Protein 1NNW (pdb70)

Radius of gyration: 24.13 Å; Cα contacts (8 Å, |Δi|>4): 1123; chains: 2; bounding box: 47×64×70 Å

InterPro domains:
  IPR011152 Phosphoesterase MJ0912 [PIRSF000883] (4-244)
  IPR029052 Metallo-dependent phosphatase-like [G3DSA:3.60.21.10] (1-252)
  IPR029052 Metallo-dependent phosphatase-like [SSF56300] (1-250)

CATH classification: 3.60.21.10

Secondary structure (P-SEA, 3-state):
cbbbbbccccccaaaaaaaaaaaaaaaaacccccbbbbbcccccccccaaaaaaaaaaaaacccccccccaaaaaaaacccccccccccccccccaaaaaaaaaaaaaacaaaaaaaaacccccccccccbbbbbbcccccccccbbbbccccaaaaaaaaccccccccccccccccbbbbbcccbbbbbcccccccccccccbbbbbbcccccbbbbbbbbbbaaaaaaaaaaacccaaaaaaacccccc/cbbbbbccccccaaaaaaaaaaaaaaaaacccccbbbbbcccccccccaaaaaaaaaaaaaaccccccccaaaaaaaacccccccccccccccccaaaaaaaaaaaaaacaaaaaaaaacccbbbbbcccbbbbbbcccccccccbbbbccccaaaaaaaaccccccccccccccccbbbbbcccbbbbbcccccccccccccbbbbbbcccccbbbbbbbbbbaaaaaaaaaaacccaaaaaaacccccc

Organism: Pyrococcus furiosus (strain ATCC 43587 / DSM 3638 / JCM 8422 / Vc1) (NCBI:txid186497)

Foldseek 3Di:
DWEWEAEEQQQVVQLVVQVVVVVVVVVVVPDDHQEYEYEDPQHFQFQRNQVSVVVVVVCVVVHHYAYAHEQLLVLLLVDDLPDDFLPVLVPDDDDPLRSQRSRSSSVVCPSVNSVVSNPHHQWDWDAQQNFIEIEAAAAPVDRHPHADAPPDDLVSVQVRLVVVLVGQEYEYARNQQFDWHQDPSHTYTYQHHRHFFAFAPAFGKIWIQDSVPRDTDIDGGHGDCVVRVVVCVVVPRDCVSVVCSGGNDHD/DWEWEAEAQAQVPQLVVQVVVVVVVVVVVVDDHQEYEYEDPQHFQFQRLQVSVVVVVVCVVVHPYAYAHEQLLCLLLVDDLPDPFLPVLVPDDDDPLRSQSSRSNSVVCPSVNSVVSNPGHQWDWDAQQNFIEIEAAAAPVDRHPHADAAPDDLVSVQVRLVVVLVGQEYEYARNQQFDWHQHPSHTYTYQHHRHFFAAAPAFRWGWIADSVPRGTDIDTGDGDVPVRQVVCVVSPGDPVSVCCSGGHDGD

Sequence (502 aa):
VYVAVLANIAGNLPALTAALSRIEEMREEGYEIEKYYILGNIVGLFPYPKEVIEVIKDLTKKENVKIIRGKYDQIIAMSDPHATDPGYIDKLELPGHVKKALKFTWEKLGHEGREYLRDLPIYLVDKIGGNEVFGVYGSPINPFDGEVLAEQPTSYYEAIMRPVKDYEMLIVASPMYPVDAMTRYGRVVCPGSVGFPPGKEHKATFALVDVDTLKPKFIEVEYDKKIIEERIRAEGLPEEIIKILYHGGRPVYVAVLANIAGNLPALTAALSRIEEMREEGYEIEKYYILGNIVGLFPYPKEVIEVIKDLTKKENVKIIRGKYDQIIAMSDPHATDPGYIDKLELPGHVKKALKFTWEKLGHEGREYLRDLPIYLVDKIGGNEVFGVYGSPINPFDGEVLAEQPTSYYEAIMRPVKDYEMLIVASPMYPVDAMTRYGRVVCPGSVGFPPGKEHKATFALVDVDTLKPKFIEVEYDKKIIEERIRAEGLPEEIIKILYHGGRP

Structure (mmCIF, N/CA/C/O backbone):
data_1NNW
#
_entry.id   1NNW
#
_cell.length_a   50.140
_cell.length_b   50.842
_cell.length_c   64.403
_cell.angle_alpha   83.70
_cell.angle_beta   81.64
_cell.angle_gamma   81.77
#
_symmetry.space_group_name_H-M   'P 1'
#
loop_
_entity.id
_entity.type
_entity.pdbx_description
1 polymer 'hypothetical protein'
2 non-polymer 'PLATINUM (II) ION'
3 non-polymer 'SODIUM ION'
4 water water
#
loop_
_atom_site.group_PDB
_atom_site.id
_atom_site.type_symbol
_atom_site.label_atom_id
_atom_site.label_alt_id
_atom_site.label_comp_id
_atom_site.label_asym_id
_atom_site.label_entity_id
_atom_site.label_seq_id
_atom_site.pdbx_PDB_ins_code
_atom_site.Cartn_x
_atom_site.Cartn_y
_atom_site.Cartn_z
_atom_site.occupancy
_atom_site.B_iso_or_equiv
_atom_site.auth_seq_id
_atom_site.auth_comp_id
_atom_site.auth_asym_id
_atom_site.auth_atom_id
_atom_site.pdbx_PDB_model_num
ATOM 1 N N . VAL A 1 2 ? 33.291 21.775 15.669 1.00 42.51 2 VAL A N 1
ATOM 2 C CA . VAL A 1 2 ? 32.179 21.932 14.684 1.00 42.41 2 VAL A CA 1
ATOM 3 C C . VAL A 1 2 ? 32.106 23.371 14.164 1.00 42.16 2 VAL A C 1
ATOM 4 O O . VAL A 1 2 ? 32.703 24.280 14.738 1.00 42.26 2 VAL A O 1
ATOM 6 N N . TYR A 1 3 ? 31.357 23.567 13.080 1.00 41.87 3 TYR A N 1
ATOM 7 C CA . TYR A 1 3 ? 31.299 24.857 12.395 1.00 41.39 3 TYR A CA 1
ATOM 8 C C . TYR A 1 3 ? 29.883 25.224 11.990 1.00 40.48 3 TYR A C 1
ATOM 9 O O . TYR A 1 3 ? 29.020 24.369 11.865 1.00 41.09 3 TYR A O 1
ATOM 18 N N . VAL A 1 4 ? 29.661 26.517 11.789 1.00 39.31 4 VAL A N 1
ATOM 19 C CA . VAL A 1 4 ? 28.455 27.023 11.151 1.00 38.30 4 VAL A CA 1
ATOM 20 C C . VAL A 1 4 ? 28.891 27.669 9.838 1.00 37.03 4 VAL A C 1
ATOM 21 O O . VAL A 1 4 ? 29.797 28.484 9.819 1.00 36.84 4 VAL A O 1
ATOM 25 N N . ALA A 1 5 ? 28.258 27.289 8.741 1.00 35.90 5 ALA A N 1
ATOM 26 C CA . ALA A 1 5 ? 28.544 27.914 7.453 1.00 34.97 5 ALA A CA 1
ATOM 27 C C . ALA A 1 5 ? 27.755 29.225 7.339 1.00 34.02 5 ALA A C 1
ATOM 28 O O . ALA A 1 5 ? 26.532 29.227 7.440 1.00 33.51 5 ALA A O 1
ATOM 30 N N . VAL A 1 6 ? 28.471 30.327 7.138 1.00 32.86 6 VAL A N 1
ATOM 31 C CA . VAL A 1 6 ? 27.877 31.658 7.044 1.00 32.22 6 VAL A CA 1
ATOM 32 C C . VAL A 1 6 ? 28.123 32.208 5.632 1.00 31.72 6 VAL A C 1
ATOM 33 O O . VAL A 1 6 ? 29.260 32.303 5.199 1.00 31.63 6 VAL A O 1
ATOM 37 N N . LEU A 1 7 ? 27.042 32.551 4.932 1.00 31.28 7 LEU A N 1
ATOM 38 C CA . LEU A 1 7 ? 27.076 33.030 3.553 1.00 31.27 7 LEU A CA 1
ATOM 39 C C . LEU A 1 7 ? 26.287 34.336 3.442 1.00 31.00 7 LEU A C 1
ATOM 40 O O . LEU A 1 7 ? 25.331 34.544 4.188 1.00 31.07 7 LEU A O 1
ATOM 45 N N . ALA A 1 8 ? 26.667 35.192 2.495 1.00 29.93 8 ALA A N 1
ATOM 46 C CA . ALA A 1 8 ? 26.044 36.505 2.328 1.00 29.60 8 ALA A CA 1
ATOM 47 C C . ALA A 1 8 ? 26.127 36.991 0.897 1.00 29.26 8 ALA A C 1
ATOM 48 O O . ALA A 1 8 ? 27.047 36.641 0.171 1.00 28.93 8 ALA A O 1
ATOM 50 N N . ASN A 1 9 ? 25.160 37.807 0.498 1.00 29.14 9 ASN A N 1
ATOM 51 C CA . ASN A 1 9 ? 25.210 38.512 -0.778 1.00 29.15 9 ASN A CA 1
ATOM 52 C C . ASN A 1 9 ? 25.287 37.596 -2.006 1.00 29.32 9 ASN A C 1
ATOM 53 O O . ASN A 1 9 ? 26.135 37.762 -2.873 1.00 28.89 9 ASN A O 1
ATOM 58 N N . ILE A 1 10 ? 24.371 36.640 -2.072 1.00 29.76 10 ILE A N 1
ATOM 59 C CA . ILE A 1 10 ? 24.203 35.814 -3.256 1.00 30.29 10 ILE A CA 1
ATOM 60 C C . ILE A 1 10 ? 23.794 36.693 -4.448 1.00 30.56 10 ILE A C 1
ATOM 61 O O . ILE A 1 10 ? 24.257 36.478 -5.566 1.00 30.99 10 ILE A O 1
ATOM 66 N N . ALA A 1 11 ? 22.912 37.655 -4.197 1.00 30.82 11 ALA A N 1
ATOM 67 C CA . ALA A 1 11 ? 22.510 38.682 -5.164 1.00 31.45 11 ALA A CA 1
ATOM 68 C C . ALA A 1 11 ? 22.081 38.112 -6.524 1.00 31.83 11 ALA A C 1
ATOM 69 O O . ALA A 1 11 ? 22.354 38.708 -7.566 1.00 32.09 11 ALA A O 1
ATOM 71 N N . GLY A 1 12 ? 21.422 36.955 -6.492 1.00 32.44 12 GLY A N 1
ATOM 72 C CA . GLY A 1 12 ? 20.882 36.309 -7.680 1.00 33.06 12 GLY A CA 1
ATOM 73 C C . GLY A 1 12 ? 21.911 35.547 -8.506 1.00 33.55 12 GLY A C 1
ATOM 74 O O . GLY A 1 12 ? 21.624 35.147 -9.638 1.00 34.10 12 GLY A O 1
ATOM 75 N N . ASN A 1 13 ? 23.105 35.353 -7.950 1.00 33.63 13 ASN A N 1
ATOM 76 C CA . ASN A 1 13 ? 24.201 34.695 -8.652 1.00 33.83 13 ASN A CA 1
ATOM 77 C C . ASN A 1 13 ? 24.195 33.192 -8.383 1.00 34.40 13 ASN A C 1
ATOM 78 O O . ASN A 1 13 ? 24.828 32.726 -7.446 1.00 34.88 13 ASN A O 1
ATOM 83 N N . LEU A 1 14 ? 23.488 32.440 -9.225 1.00 35.53 14 LEU A N 1
ATOM 84 C CA . LEU A 1 14 ? 23.343 30.990 -9.040 1.00 36.06 14 LEU A CA 1
ATOM 85 C C . LEU A 1 14 ? 24.658 30.179 -9.117 1.00 36.28 14 LEU A C 1
ATOM 86 O O . LEU A 1 14 ? 24.908 29.366 -8.230 1.00 36.21 14 LEU A O 1
ATOM 91 N N . PRO A 1 15 ? 25.492 30.361 -10.146 1.00 36.37 15 PRO A N 1
ATOM 92 C CA . PRO A 1 15 ? 26.747 29.591 -10.231 1.00 35.99 15 PRO A CA 1
ATOM 93 C C . PRO A 1 15 ? 27.681 29.793 -9.038 1.00 35.93 15 PRO A C 1
ATOM 94 O O . PRO A 1 15 ? 28.375 28.861 -8.643 1.00 35.45 15 PRO A O 1
ATOM 98 N N . ALA A 1 16 ? 27.691 30.990 -8.460 1.00 35.84 16 ALA A N 1
ATOM 99 C CA . ALA A 1 16 ? 28.517 31.253 -7.285 1.00 35.33 16 ALA A CA 1
ATOM 100 C C . ALA A 1 16 ? 27.933 30.554 -6.058 1.00 35.23 16 ALA A C 1
ATOM 101 O O . ALA A 1 16 ? 28.665 29.998 -5.261 1.00 34.33 16 ALA A O 1
ATOM 103 N N . LEU A 1 17 ? 26.613 30.593 -5.908 1.00 35.69 17 LEU A N 1
ATOM 104 C CA . LEU A 1 17 ? 25.953 29.899 -4.803 1.00 36.15 17 LEU A CA 1
ATOM 105 C C . LEU A 1 17 ? 26.152 28.391 -4.923 1.00 36.90 17 LEU A C 1
ATOM 106 O O . LEU A 1 17 ? 26.457 27.725 -3.937 1.00 36.57 17 LEU A O 1
ATOM 111 N N . THR A 1 18 ? 25.981 27.869 -6.136 1.00 38.03 18 THR A N 1
ATOM 112 C CA . THR A 1 18 ? 26.157 26.441 -6.406 1.00 39.10 18 THR A CA 1
ATOM 113 C C . THR A 1 18 ? 27.574 25.990 -6.030 1.00 39.24 18 THR A C 1
ATOM 114 O O . THR A 1 18 ? 27.741 24.968 -5.368 1.00 40.07 18 THR A O 1
ATOM 118 N N . ALA A 1 19 ? 28.582 26.769 -6.414 1.00 39.63 19 ALA A N 1
ATOM 119 C CA . ALA A 1 19 ? 29.981 26.423 -6.134 1.00 39.93 19 ALA A CA 1
ATOM 120 C C . ALA A 1 19 ? 30.334 26.472 -4.648 1.00 40.16 19 ALA A C 1
ATOM 121 O O . ALA A 1 19 ? 31.147 25.674 -4.180 1.00 40.55 19 ALA A O 1
ATOM 123 N N . ALA A 1 20 ? 29.729 27.396 -3.903 1.00 40.23 20 ALA A N 1
ATOM 124 C CA . ALA A 1 20 ? 30.006 27.514 -2.468 1.00 40.29 20 ALA A CA 1
ATOM 125 C C . ALA A 1 20 ? 29.411 26.336 -1.704 1.00 40.50 20 ALA A C 1
ATOM 126 O O . ALA A 1 20 ? 30.062 25.762 -0.838 1.00 40.56 20 ALA A O 1
ATOM 128 N N . LEU A 1 21 ? 28.175 25.981 -2.031 1.00 40.82 21 LEU A N 1
ATOM 129 C CA . LEU A 1 21 ? 27.500 24.869 -1.376 1.00 41.40 21 LEU A CA 1
ATOM 130 C C . LEU A 1 21 ? 28.163 23.546 -1.737 1.00 42.04 21 LEU A C 1
ATOM 131 O O . LEU A 1 21 ? 28.256 22.659 -0.901 1.00 41.86 21 LEU A O 1
ATOM 136 N N . SER A 1 22 ? 28.646 23.435 -2.970 1.00 42.95 22 SER A N 1
ATOM 137 C CA . SER A 1 22 ? 29.348 22.231 -3.410 1.00 43.88 22 SER A CA 1
ATOM 138 C C . SER A 1 22 ? 30.668 22.060 -2.662 1.00 44.61 22 SER A C 1
ATOM 139 O O . SER A 1 22 ? 31.065 20.934 -2.373 1.00 44.82 22 SER A O 1
ATOM 142 N N . ARG A 1 23 ? 31.331 23.171 -2.340 1.00 45.32 23 ARG A N 1
ATOM 143 C CA . ARG A 1 23 ? 32.569 23.135 -1.565 1.00 45.89 23 ARG A CA 1
ATOM 144 C C . ARG A 1 23 ? 32.303 22.745 -0.116 1.00 46.30 23 ARG A C 1
ATOM 145 O O . ARG A 1 23 ? 33.130 22.073 0.508 1.00 46.19 23 ARG A O 1
ATOM 153 N N . ILE A 1 24 ? 31.164 23.181 0.419 1.00 46.70 24 ILE A N 1
ATOM 154 C CA . ILE A 1 24 ? 30.771 22.822 1.778 1.00 47.12 24 ILE A CA 1
ATOM 155 C C . ILE A 1 24 ? 30.558 21.310 1.861 1.00 47.56 24 ILE A C 1
ATOM 156 O O . ILE A 1 24 ? 31.069 20.671 2.778 1.00 47.76 24 ILE A O 1
ATOM 161 N N . GLU A 1 25 ? 29.816 20.755 0.902 1.00 48.27 25 GLU A N 1
ATOM 162 C CA . GLU A 1 25 ? 29.609 19.302 0.800 1.00 48.94 25 GLU A CA 1
ATOM 163 C C . GLU A 1 25 ? 30.938 18.546 0.717 1.00 49.70 25 GLU A C 1
ATOM 164 O O . GLU A 1 25 ? 31.085 17.476 1.314 1.00 49.68 25 GLU A O 1
ATOM 167 N N . GLU A 1 26 ? 31.898 19.120 -0.013 1.00 50.57 26 GLU A N 1
ATOM 168 C CA . GLU A 1 26 ? 33.218 18.518 -0.197 1.00 51.24 26 GLU A CA 1
ATOM 169 C C . GLU A 1 26 ? 34.041 18.559 1.090 1.00 51.84 26 GLU A C 1
ATOM 170 O O . GLU A 1 26 ? 34.786 17.623 1.379 1.00 51.85 26 GLU A O 1
ATOM 173 N N . MET A 1 27 ? 33.905 19.639 1.860 1.00 52.47 27 MET A N 1
ATOM 174 C CA . MET A 1 27 ? 34.631 19.773 3.121 1.00 52.97 27 MET A CA 1
ATOM 175 C C . MET A 1 27 ? 34.067 18.821 4.173 1.00 53.61 27 MET A C 1
ATOM 176 O O . MET A 1 27 ? 34.796 18.384 5.055 1.00 53.53 27 MET A O 1
ATOM 181 N N . ARG A 1 28 ? 32.781 18.484 4.062 1.00 54.33 28 ARG A N 1
ATOM 182 C CA . ARG A 1 28 ? 32.158 17.485 4.934 1.00 55.07 28 ARG A CA 1
ATOM 183 C C . ARG A 1 28 ? 32.664 16.077 4.616 1.00 55.52 28 ARG A C 1
ATOM 184 O O . ARG A 1 28 ? 32.739 15.231 5.505 1.00 55.79 28 ARG A O 1
ATOM 192 N N . GLU A 1 29 ? 32.987 15.832 3.344 1.00 56.04 29 GLU A N 1
ATOM 193 C CA . GLU A 1 29 ? 33.615 14.581 2.917 1.00 56.45 29 GLU A CA 1
ATOM 194 C C . GLU A 1 29 ? 35.041 14.448 3.464 1.00 56.92 29 GLU A C 1
ATOM 195 O O . GLU A 1 29 ? 35.525 13.333 3.677 1.00 56.92 29 GLU A O 1
ATOM 196 N N . GLU A 1 30 ? 35.695 15.591 3.690 1.00 57.27 30 GLU A N 1
ATOM 197 C CA . GLU A 1 30 ? 37.055 15.650 4.246 1.00 57.61 30 GLU A CA 1
ATOM 198 C C . GLU A 1 30 ? 37.083 15.621 5.781 1.00 57.61 30 GLU A C 1
ATOM 199 O O . GLU A 1 30 ? 38.159 15.636 6.383 1.00 57.69 30 GLU A O 1
ATOM 205 N N . GLY A 1 31 ? 35.906 15.597 6.408 1.00 57.55 31 GLY A N 1
ATOM 206 C CA . GLY A 1 31 ? 35.791 15.482 7.853 1.00 57.30 31 GLY A CA 1
ATOM 207 C C . GLY A 1 31 ? 35.603 16.804 8.574 1.00 57.06 31 GLY A C 1
ATOM 208 O O . GLY A 1 31 ? 36.189 17.022 9.636 1.00 57.34 31 GLY A O 1
ATOM 209 N N . TYR A 1 32 ? 34.786 17.686 8.002 1.00 56.61 32 TYR A N 1
ATOM 210 C CA . TYR A 1 32 ? 34.403 18.933 8.665 1.00 56.10 32 TYR A CA 1
ATOM 211 C C . TYR A 1 32 ? 32.972 18.755 9.159 1.00 55.52 32 TYR A C 1
ATOM 212 O O . TYR A 1 32 ? 32.094 18.353 8.399 1.00 55.54 32 TYR A O 1
ATOM 221 N N . GLU A 1 33 ? 32.743 19.036 10.437 1.00 54.82 33 GLU A N 1
ATOM 222 C CA . GLU A 1 33 ? 31.402 18.978 11.006 1.00 54.28 33 GLU A CA 1
ATOM 223 C C . GLU A 1 33 ? 30.703 20.319 10.744 1.00 53.14 33 GLU A C 1
ATOM 224 O O . GLU A 1 33 ? 31.013 21.307 11.399 1.00 53.01 33 GLU A O 1
ATOM 230 N N . ILE A 1 34 ? 29.797 20.347 9.765 1.00 51.96 34 ILE A N 1
ATOM 231 C CA . ILE A 1 34 ? 28.961 21.520 9.481 1.00 51.17 34 ILE A CA 1
ATOM 232 C C . ILE A 1 34 ? 27.531 21.255 9.969 1.00 50.10 34 ILE A C 1
ATOM 233 O O . ILE A 1 34 ? 26.786 20.507 9.343 1.00 50.03 34 ILE A O 1
ATOM 238 N N . GLU A 1 35 ? 27.142 21.887 11.072 1.00 48.93 35 GLU A N 1
ATOM 239 C CA . GLU A 1 35 ? 25.854 21.594 11.714 1.00 47.84 35 GLU A CA 1
ATOM 240 C C . GLU A 1 35 ? 24.682 22.476 11.270 1.00 46.23 35 GLU A C 1
ATOM 241 O O . GLU A 1 35 ? 23.534 22.029 11.307 1.00 45.91 35 GLU A O 1
ATOM 247 N N . LYS A 1 36 ? 24.962 23.714 10.861 1.00 44.13 36 LYS A N 1
ATOM 248 C CA . LYS A 1 36 ? 23.913 24.613 10.368 1.00 42.79 36 LYS A CA 1
ATOM 249 C C . LYS A 1 36 ? 24.441 25.707 9.430 1.00 40.89 36 LYS A C 1
ATOM 250 O O . LYS A 1 36 ? 25.648 25.862 9.258 1.00 40.55 36 LYS A O 1
ATOM 256 N N . TYR A 1 37 ? 23.513 26.448 8.824 1.00 38.92 37 TYR A N 1
ATOM 257 C CA . TYR A 1 37 ? 23.821 27.501 7.858 1.00 37.64 37 TYR A CA 1
ATOM 258 C C . TYR A 1 37 ? 23.146 28.828 8.242 1.00 36.22 37 TYR A C 1
ATOM 259 O O . TYR A 1 37 ? 21.979 28.844 8.609 1.00 35.83 37 TYR A O 1
ATOM 268 N N . TYR A 1 38 ? 23.888 29.926 8.153 1.00 34.53 38 TYR A N 1
ATOM 269 C CA . TYR A 1 38 ? 23.317 31.268 8.168 1.00 33.53 38 TYR A CA 1
ATOM 270 C C . TYR A 1 38 ? 23.447 31.834 6.751 1.00 32.81 38 TYR A C 1
ATOM 271 O O . TYR A 1 38 ? 24.530 31.788 6.174 1.00 32.32 38 TYR A O 1
ATOM 280 N N . ILE A 1 39 ? 22.354 32.342 6.186 1.00 32.05 39 ILE A N 1
ATOM 281 C CA . ILE A 1 39 ? 22.374 32.951 4.853 1.00 31.79 39 ILE A CA 1
ATOM 282 C C . ILE A 1 39 ? 21.847 34.383 4.933 1.00 31.09 39 ILE A C 1
ATOM 283 O O . ILE A 1 39 ? 20.684 34.609 5.249 1.00 30.54 39 ILE A O 1
ATOM 288 N N . LEU A 1 40 ? 22.708 35.344 4.625 1.00 30.50 40 LEU A N 1
ATOM 289 C CA . LEU A 1 40 ? 22.379 36.759 4.722 1.00 29.97 40 LEU A CA 1
ATOM 290 C C . LEU A 1 40 ? 22.135 37.304 3.324 1.00 29.73 40 LEU A C 1
ATOM 291 O O . LEU A 1 40 ? 22.772 36.872 2.355 1.00 29.78 40 LEU A O 1
ATOM 296 N N . GLY A 1 41 ? 21.233 38.275 3.221 1.00 29.17 41 GLY A N 1
ATOM 297 C CA . GLY A 1 41 ? 21.003 38.956 1.965 1.00 28.69 41 GLY A CA 1
ATOM 298 C C . GLY A 1 41 ? 22.248 39.713 1.508 1.00 28.30 41 GLY A C 1
ATOM 299 O O . GLY A 1 41 ? 23.253 39.777 2.232 1.00 27.54 41 GLY A O 1
ATOM 300 N N . ASN A 1 42 ? 22.212 40.273 0.303 1.00 28.09 42 ASN A N 1
ATOM 301 C CA . ASN A 1 42 ? 21.083 40.157 -0.614 1.00 28.14 42 ASN A CA 1
ATOM 302 C C . ASN A 1 42 ? 20.955 38.753 -1.197 1.00 28.62 42 ASN A C 1
ATOM 303 O O . ASN A 1 42 ? 21.941 38.180 -1.640 1.00 27.80 42 ASN A O 1
ATOM 308 N N . ILE A 1 43 ? 19.734 38.221 -1.193 1.00 29.39 43 ILE A N 1
ATOM 309 C CA . ILE A 1 43 ? 19.418 36.916 -1.780 1.00 30.37 43 ILE A CA 1
ATOM 310 C C . ILE A 1 43 ? 19.260 37.059 -3.302 1.00 31.05 43 ILE A C 1
ATOM 311 O O . ILE A 1 43 ? 19.859 36.308 -4.071 1.00 31.22 43 ILE A O 1
ATOM 316 N N . VAL A 1 44 ? 18.451 38.026 -3.719 1.00 31.94 44 VAL A N 1
ATOM 317 C CA . VAL A 1 44 ? 18.311 38.395 -5.132 1.00 32.74 44 VAL A CA 1
ATOM 318 C C . VAL A 1 44 ? 18.885 39.794 -5.370 1.00 33.55 44 VAL A C 1
ATOM 319 O O . VAL A 1 44 ? 19.271 40.475 -4.424 1.00 33.38 44 VAL A O 1
ATOM 323 N N . GLY A 1 45 ? 18.949 40.214 -6.631 1.00 34.60 45 GLY A N 1
ATOM 324 C CA . GLY A 1 45 ? 19.370 41.569 -6.945 1.00 35.76 45 GLY A CA 1
ATOM 325 C C . GLY A 1 45 ? 19.831 41.844 -8.361 1.00 36.30 45 GLY A C 1
ATOM 326 O O . GLY A 1 45 ? 19.015 42.117 -9.236 1.00 36.85 45 GLY A O 1
ATOM 327 N N . LEU A 1 46 ? 21.144 41.807 -8.576 1.00 36.95 46 LEU A N 1
ATOM 328 C CA . LEU A 1 46 ? 21.719 42.247 -9.844 1.00 37.64 46 LEU A CA 1
ATOM 329 C C . LEU A 1 46 ? 21.736 41.163 -10.904 1.00 37.21 46 LEU A C 1
ATOM 330 O O . LEU A 1 46 ? 21.565 41.459 -12.080 1.00 37.06 46 LEU A O 1
ATOM 335 N N . PHE A 1 47 ? 21.943 39.919 -10.491 1.00 37.27 47 PHE A N 1
ATOM 336 C CA . PHE A 1 47 ? 22.198 38.832 -11.435 1.00 37.34 47 PHE A CA 1
ATOM 337 C C . PHE A 1 47 ? 20.926 38.047 -11.716 1.00 37.45 47 PHE A C 1
ATOM 338 O O . PHE A 1 47 ? 20.042 37.961 -10.855 1.00 37.23 47 PHE A O 1
ATOM 346 N N . PRO A 1 48 ? 20.822 37.512 -12.934 1.00 37.52 48 PRO A N 1
ATOM 347 C CA . PRO A 1 48 ? 19.533 37.087 -13.498 1.00 37.54 48 PRO A CA 1
ATOM 348 C C . PRO A 1 48 ? 19.046 35.678 -13.145 1.00 37.75 48 PRO A C 1
ATOM 349 O O . PRO A 1 48 ? 18.320 35.101 -13.955 1.00 37.82 48 PRO A O 1
ATOM 353 N N . TYR A 1 49 ? 19.388 35.154 -11.964 1.00 37.41 49 TYR A N 1
ATOM 354 C CA . TYR A 1 49 ? 18.899 33.846 -11.525 1.00 37.31 49 TYR A CA 1
ATOM 355 C C . TYR A 1 49 ? 18.065 33.890 -10.229 1.00 37.01 49 TYR A C 1
ATOM 356 O O . TYR A 1 49 ? 18.235 33.026 -9.369 1.00 36.38 49 TYR A O 1
ATOM 365 N N . PRO A 1 50 ? 17.162 34.858 -10.075 1.00 36.84 50 PRO A N 1
ATOM 366 C CA . PRO A 1 50 ? 16.426 35.005 -8.809 1.00 36.95 50 PRO A CA 1
ATOM 367 C C . PRO A 1 50 ? 15.575 33.796 -8.406 1.00 37.12 50 PRO A C 1
ATOM 368 O O . PRO A 1 50 ? 15.646 33.394 -7.248 1.00 36.92 50 PRO A O 1
ATOM 372 N N . LYS A 1 51 ? 14.782 33.244 -9.329 1.00 37.79 51 LYS A N 1
ATOM 373 C CA . LYS A 1 51 ? 13.929 32.084 -9.031 1.00 38.05 51 LYS A CA 1
ATOM 374 C C . LYS A 1 51 ? 14.725 30.835 -8.662 1.00 38.10 51 LYS A C 1
ATOM 375 O O . LYS A 1 51 ? 14.347 30.108 -7.747 1.00 38.06 51 LYS A O 1
ATOM 378 N N . GLU A 1 52 ? 15.821 30.592 -9.378 1.00 38.09 52 GLU A N 1
ATOM 379 C CA . GLU A 1 52 ? 16.631 29.392 -9.181 1.00 38.01 52 GLU A CA 1
ATOM 380 C C . GLU A 1 52 ? 17.398 29.433 -7.858 1.00 37.62 52 GLU A C 1
ATOM 381 O O . GLU A 1 52 ? 17.555 28.411 -7.197 1.00 37.18 52 GLU A O 1
ATOM 387 N N . VAL A 1 53 ? 17.886 30.613 -7.485 1.00 37.08 53 VAL A N 1
ATOM 388 C CA . VAL A 1 53 ? 18.561 30.796 -6.202 1.00 37.10 53 VAL A CA 1
ATOM 389 C C . VAL A 1 53 ? 17.602 30.436 -5.064 1.00 36.83 53 VAL A C 1
ATOM 390 O O . VAL A 1 53 ? 17.975 29.747 -4.122 1.00 35.92 53 VAL A O 1
ATOM 394 N N . ILE A 1 54 ? 16.359 30.890 -5.173 1.00 37.00 54 ILE A N 1
ATOM 395 C CA . ILE A 1 54 ? 15.368 30.613 -4.141 1.00 37.21 54 ILE A CA 1
ATOM 396 C C . ILE A 1 54 ? 15.043 29.110 -4.070 1.00 37.73 54 ILE A C 1
ATOM 397 O O . ILE A 1 54 ? 14.810 28.589 -2.987 1.00 37.24 54 ILE A O 1
ATOM 402 N N . GLU A 1 55 ? 15.074 28.409 -5.204 1.00 38.56 55 GLU A N 1
ATOM 403 C CA . GLU A 1 55 ? 14.799 26.967 -5.223 1.00 39.28 55 GLU A CA 1
ATOM 404 C C . GLU A 1 55 ? 15.894 26.157 -4.537 1.00 39.25 55 GLU A C 1
ATOM 405 O O . GLU A 1 55 ? 15.615 25.149 -3.894 1.00 39.21 55 GLU A O 1
ATOM 411 N N . VAL A 1 56 ? 17.136 26.614 -4.666 1.00 39.45 56 VAL A N 1
ATOM 412 C CA . VAL A 1 56 ? 18.285 25.969 -4.033 1.00 39.57 56 VAL A CA 1
ATOM 413 C C . VAL A 1 56 ? 18.253 26.200 -2.520 1.00 39.65 56 VAL A C 1
ATOM 414 O O . VAL A 1 56 ? 18.605 25.315 -1.741 1.00 39.43 56 VAL A O 1
ATOM 418 N N . ILE A 1 57 ? 17.838 27.396 -2.108 1.00 39.81 57 ILE A N 1
ATOM 419 C CA . ILE A 1 57 ? 17.732 27.719 -0.690 1.00 39.77 57 ILE A CA 1
ATOM 420 C C . ILE A 1 57 ? 16.577 26.933 -0.069 1.00 39.98 57 ILE A C 1
ATOM 421 O O . ILE A 1 57 ? 16.722 26.392 1.024 1.00 39.53 57 ILE A O 1
ATOM 426 N N . LYS A 1 58 ? 15.450 26.867 -0.777 1.00 40.33 58 LYS A N 1
ATOM 427 C CA . LYS A 1 58 ? 14.264 26.148 -0.303 1.00 41.20 58 LYS A CA 1
ATOM 428 C C . LYS A 1 58 ? 14.566 24.673 -0.063 1.00 41.49 58 LYS A C 1
ATOM 429 O O . LYS A 1 58 ? 14.183 24.114 0.964 1.00 41.70 58 LYS A O 1
ATOM 435 N N . ASP A 1 59 ? 15.274 24.055 -1.004 1.00 41.99 59 ASP A N 1
ATOM 436 C CA . ASP A 1 59 ? 15.648 22.645 -0.890 1.00 42.34 59 ASP A CA 1
ATOM 437 C C . ASP A 1 59 ? 16.622 22.437 0.258 1.00 42.37 59 ASP A C 1
ATOM 438 O O . ASP A 1 59 ? 16.539 21.440 0.967 1.00 42.72 59 ASP A O 1
ATOM 440 N N . LEU A 1 60 ? 17.536 23.388 0.443 1.00 42.58 60 LEU A N 1
ATOM 441 C CA . LEU A 1 60 ? 18.516 23.331 1.523 1.00 42.38 60 LEU A CA 1
ATOM 442 C C . LEU A 1 60 ? 17.861 23.520 2.895 1.00 42.74 60 LEU A C 1
ATOM 443 O O . LEU A 1 60 ? 18.349 22.998 3.890 1.00 42.23 60 LEU A O 1
ATOM 448 N N . THR A 1 61 ? 16.764 24.275 2.942 1.00 43.14 61 THR A N 1
ATOM 449 C CA . THR A 1 61 ? 16.036 24.533 4.192 1.00 43.49 61 THR A CA 1
ATOM 450 C C . THR A 1 61 ? 15.241 23.288 4.629 1.00 43.64 61 THR A C 1
ATOM 451 O O . THR A 1 61 ? 15.006 23.080 5.817 1.00 43.39 61 THR A O 1
ATOM 455 N N . LYS A 1 62 ? 14.853 22.457 3.666 1.00 44.01 62 LYS A N 1
ATOM 456 C CA . LYS A 1 62 ? 14.187 21.183 3.961 1.00 44.28 62 LYS A CA 1
ATOM 457 C C . LYS A 1 62 ? 15.133 20.154 4.587 1.00 43.98 62 LYS A C 1
ATOM 458 O O . LYS A 1 62 ? 14.722 19.397 5.457 1.00 43.88 62 LYS A O 1
ATOM 462 N N . LYS A 1 63 ? 16.390 20.149 4.141 1.00 43.96 63 LYS A N 1
ATOM 463 C CA . LYS A 1 63 ? 17.362 19.105 4.476 1.00 43.77 63 LYS A CA 1
ATOM 464 C C . LYS A 1 63 ? 18.300 19.473 5.621 1.00 43.47 63 LYS A C 1
ATOM 465 O O . LYS A 1 63 ? 18.801 18.589 6.315 1.00 43.82 63 LYS A O 1
ATOM 467 N N . GLU A 1 64 ? 18.539 20.771 5.806 1.00 42.80 64 GLU A N 1
ATOM 468 C CA . GLU A 1 64 ? 19.490 21.281 6.792 1.00 42.17 64 GLU A CA 1
ATOM 469 C C . GLU A 1 64 ? 18.845 22.299 7.730 1.00 41.29 64 GLU A C 1
ATOM 470 O O . GLU A 1 64 ? 17.752 22.805 7.465 1.00 41.28 64 GLU A O 1
ATOM 476 N N . ASN A 1 65 ? 19.554 22.598 8.816 1.00 40.46 65 ASN A N 1
ATOM 477 C CA . ASN A 1 65 ? 19.189 23.672 9.733 1.00 39.88 65 ASN A CA 1
ATOM 478 C C . ASN A 1 65 ? 19.723 25.007 9.184 1.00 38.97 65 ASN A C 1
ATOM 479 O O . ASN A 1 65 ? 20.924 25.264 9.231 1.00 38.74 65 ASN A O 1
ATOM 484 N N . VAL A 1 66 ? 18.815 25.826 8.652 1.00 37.85 66 VAL A N 1
ATOM 485 C CA . VAL A 1 66 ? 19.151 27.074 7.962 1.00 37.09 66 VAL A CA 1
ATOM 486 C C . VAL A 1 66 ? 18.363 28.248 8.546 1.00 36.11 66 VAL A C 1
ATOM 487 O O . VAL A 1 66 ? 17.159 28.134 8.767 1.00 35.69 66 VAL A O 1
ATOM 491 N N . LYS A 1 67 ? 19.055 29.362 8.790 1.00 35.08 67 LYS A N 1
ATOM 492 C CA . LYS A 1 67 ? 18.429 30.642 9.133 1.00 34.36 67 LYS A CA 1
ATOM 493 C C . LYS A 1 67 ? 18.818 31.686 8.078 1.00 33.75 67 LYS A C 1
ATOM 494 O O . LYS A 1 67 ? 19.991 31.818 7.746 1.00 33.24 67 LYS A O 1
ATOM 498 N N . ILE A 1 68 ? 17.826 32.414 7.560 1.00 32.95 68 ILE A N 1
ATOM 499 C CA . ILE A 1 68 ? 17.999 33.372 6.452 1.00 32.52 68 ILE A CA 1
ATOM 500 C C . ILE A 1 68 ? 17.506 34.775 6.875 1.00 31.39 68 ILE A C 1
ATOM 501 O O . ILE A 1 68 ? 16.557 34.897 7.660 1.00 30.57 68 ILE A O 1
ATOM 506 N N . ILE A 1 69 ? 18.187 35.824 6.411 1.00 30.28 69 ILE A N 1
ATOM 507 C CA . ILE A 1 69 ? 17.660 37.184 6.523 1.00 29.45 69 ILE A CA 1
ATOM 508 C C . ILE A 1 69 ? 17.753 37.896 5.184 1.00 29.06 69 ILE A C 1
ATOM 509 O O . ILE A 1 69 ? 18.635 37.617 4.373 1.00 29.15 69 ILE A O 1
ATOM 514 N N . ARG A 1 70 ? 16.840 38.826 4.961 1.00 28.69 70 ARG A N 1
ATOM 515 C CA . ARG A 1 70 ? 16.805 39.565 3.717 1.00 28.91 70 ARG A CA 1
ATOM 516 C C . ARG A 1 70 ? 17.710 40.788 3.781 1.00 28.42 70 ARG A C 1
ATOM 517 O O . ARG A 1 70 ? 18.014 41.292 4.864 1.00 27.80 70 ARG A O 1
ATOM 525 N N . GLY A 1 71 ? 18.127 41.245 2.601 1.00 27.85 71 GLY A N 1
ATOM 526 C CA . GLY A 1 71 ? 18.979 42.411 2.430 1.00 27.62 71 GLY A CA 1
ATOM 527 C C . GLY A 1 71 ? 18.232 43.540 1.746 1.00 27.70 71 GLY A C 1
ATOM 528 O O . GLY A 1 71 ? 17.025 43.450 1.524 1.00 26.58 71 GLY A O 1
ATOM 529 N N . LYS A 1 72 ? 18.971 44.603 1.428 1.00 27.79 72 LYS A N 1
ATOM 530 C CA . LYS A 1 72 ? 18.445 45.824 0.818 1.00 28.56 72 LYS A CA 1
ATOM 531 C C . LYS A 1 72 ? 17.613 45.591 -0.445 1.00 28.33 72 LYS A C 1
ATOM 532 O O . LYS A 1 72 ? 16.514 46.133 -0.600 1.00 27.74 72 LYS A O 1
ATOM 538 N N . TYR A 1 73 ? 18.159 44.815 -1.369 1.00 28.48 73 TYR A N 1
ATOM 539 C CA . TYR A 1 73 ? 17.483 44.565 -2.641 1.00 28.42 73 TYR A CA 1
ATOM 540 C C . TYR A 1 73 ? 16.217 43.752 -2.433 1.00 28.47 73 TYR A C 1
ATOM 541 O O . TYR A 1 73 ? 15.186 44.045 -3.021 1.00 28.02 73 TYR A O 1
ATOM 550 N N . ASP A 1 74 ? 16.305 42.736 -1.584 1.00 28.61 74 ASP A N 1
ATOM 551 C CA . ASP A 1 74 ? 15.138 41.947 -1.217 1.00 29.06 74 ASP A CA 1
ATOM 552 C C . ASP A 1 74 ? 14.038 42.815 -0.624 1.00 28.96 74 ASP A C 1
ATOM 553 O O . ASP A 1 74 ? 12.861 42.595 -0.906 1.00 29.70 74 ASP A O 1
ATOM 558 N N . GLN A 1 75 ? 14.416 43.787 0.200 1.00 28.65 75 GLN A N 1
ATOM 559 C CA . GLN A 1 75 ? 13.443 44.643 0.875 1.00 29.11 75 GLN A CA 1
ATOM 560 C C . GLN A 1 75 ? 12.735 45.565 -0.120 1.00 29.88 75 GLN A C 1
ATOM 561 O O . GLN A 1 75 ? 11.546 45.813 0.012 1.00 29.54 75 GLN A O 1
ATOM 567 N N . ILE A 1 76 ? 13.467 46.064 -1.107 1.00 30.84 76 ILE A N 1
ATOM 568 C CA . ILE A 1 76 ? 12.886 46.910 -2.147 1.00 32.18 76 ILE A CA 1
ATOM 569 C C . ILE A 1 76 ? 11.756 46.183 -2.900 1.00 32.55 76 ILE A C 1
ATOM 570 O O . ILE A 1 76 ? 10.739 46.783 -3.210 1.00 32.58 76 ILE A O 1
ATOM 575 N N . ILE A 1 77 ? 11.933 44.892 -3.153 1.00 33.62 77 ILE A N 1
ATOM 576 C CA . ILE A 1 77 ? 10.896 44.081 -3.782 1.00 34.54 77 ILE A CA 1
ATOM 577 C C . ILE A 1 77 ? 9.746 43.808 -2.811 1.00 34.98 77 ILE A C 1
ATOM 578 O O . ILE A 1 77 ? 8.581 43.956 -3.168 1.00 34.95 77 ILE A O 1
ATOM 583 N N . ALA A 1 78 ? 10.081 43.423 -1.584 1.00 35.61 78 ALA A N 1
ATOM 584 C CA . ALA A 1 78 ? 9.079 43.073 -0.578 1.00 35.99 78 ALA A CA 1
ATOM 585 C C . ALA A 1 78 ? 8.201 44.268 -0.191 1.00 36.48 78 ALA A C 1
ATOM 586 O O . ALA A 1 78 ? 7.004 44.096 0.051 1.00 36.46 78 ALA A O 1
ATOM 588 N N . MET A 1 79 ? 8.794 45.466 -0.166 1.00 37.13 79 MET A N 1
ATOM 589 C CA . MET A 1 79 ? 8.099 46.716 0.203 1.00 38.03 79 MET A CA 1
ATOM 590 C C . MET A 1 79 ? 6.851 46.964 -0.673 1.00 38.28 79 MET A C 1
ATOM 591 O O . MET A 1 79 ? 5.872 47.548 -0.208 1.00 37.95 79 MET A O 1
ATOM 596 N N . SER A 1 80 ? 6.895 46.529 -1.933 1.00 38.84 80 SER A N 1
ATOM 597 C CA . SER A 1 80 ? 5.873 46.906 -2.925 1.00 39.32 80 SER A CA 1
ATOM 598 C C . SER A 1 80 ? 4.477 46.351 -2.633 1.00 40.05 80 SER A C 1
ATOM 599 O O . SER A 1 80 ? 4.325 45.263 -2.071 1.00 39.69 80 SER A O 1
ATOM 602 N N . ASP A 1 81 ? 3.464 47.130 -3.013 1.00 41.23 81 ASP A N 1
ATOM 603 C CA . ASP A 1 81 ? 2.063 46.719 -2.922 1.00 42.13 81 ASP A CA 1
ATOM 604 C C . ASP A 1 81 ? 1.897 45.314 -3.525 1.00 42.50 81 ASP A C 1
ATOM 605 O O . ASP A 1 81 ? 2.253 45.108 -4.681 1.00 42.23 81 ASP A O 1
ATOM 610 N N . PRO A 1 82 ? 1.364 44.360 -2.758 1.00 43.23 82 PRO A N 1
ATOM 611 C CA . PRO A 1 82 ? 1.315 42.952 -3.184 1.00 43.98 82 PRO A CA 1
ATOM 612 C C . PRO A 1 82 ? 0.476 42.604 -4.431 1.00 45.00 82 PRO A C 1
ATOM 613 O O . PRO A 1 82 ? 0.602 41.478 -4.921 1.00 44.98 82 PRO A O 1
ATOM 617 N N . HIS A 1 83 ? -0.370 43.501 -4.925 1.00 46.33 83 HIS A N 1
ATOM 618 C CA . HIS A 1 83 ? -0.979 43.273 -6.243 1.00 47.32 83 HIS A CA 1
ATOM 619 C C . HIS A 1 83 ? -0.863 44.504 -7.154 1.00 47.34 83 HIS A C 1
ATOM 620 O O . HIS A 1 83 ? -1.835 44.974 -7.759 1.00 47.77 83 HIS A O 1
ATOM 627 N N . ALA A 1 84 ? 0.366 45.007 -7.241 1.00 46.98 84 ALA A N 1
ATOM 628 C CA . ALA A 1 84 ? 0.742 45.975 -8.257 1.00 46.80 84 ALA A CA 1
ATOM 629 C C . ALA A 1 84 ? 0.951 45.181 -9.546 1.00 46.65 84 ALA A C 1
ATOM 630 O O . ALA A 1 84 ? 1.280 43.991 -9.492 1.00 45.76 84 ALA A O 1
ATOM 632 N N . THR A 1 85 ? 0.763 45.843 -10.689 1.00 46.56 85 THR A N 1
ATOM 633 C CA . THR A 1 85 ? 0.778 45.174 -11.999 1.00 46.74 85 THR A CA 1
ATOM 634 C C . THR A 1 85 ? 2.135 45.246 -12.695 1.00 46.60 85 THR A C 1
ATOM 635 O O . THR A 1 85 ? 2.410 44.459 -13.596 1.00 46.81 85 THR A O 1
ATOM 639 N N . ASP A 1 86 ? 2.961 46.207 -12.292 1.00 46.50 86 ASP A N 1
ATOM 640 C CA . ASP A 1 86 ? 4.296 46.385 -12.856 1.00 46.28 86 ASP A CA 1
ATOM 641 C C . ASP A 1 86 ? 5.278 46.908 -11.780 1.00 45.90 86 ASP A C 1
ATOM 642 O O . ASP A 1 86 ? 4.842 47.375 -10.726 1.00 45.73 86 ASP A O 1
ATOM 647 N N . PRO A 1 87 ? 6.587 46.820 -12.032 1.00 45.51 87 PRO A N 1
ATOM 648 C CA . PRO A 1 87 ? 7.594 47.335 -11.093 1.00 45.35 87 PRO A CA 1
ATOM 649 C C . PRO A 1 87 ? 7.933 48.819 -11.303 1.00 45.32 87 PRO A C 1
ATOM 650 O O . PRO A 1 87 ? 9.081 49.226 -11.112 1.00 45.09 87 PRO A O 1
ATOM 654 N N . GLY A 1 88 ? 6.939 49.623 -11.672 1.00 45.29 88 GLY A N 1
ATOM 655 C CA . GLY A 1 88 ? 7.150 51.024 -11.986 1.00 45.22 88 GLY A CA 1
ATOM 656 C C . GLY A 1 88 ? 7.548 51.889 -10.801 1.00 45.01 88 GLY A C 1
ATOM 657 O O . GLY A 1 88 ? 8.192 52.917 -10.982 1.00 44.91 88 GLY A O 1
ATOM 658 N N . TYR A 1 89 ? 7.166 51.469 -9.598 1.00 45.23 89 TYR A N 1
ATOM 659 C CA . TYR A 1 89 ? 7.531 52.160 -8.352 1.00 45.21 89 TYR A CA 1
ATOM 660 C C . TYR A 1 89 ? 9.052 52.324 -8.167 1.00 45.56 89 TYR A C 1
ATOM 661 O O . TYR A 1 89 ? 9.499 53.312 -7.579 1.00 45.60 89 TYR A O 1
ATOM 670 N N . ILE A 1 90 ? 9.825 51.350 -8.655 1.00 45.90 90 ILE A N 1
ATOM 671 C CA . ILE A 1 90 ? 11.297 51.358 -8.565 1.00 46.27 90 ILE A CA 1
ATOM 672 C C . ILE A 1 90 ? 11.945 52.571 -9.252 1.00 46.85 90 ILE A C 1
ATOM 673 O O . ILE A 1 90 ? 13.004 53.039 -8.821 1.00 46.44 90 ILE A O 1
ATOM 678 N N . ASP A 1 91 ? 11.316 53.075 -10.313 1.00 47.66 91 ASP A N 1
ATOM 679 C CA . ASP A 1 91 ? 11.860 54.219 -11.054 1.00 48.29 91 ASP A CA 1
ATOM 680 C C . ASP A 1 91 ? 11.908 55.518 -10.224 1.00 48.47 91 ASP A C 1
ATOM 681 O O . ASP A 1 91 ? 12.693 56.412 -10.530 1.00 48.68 91 ASP A O 1
ATOM 686 N N . LYS A 1 92 ? 11.086 55.612 -9.180 1.00 48.61 92 LYS A N 1
ATOM 687 C CA . LYS A 1 92 ? 11.098 56.764 -8.275 1.00 48.71 92 LYS A CA 1
ATOM 688 C C . LYS A 1 92 ? 12.133 56.706 -7.139 1.00 48.90 92 LYS A C 1
ATOM 689 O O . LYS A 1 92 ? 12.307 57.686 -6.415 1.00 49.10 92 LYS A O 1
ATOM 690 N N . LEU A 1 93 ? 12.807 55.567 -6.980 1.00 48.84 93 LEU A N 1
ATOM 691 C CA . LEU A 1 93 ? 13.775 55.378 -5.898 1.00 48.85 93 LEU A CA 1
ATOM 692 C C . LEU A 1 93 ? 15.153 55.957 -6.227 1.00 48.93 93 LEU A C 1
ATOM 693 O O . LEU A 1 93 ? 15.483 56.182 -7.391 1.00 48.74 93 LEU A O 1
ATOM 698 N N . GLU A 1 94 ? 15.946 56.193 -5.181 1.00 48.93 94 GLU A N 1
ATOM 699 C CA . GLU A 1 94 ? 17.296 56.740 -5.319 1.00 48.92 94 GLU A CA 1
ATOM 700 C C . GLU A 1 94 ? 18.311 55.630 -5.585 1.00 48.06 94 GLU A C 1
ATOM 701 O O . GLU A 1 94 ? 19.060 55.218 -4.696 1.00 48.05 94 GLU A O 1
ATOM 707 N N . LEU A 1 95 ? 18.328 55.157 -6.829 1.00 47.10 95 LEU A N 1
ATOM 708 C CA . LEU A 1 95 ? 19.181 54.045 -7.251 1.00 46.29 95 LEU A CA 1
ATOM 709 C C . LEU A 1 95 ? 19.765 54.337 -8.633 1.00 45.64 95 LEU A C 1
ATOM 710 O O . LEU A 1 95 ? 19.089 54.948 -9.463 1.00 45.54 95 LEU A O 1
ATOM 715 N N . PRO A 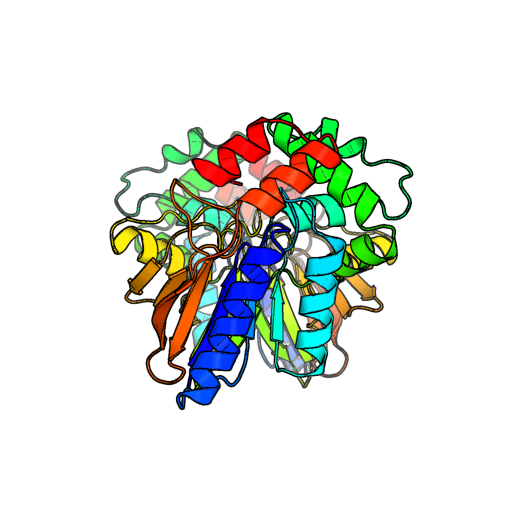1 96 ? 20.997 53.904 -8.906 1.00 44.85 96 PRO A N 1
ATOM 716 C CA . PRO A 1 96 ? 21.562 54.066 -10.254 1.00 44.40 96 PRO A CA 1
ATOM 717 C C . PRO A 1 96 ? 20.678 53.403 -11.311 1.00 43.66 96 PRO A C 1
ATOM 718 O O . PRO A 1 96 ? 19.963 52.454 -10.986 1.00 43.12 96 PRO A O 1
ATOM 722 N N . GLY A 1 97 ? 20.726 53.901 -12.545 1.00 42.88 97 GLY A N 1
ATOM 723 C CA . GLY A 1 97 ? 19.888 53.397 -13.626 1.00 42.11 97 GLY A CA 1
ATOM 724 C C . GLY A 1 97 ? 19.953 51.893 -13.846 1.00 41.53 97 GLY A C 1
ATOM 725 O O . GLY A 1 97 ? 18.919 51.236 -13.976 1.00 41.00 97 GLY A O 1
ATOM 726 N N . HIS A 1 98 ? 21.167 51.350 -13.905 1.00 40.99 98 HIS A N 1
ATOM 727 C CA . HIS A 1 98 ? 21.368 49.906 -14.096 1.00 40.84 98 HIS A CA 1
ATOM 728 C C . HIS A 1 98 ? 20.812 49.048 -12.951 1.00 40.25 98 HIS A C 1
ATOM 729 O O . HIS A 1 98 ? 20.423 47.899 -13.165 1.00 39.97 98 HIS A O 1
ATOM 736 N N . VAL A 1 99 ? 20.779 49.604 -11.743 1.00 39.77 99 VAL A N 1
ATOM 737 C CA . VAL A 1 99 ? 20.230 48.905 -10.583 1.00 39.15 99 VAL A CA 1
ATOM 738 C C . VAL A 1 99 ? 18.701 48.855 -10.684 1.00 38.84 99 VAL A C 1
ATOM 739 O O . VAL A 1 99 ? 18.099 47.811 -10.457 1.00 37.90 99 VAL A O 1
ATOM 743 N N . LYS A 1 100 ? 18.087 49.983 -11.034 1.00 38.57 100 LYS A N 1
ATOM 744 C CA . LYS A 1 100 ? 16.651 50.034 -11.294 1.00 38.85 100 LYS A CA 1
ATOM 745 C C . LYS A 1 100 ? 16.234 48.931 -12.272 1.00 38.65 100 LYS A C 1
ATOM 746 O O . LYS A 1 100 ? 15.272 48.214 -12.027 1.00 38.39 100 LYS A O 1
ATOM 752 N N . LYS A 1 101 ? 16.975 48.793 -13.366 1.00 38.45 101 LYS A N 1
ATOM 753 C CA . LYS A 1 101 ? 16.628 47.822 -14.402 1.00 38.71 101 LYS A CA 1
ATOM 754 C C . LYS A 1 101 ? 16.793 46.374 -13.935 1.00 37.70 101 LYS A C 1
ATOM 755 O O . LYS A 1 101 ? 15.959 45.539 -14.242 1.00 37.10 101 LYS A O 1
ATOM 761 N N . ALA A 1 102 ? 17.847 46.083 -13.176 1.00 37.29 102 ALA A N 1
ATOM 762 C CA . ALA A 1 102 ? 18.023 44.743 -12.601 1.00 37.02 102 ALA A CA 1
ATOM 763 C C . ALA A 1 102 ? 16.885 44.361 -11.644 1.00 36.78 102 ALA A C 1
ATOM 764 O O . ALA A 1 102 ? 16.409 43.225 -11.655 1.00 36.60 102 ALA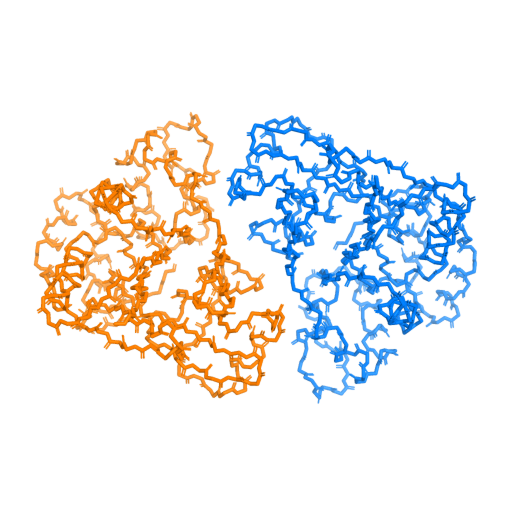 A O 1
ATOM 766 N N . LEU A 1 103 ? 16.441 45.313 -10.829 1.00 36.63 103 LEU A N 1
ATOM 767 C CA . LEU A 1 103 ? 15.424 45.032 -9.820 1.00 36.47 103 LEU A CA 1
ATOM 768 C C . LEU A 1 103 ? 14.018 44.911 -10.430 1.00 36.42 103 LEU A C 1
ATOM 769 O O . LEU A 1 103 ? 13.222 44.098 -9.978 1.00 35.81 103 LEU A O 1
ATOM 774 N N . LYS A 1 104 ? 13.725 45.703 -11.458 1.00 36.52 104 LYS A N 1
ATOM 775 C CA . LYS A 1 104 ? 12.462 45.568 -12.199 1.00 36.84 104 LYS A CA 1
ATOM 776 C C . LYS A 1 104 ? 12.355 44.182 -12.837 1.00 36.90 104 LYS A C 1
ATOM 777 O O . LYS A 1 104 ? 11.306 43.554 -12.776 1.00 37.23 104 LYS A O 1
ATOM 782 N N . PHE A 1 105 ? 13.457 43.713 -13.423 1.00 36.94 105 PHE A N 1
ATOM 783 C CA . PHE A 1 105 ? 13.549 42.382 -14.030 1.00 36.81 105 PHE A CA 1
ATOM 784 C C . PHE A 1 105 ? 13.360 41.276 -12.987 1.00 36.38 105 PHE A C 1
ATOM 785 O O . PHE A 1 105 ? 12.704 40.272 -13.244 1.00 35.72 105 PHE A O 1
ATOM 793 N N . THR A 1 106 ? 13.944 41.474 -11.807 1.00 35.98 106 THR A N 1
ATOM 794 C CA . THR A 1 106 ? 13.813 40.535 -10.699 1.00 35.56 106 THR A CA 1
ATOM 795 C C . THR A 1 106 ? 12.381 40.484 -10.171 1.00 35.84 106 THR A C 1
ATOM 796 O O . THR A 1 106 ? 11.861 39.412 -9.869 1.00 34.98 106 THR A O 1
ATOM 800 N N . TRP A 1 107 ? 11.750 41.649 -10.074 1.00 36.52 107 TRP A N 1
ATOM 801 C CA . TRP A 1 107 ? 10.364 41.754 -9.623 1.00 37.61 107 TRP A CA 1
ATOM 802 C C . TRP A 1 107 ? 9.434 40.929 -10.539 1.00 37.84 107 TRP A C 1
ATOM 803 O O . TRP A 1 107 ? 8.595 40.170 -10.048 1.00 37.38 107 TRP A O 1
ATOM 814 N N . GLU A 1 108 ? 9.613 41.072 -11.856 1.00 38.71 108 GLU A N 1
ATOM 815 C CA . GLU A 1 108 ? 8.802 40.352 -12.859 1.00 39.16 108 GLU A CA 1
ATOM 816 C C . GLU A 1 108 ? 9.083 38.854 -12.876 1.00 39.30 108 GLU A C 1
ATOM 817 O O . GLU A 1 108 ? 8.155 38.042 -12.903 1.00 39.57 108 GLU A O 1
ATOM 823 N N . LYS A 1 109 ? 10.364 38.492 -12.856 1.00 39.48 109 LYS A N 1
ATOM 824 C CA . LYS A 1 109 ? 10.782 37.090 -12.940 1.00 39.57 109 LYS A CA 1
ATOM 825 C C . LYS A 1 109 ? 10.370 36.268 -11.718 1.00 39.19 109 LYS A C 1
ATOM 826 O O . LYS A 1 109 ? 10.185 35.053 -11.810 1.00 38.91 109 LYS A O 1
ATOM 832 N N . LEU A 1 110 ? 10.231 36.925 -10.570 1.00 38.76 110 LEU A N 1
ATOM 833 C CA . LEU A 1 110 ? 9.877 36.230 -9.336 1.00 38.35 110 LEU A CA 1
ATOM 834 C C . LEU A 1 110 ? 8.436 35.731 -9.361 1.00 38.68 110 LEU A C 1
ATOM 835 O O . LEU A 1 110 ? 8.145 34.643 -8.868 1.00 38.60 110 LEU A O 1
ATOM 840 N N . GLY A 1 111 ? 7.544 36.531 -9.938 1.00 39.40 111 GLY A N 1
ATOM 841 C CA . GLY A 1 111 ? 6.118 36.250 -9.910 1.00 39.85 111 GLY A CA 1
ATOM 842 C C . GLY A 1 111 ? 5.559 36.647 -8.556 1.00 40.35 111 GLY A C 1
ATOM 843 O O . GLY A 1 111 ? 6.288 37.193 -7.731 1.00 40.44 111 GLY A O 1
ATOM 844 N N . HIS A 1 112 ? 4.279 36.377 -8.314 1.00 40.48 112 HIS A N 1
ATOM 845 C CA . HIS A 1 112 ? 3.693 36.633 -7.001 1.00 40.60 112 HIS A CA 1
ATOM 846 C C . HIS A 1 112 ? 4.279 35.714 -5.929 1.00 40.20 112 HIS A C 1
ATOM 847 O O . HIS A 1 112 ? 4.533 36.153 -4.803 1.00 40.32 112 HIS A O 1
ATOM 854 N N . GLU A 1 113 ? 4.500 34.450 -6.279 1.00 39.54 113 GLU A N 1
ATOM 855 C CA . GLU A 1 113 ? 4.998 33.465 -5.324 1.00 39.13 113 GLU A CA 1
ATOM 856 C C . GLU A 1 113 ? 6.425 33.773 -4.847 1.00 38.70 113 GLU A C 1
ATOM 857 O O . GLU A 1 113 ? 6.750 33.551 -3.682 1.00 39.14 113 GLU A O 1
ATOM 859 N N . GLY A 1 114 ? 7.264 34.278 -5.746 1.00 37.81 114 GLY A N 1
ATOM 860 C CA . GLY A 1 114 ? 8.629 34.656 -5.401 1.00 37.09 114 GLY A CA 1
ATOM 861 C C . GLY A 1 114 ? 8.671 35.931 -4.570 1.00 36.35 114 GLY A C 1
ATOM 862 O O . GLY A 1 114 ? 9.469 36.062 -3.640 1.00 36.31 114 GLY A O 1
ATOM 863 N N . ARG A 1 115 ? 7.810 36.880 -4.914 1.00 35.64 115 ARG A N 1
ATOM 864 C CA . ARG A 1 115 ? 7.728 38.132 -4.180 1.00 35.14 115 ARG A CA 1
ATOM 865 C C . ARG A 1 115 ? 7.247 37.866 -2.758 1.00 34.91 115 ARG A C 1
ATOM 866 O O . ARG A 1 115 ? 7.767 38.461 -1.804 1.00 34.75 115 ARG A O 1
ATOM 870 N N . GLU A 1 116 ? 6.315 36.923 -2.612 1.00 34.18 116 GLU A N 1
ATOM 871 C CA . GLU A 1 116 ? 5.788 36.550 -1.303 1.00 34.11 116 GLU A CA 1
ATOM 872 C C . GLU A 1 116 ? 6.835 35.810 -0.475 1.00 33.58 116 GLU A C 1
ATOM 873 O O . GLU A 1 116 ? 6.866 35.955 0.748 1.00 34.03 116 GLU A O 1
ATOM 879 N N . TYR A 1 117 ? 7.698 35.039 -1.129 1.00 33.07 117 TYR A N 1
ATOM 880 C CA . TYR A 1 117 ? 8.780 34.334 -0.427 1.00 32.62 117 TYR A CA 1
ATOM 881 C C . TYR A 1 117 ? 9.705 35.340 0.289 1.00 32.30 117 TYR A C 1
ATOM 882 O O . TYR A 1 117 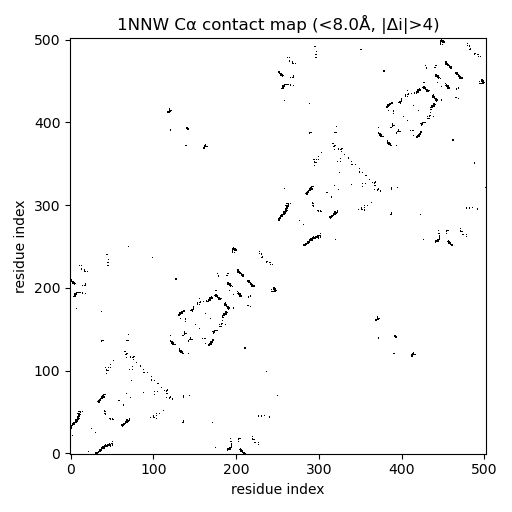? 10.087 35.136 1.447 1.00 32.78 117 TYR A O 1
ATOM 891 N N . LEU A 1 118 ? 10.073 36.406 -0.416 1.00 31.69 118 LEU A N 1
ATOM 892 C CA . LEU A 1 118 ? 10.896 37.472 0.148 1.00 31.61 118 LEU A CA 1
ATOM 893 C C . LEU A 1 118 ? 10.184 38.227 1.286 1.00 31.48 118 LEU A C 1
ATOM 894 O O . LEU A 1 118 ? 10.823 38.646 2.258 1.00 31.06 118 LEU A O 1
ATOM 899 N N . ARG A 1 119 ? 8.864 38.378 1.181 1.00 31.31 119 ARG A N 1
ATOM 900 C CA . ARG A 1 119 ? 8.074 39.016 2.243 1.00 31.15 119 ARG A CA 1
ATOM 901 C C . ARG A 1 119 ? 8.049 38.208 3.547 1.00 30.93 119 ARG A C 1
ATOM 902 O O . ARG A 1 119 ? 7.853 38.774 4.628 1.00 30.83 119 ARG A O 1
ATOM 910 N N . ASP A 1 120 ? 8.284 36.898 3.445 1.00 30.86 120 ASP A N 1
ATOM 911 C CA . ASP A 1 120 ? 8.355 36.001 4.602 1.00 30.75 120 ASP A CA 1
ATOM 912 C C . ASP A 1 120 ? 9.733 35.931 5.267 1.00 30.30 120 ASP A C 1
ATOM 913 O O . ASP A 1 120 ? 9.856 35.368 6.353 1.00 30.55 120 ASP A O 1
ATOM 918 N N . LEU A 1 121 ? 10.763 36.475 4.627 1.00 29.68 121 LEU A N 1
ATOM 919 C CA . LEU A 1 121 ? 12.118 36.413 5.176 1.00 29.13 121 LEU A CA 1
ATOM 920 C C . LEU A 1 121 ? 12.271 37.358 6.378 1.00 28.33 121 LEU A C 1
ATOM 921 O O . LEU A 1 121 ? 11.841 38.508 6.313 1.00 27.93 121 LEU A O 1
ATOM 926 N N . PRO A 1 122 ? 12.873 36.879 7.466 1.00 27.85 122 PRO A N 1
ATOM 927 C CA . PRO A 1 122 ? 13.216 37.749 8.606 1.00 27.68 122 PRO A CA 1
ATOM 928 C C . PRO A 1 122 ? 14.186 38.888 8.281 1.00 26.80 122 PRO A C 1
ATOM 929 O O . PRO A 1 122 ? 14.989 38.774 7.341 1.00 26.49 122 PRO A O 1
ATOM 933 N N . ILE A 1 123 ? 14.123 39.953 9.074 1.00 25.72 123 ILE A N 1
ATOM 934 C CA . ILE A 1 123 ? 15.130 41.017 9.046 1.00 25.35 123 ILE A CA 1
ATOM 935 C C . ILE A 1 123 ? 16.330 40.658 9.922 1.00 24.78 123 ILE A C 1
ATOM 936 O O . ILE A 1 123 ? 17.466 40.924 9.540 1.00 23.62 123 ILE A O 1
ATOM 941 N N . TYR A 1 124 ? 16.063 40.065 11.087 1.00 24.65 124 TYR A N 1
ATOM 942 C CA . TYR A 1 124 ? 17.080 39.809 12.111 1.00 25.44 124 TYR A CA 1
ATOM 943 C C . TYR A 1 124 ? 17.395 38.320 12.295 1.00 26.53 124 TYR A C 1
ATOM 944 O O . TYR A 1 124 ? 16.513 37.469 12.172 1.00 26.07 124 TYR A O 1
ATOM 953 N N . LEU A 1 125 ? 18.666 38.032 12.586 1.00 27.65 125 LEU A N 1
ATOM 954 C CA . LEU A 1 125 ? 19.125 36.698 12.958 1.00 28.89 125 LEU A CA 1
ATOM 955 C C . LEU A 1 125 ? 19.490 36.757 14.433 1.00 29.04 125 LEU A C 1
ATOM 956 O O . LEU A 1 125 ? 20.353 37.535 14.828 1.00 28.39 125 LEU A O 1
ATOM 961 N N . VAL A 1 126 ? 18.799 35.974 15.253 1.00 29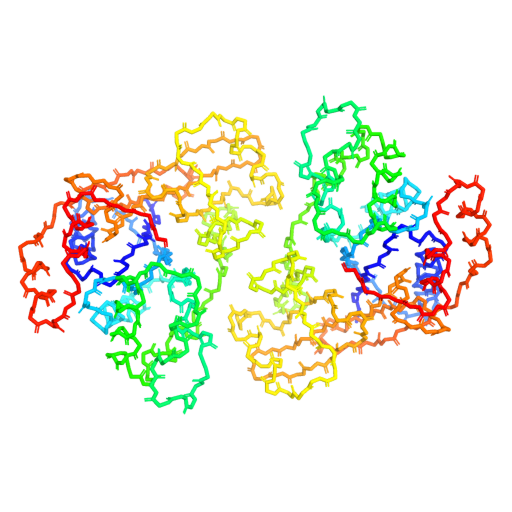.88 126 VAL A N 1
ATOM 962 C CA . VAL A 1 126 ? 19.142 35.840 16.663 1.00 31.04 126 VAL A CA 1
ATOM 963 C C . VAL A 1 126 ? 19.247 34.342 16.968 1.00 32.64 126 VAL A C 1
ATOM 964 O O . VAL A 1 126 ? 18.290 33.596 16.775 1.00 32.07 126 VAL A O 1
ATOM 968 N N . ASP A 1 127 ? 20.415 33.910 17.430 1.00 34.34 127 ASP A N 1
ATOM 969 C CA . ASP A 1 127 ? 20.692 32.485 17.581 1.00 36.23 127 ASP A CA 1
ATOM 970 C C . ASP A 1 127 ? 21.721 32.214 18.682 1.00 37.58 127 ASP A C 1
ATOM 971 O O . ASP A 1 127 ? 22.358 33.129 19.169 1.00 37.68 127 ASP A O 1
ATOM 976 N N . LYS A 1 128 ? 21.834 30.952 19.094 1.00 39.71 128 LYS A N 1
ATOM 977 C CA . LYS A 1 128 ? 22.916 30.491 19.964 1.00 41.09 128 LYS A CA 1
ATOM 978 C C . LYS A 1 128 ? 23.737 29.443 19.220 1.00 42.20 128 LYS A C 1
ATOM 979 O O . LYS A 1 128 ? 23.171 28.576 18.550 1.00 42.61 128 LYS A O 1
ATOM 982 N N . ILE A 1 129 ? 25.065 29.545 19.308 1.00 43.61 129 ILE A N 1
ATOM 983 C CA . ILE A 1 129 ? 25.987 28.498 18.833 1.00 44.46 129 ILE A CA 1
ATOM 984 C C . ILE A 1 129 ? 27.093 28.294 19.864 1.00 44.69 129 ILE A C 1
ATOM 985 O O . ILE A 1 129 ? 27.834 29.224 20.186 1.00 44.74 129 ILE A O 1
ATOM 990 N N . GLY A 1 130 ? 27.208 27.065 20.368 1.00 44.74 130 GLY A N 1
ATOM 991 C CA . GLY A 1 130 ? 27.854 26.841 21.647 1.00 44.63 130 GLY A CA 1
ATOM 992 C C . GLY A 1 130 ? 26.913 27.456 22.664 1.00 44.46 130 GLY A C 1
ATOM 993 O O . GLY A 1 130 ? 25.691 27.469 22.460 1.00 44.91 130 GLY A O 1
ATOM 994 N N . GLY A 1 131 ? 27.467 27.984 23.748 1.00 43.99 131 GLY A N 1
ATOM 995 C CA . GLY A 1 131 ? 26.693 28.792 24.679 1.00 43.50 131 GLY A CA 1
ATOM 996 C C . GLY A 1 131 ? 26.857 30.271 24.366 1.00 42.79 131 GLY A C 1
ATOM 997 O O . GLY A 1 131 ? 26.886 31.101 25.272 1.00 43.41 131 GLY A O 1
ATOM 998 N N . ASN A 1 132 ? 26.969 30.598 23.078 1.00 41.77 132 ASN A N 1
ATOM 999 C CA . ASN A 1 132 ? 27.275 31.954 22.631 1.00 40.59 132 ASN A CA 1
ATOM 1000 C C . ASN A 1 132 ? 26.098 32.531 21.852 1.00 39.40 132 ASN A C 1
ATOM 1001 O O . ASN A 1 132 ? 25.655 31.937 20.878 1.00 39.80 132 ASN A O 1
ATOM 1006 N N . GLU A 1 133 ? 25.606 33.688 22.278 1.00 37.66 133 GLU A N 1
ATOM 1007 C CA . GLU A 1 133 ? 24.535 34.377 21.564 1.00 36.44 133 GLU A CA 1
ATOM 1008 C C . GLU A 1 133 ? 25.101 35.167 20.381 1.00 34.41 133 GLU A C 1
ATOM 1009 O O . GLU A 1 133 ? 26.170 35.759 20.486 1.00 33.74 133 GLU A O 1
ATOM 1015 N N . VAL A 1 134 ? 24.372 35.161 19.265 1.00 32.38 134 VAL A N 1
ATOM 1016 C CA . VAL A 1 134 ? 24.811 35.781 18.011 1.00 31.14 134 VAL A CA 1
ATOM 1017 C C . VAL A 1 134 ? 23.672 36.654 17.472 1.00 29.78 134 VAL A C 1
ATOM 1018 O O . VAL A 1 134 ? 22.511 36.273 17.551 1.00 29.31 134 VAL A O 1
ATOM 1022 N N . PHE A 1 135 ? 24.015 37.829 16.948 1.00 28.31 135 PHE A N 1
ATOM 1023 C CA . PHE A 1 135 ? 23.055 38.735 16.314 1.00 27.26 135 PHE A CA 1
ATOM 1024 C C . PHE A 1 135 ? 23.530 39.031 14.891 1.00 26.60 135 PHE A C 1
ATOM 1025 O O . PHE A 1 135 ? 24.693 39.370 14.707 1.00 26.53 135 PHE A O 1
ATOM 1033 N N . GLY A 1 136 ? 22.637 38.918 13.904 1.00 25.33 136 GLY A N 1
ATOM 1034 C CA . GLY A 1 136 ? 22.965 39.189 12.507 1.00 25.08 136 GLY A CA 1
ATOM 1035 C C . GLY A 1 136 ? 21.963 40.131 11.842 1.00 24.75 136 GLY A C 1
ATOM 1036 O O . GLY A 1 136 ? 20.763 40.046 12.074 1.00 24.35 136 GLY A O 1
ATOM 1037 N N . VAL A 1 137 ? 22.476 41.054 11.037 1.00 24.59 137 VAL A N 1
ATOM 1038 C CA . VAL A 1 137 ? 21.657 41.959 10.239 1.00 24.65 137 VAL A CA 1
ATOM 1039 C C . VAL A 1 137 ? 22.397 42.285 8.926 1.00 24.43 137 VAL A C 1
ATOM 1040 O O . VAL A 1 137 ? 23.630 42.192 8.860 1.00 24.77 137 VAL A O 1
ATOM 1044 N N . TYR A 1 138 ? 21.659 42.660 7.887 1.00 23.86 138 TYR A N 1
ATOM 1045 C CA . TYR A 1 138 ? 22.275 42.897 6.585 1.00 23.02 138 TYR A CA 1
ATOM 1046 C C . TYR A 1 138 ? 23.261 44.068 6.587 1.00 23.25 138 TYR A C 1
ATOM 1047 O O . TYR A 1 138 ? 24.417 43.928 6.148 1.00 23.54 138 TYR A O 1
ATOM 1056 N N . GLY A 1 139 ? 22.807 45.211 7.082 1.00 22.94 139 GLY A N 1
ATOM 1057 C CA . GLY A 1 139 ? 23.490 46.479 6.865 1.00 23.31 139 GLY A CA 1
ATOM 1058 C C . GLY A 1 139 ? 24.316 46.854 8.079 1.00 23.38 139 GLY A C 1
ATOM 1059 O O . GLY A 1 139 ? 25.534 46.635 8.106 1.00 23.05 139 GLY A O 1
ATOM 1060 N N . SER A 1 140 ? 23.630 47.394 9.083 1.00 23.59 140 SER A N 1
ATOM 1061 C CA . SER A 1 140 ? 24.222 47.679 10.392 1.00 23.17 140 SER A CA 1
ATOM 1062 C C . SER A 1 140 ? 23.143 47.596 11.481 1.00 23.37 140 SER A C 1
ATOM 1063 O O . SER A 1 140 ? 21.954 47.682 11.169 1.00 23.40 140 SER A O 1
ATOM 1066 N N . PRO A 1 141 ? 23.539 47.420 12.743 1.00 23.07 141 PRO A N 1
ATOM 1067 C CA . PRO A 1 141 ? 22.604 47.520 13.880 1.00 22.72 141 PRO A CA 1
ATOM 1068 C C . PRO A 1 141 ? 21.772 48.804 13.943 1.00 22.53 141 PRO A C 1
ATOM 1069 O O . PRO A 1 141 ? 20.586 48.736 14.296 1.00 22.60 141 PRO A O 1
ATOM 1073 N N . ILE A 1 142 ? 22.361 49.948 13.602 1.00 22.80 142 ILE A N 1
ATOM 1074 C CA . ILE A 1 142 ? 21.621 51.210 13.581 1.00 23.11 142 ILE A CA 1
ATOM 1075 C C . ILE A 1 142 ? 20.580 51.247 12.456 1.00 23.31 142 ILE A C 1
ATOM 1076 O O . ILE A 1 142 ? 19.453 51.728 12.667 1.00 24.20 142 ILE A O 1
ATOM 1081 N N . ASN A 1 143 ? 20.952 50.743 11.280 1.00 23.41 143 ASN A N 1
ATOM 1082 C CA . ASN A 1 143 ? 20.104 50.795 10.087 1.00 22.91 143 ASN A CA 1
ATOM 1083 C C . ASN A 1 143 ? 20.178 49.501 9.294 1.00 22.61 143 ASN A C 1
ATOM 1084 O O . ASN A 1 143 ? 21.089 49.330 8.471 1.00 22.37 143 ASN A O 1
ATOM 1089 N N . PRO A 1 144 ? 19.243 48.578 9.537 1.00 23.11 144 PRO A N 1
ATOM 1090 C CA . PRO A 1 144 ? 19.295 47.249 8.909 1.00 23.10 144 PRO A CA 1
ATOM 1091 C C . PRO A 1 144 ? 19.471 47.186 7.373 1.00 23.74 144 PRO A C 1
ATOM 1092 O O . PRO A 1 144 ? 20.162 46.283 6.907 1.00 23.40 144 PRO A O 1
ATOM 1096 N N . PHE A 1 145 ? 18.887 48.101 6.599 1.00 24.20 145 PHE A N 1
ATOM 1097 C CA . PHE A 1 145 ? 19.006 48.008 5.130 1.00 24.82 145 PHE A CA 1
ATOM 1098 C C . PHE A 1 145 ? 19.931 49.018 4.472 1.00 25.20 145 PHE A C 1
ATOM 1099 O O . PHE A 1 145 ? 20.590 48.701 3.479 1.00 25.51 145 PHE A O 1
ATOM 1107 N N . ASP A 1 146 ? 20.007 50.217 5.031 1.00 25.66 146 ASP A N 1
ATOM 1108 C CA . ASP A 1 146 ? 20.816 51.274 4.450 1.00 26.31 146 ASP A CA 1
ATOM 1109 C C . ASP A 1 146 ? 22.121 51.527 5.192 1.00 26.42 146 ASP A C 1
ATOM 1110 O O . ASP A 1 146 ? 22.981 52.247 4.695 1.00 26.69 146 ASP A O 1
ATOM 1115 N N . GLY A 1 147 ? 22.280 50.899 6.348 1.00 26.65 147 GLY A N 1
ATOM 1116 C CA . GLY A 1 147 ? 23.524 50.977 7.101 1.00 26.76 147 GLY A CA 1
ATOM 1117 C C . GLY A 1 147 ? 24.661 50.243 6.411 1.00 26.81 147 GLY A C 1
ATOM 1118 O O . GLY A 1 147 ? 24.440 49.228 5.752 1.00 26.67 147 GLY A O 1
ATOM 1119 N N . GLU A 1 148 ? 25.879 50.769 6.558 1.00 27.17 148 GLU A N 1
ATOM 1120 C CA . GLU A 1 148 ? 27.065 50.179 5.955 1.00 27.68 148 GLU A CA 1
ATOM 1121 C C . GLU A 1 148 ? 28.168 50.066 6.991 1.00 27.66 148 GLU A C 1
ATOM 1122 O O . GLU A 1 148 ? 28.614 51.070 7.551 1.00 27.67 148 GLU A O 1
ATOM 1125 N N . VAL A 1 149 ? 28.613 48.843 7.244 1.00 27.51 149 VAL A N 1
ATOM 1126 C CA . VAL A 1 149 ? 29.815 48.628 8.043 1.00 27.61 149 VAL A CA 1
ATOM 1127 C C . VAL A 1 149 ? 30.979 48.484 7.052 1.00 27.60 149 VAL A C 1
ATOM 1128 O O . VAL A 1 149 ? 30.905 47.696 6.123 1.00 26.68 149 VAL A O 1
ATOM 1132 N N . LEU A 1 150 ? 32.047 49.252 7.265 1.00 28.37 150 LEU A N 1
ATOM 1133 C CA . LEU A 1 150 ? 33.210 49.254 6.378 1.00 28.77 150 LEU A CA 1
ATOM 1134 C C . LEU A 1 150 ? 34.239 48.189 6.786 1.00 28.56 150 LEU A C 1
ATOM 1135 O O . LEU A 1 150 ? 34.415 47.901 7.980 1.00 28.14 150 LEU A O 1
ATOM 1140 N N . ALA A 1 151 ? 34.906 47.628 5.781 1.00 27.68 151 ALA A N 1
ATOM 1141 C CA . ALA A 1 151 ? 36.064 46.753 5.979 1.00 27.85 151 ALA A CA 1
ATOM 1142 C C . ALA A 1 151 ? 37.315 47.604 6.208 1.00 27.34 151 ALA A C 1
ATOM 1143 O O . ALA A 1 151 ? 37.301 48.791 5.935 1.00 26.48 151 ALA A O 1
ATOM 1145 N N . GLU A 1 152 ? 38.382 46.999 6.734 1.00 28.22 152 GLU A N 1
ATOM 1146 C CA . GLU A 1 152 ? 39.710 47.649 6.840 1.00 28.40 152 GLU A CA 1
ATOM 1147 C C . GLU A 1 152 ? 39.725 48.939 7.669 1.00 28.87 152 GLU A C 1
ATOM 1148 O O . GLU A 1 152 ? 40.424 49.900 7.341 1.00 28.97 152 GLU A O 1
ATOM 1152 N N . GLN A 1 153 ? 38.965 48.942 8.760 1.00 28.58 153 GLN A N 1
ATOM 1153 C CA . GLN A 1 153 ? 38.994 50.023 9.736 1.00 28.89 153 GLN A CA 1
ATOM 1154 C C . GLN A 1 153 ? 39.755 49.560 10.994 1.00 29.12 153 GLN A C 1
ATOM 1155 O O . GLN A 1 153 ? 39.966 48.363 11.191 1.00 28.95 153 GLN A O 1
ATOM 1161 N N . PRO A 1 154 ? 40.172 50.495 11.843 1.00 30.09 154 PRO A N 1
ATOM 1162 C CA . PRO A 1 154 ? 40.801 50.122 13.122 1.00 30.44 154 PRO A CA 1
ATOM 1163 C C . PRO A 1 154 ? 39.823 49.470 14.096 1.00 31.02 154 PRO A C 1
ATOM 1164 O O . PRO A 1 154 ? 38.601 49.564 13.922 1.00 30.66 154 PRO A O 1
ATOM 1168 N N . THR A 1 155 ? 40.372 48.815 15.115 1.00 31.00 155 THR A N 1
ATOM 1169 C CA . THR A 1 155 ? 39.589 48.109 16.120 1.00 31.28 155 THR A CA 1
ATOM 1170 C C . THR A 1 155 ? 38.560 49.025 16.800 1.00 30.83 155 THR A C 1
ATOM 1171 O O . THR A 1 155 ? 37.429 48.608 17.054 1.00 30.68 155 THR A O 1
ATOM 1175 N N . SER A 1 156 ? 38.932 50.272 17.057 1.00 30.46 156 SER A N 1
ATOM 1176 C CA . SER A 1 156 ? 38.019 51.226 17.695 1.00 30.57 156 SER A CA 1
ATOM 1177 C C . SER A 1 156 ? 36.705 51.469 16.901 1.00 29.55 156 SER A C 1
ATOM 1178 O O . SER A 1 156 ? 35.649 51.702 17.484 1.00 28.47 156 SER A O 1
ATOM 1181 N N . TYR A 1 157 ? 36.791 51.429 15.578 1.00 28.93 157 TYR A N 1
ATOM 1182 C CA . TYR A 1 157 ? 35.612 51.557 14.724 1.00 28.81 157 TYR A CA 1
ATOM 1183 C C . TYR A 1 157 ? 34.621 50.415 15.000 1.00 28.11 157 TYR A C 1
ATOM 1184 O O . TYR A 1 157 ? 33.430 50.657 15.220 1.00 27.90 157 TYR A O 1
ATOM 1193 N N . TYR A 1 158 ? 35.118 49.179 15.026 1.00 27.47 158 TYR A N 1
ATOM 1194 C CA . TYR A 1 158 ? 34.245 48.016 15.251 1.00 27.19 158 TYR A CA 1
ATOM 1195 C C . TYR A 1 158 ? 33.713 47.954 16.684 1.00 27.06 158 TYR A C 1
ATOM 1196 O O . TYR A 1 158 ? 32.591 47.504 16.904 1.00 25.57 158 TYR A O 1
ATOM 1205 N N . GLU A 1 159 ? 34.508 48.446 17.639 1.00 27.34 159 GLU A N 1
ATOM 1206 C CA . GLU A 1 159 ? 34.110 48.483 19.048 1.00 27.98 159 GLU A CA 1
ATOM 1207 C C . GLU A 1 159 ? 32.882 49.374 19.237 1.00 27.33 159 GLU A C 1
ATOM 1208 O O . GLU A 1 159 ? 31.947 49.001 19.941 1.00 26.80 159 GLU A O 1
ATOM 1214 N N . ALA A 1 160 ? 32.893 50.550 18.621 1.00 27.25 160 ALA A N 1
ATOM 1215 C CA . ALA A 1 160 ? 31.753 51.463 18.711 1.00 27.18 160 ALA A CA 1
ATOM 1216 C C . ALA A 1 160 ? 30.504 50.889 18.023 1.00 27.12 160 ALA A C 1
ATOM 1217 O O . ALA A 1 160 ? 29.381 51.197 18.425 1.00 27.53 160 ALA A O 1
ATOM 1219 N N . ILE A 1 161 ? 30.696 50.071 16.994 1.00 27.08 161 ILE A N 1
ATOM 1220 C CA . ILE A 1 161 ? 29.572 49.407 16.333 1.00 27.36 161 ILE A CA 1
ATOM 1221 C C . ILE A 1 161 ? 29.019 48.255 17.190 1.00 27.03 161 ILE A C 1
ATOM 1222 O O . ILE A 1 161 ? 27.807 48.030 17.223 1.00 26.41 161 ILE A O 1
ATOM 1227 N N . MET A 1 162 ? 29.896 47.552 17.901 1.00 26.45 162 MET A N 1
ATOM 1228 C CA . MET A 1 162 ? 29.479 46.419 18.730 1.00 26.50 162 MET A CA 1
ATOM 1229 C C . MET A 1 162 ? 28.788 46.858 20.019 1.00 25.90 162 MET A C 1
ATOM 1230 O O . MET A 1 162 ? 27.978 46.112 20.584 1.00 26.22 162 MET A O 1
ATOM 1235 N N . ARG A 1 163 ? 29.100 48.058 20.484 1.00 25.58 163 ARG A N 1
ATOM 1236 C CA . ARG A 1 163 ? 28.664 48.493 21.808 1.00 26.11 163 ARG A CA 1
ATOM 1237 C C . ARG A 1 163 ? 27.140 48.439 22.048 1.00 26.26 163 ARG A C 1
ATOM 1238 O O . ARG A 1 163 ? 26.720 47.956 23.087 1.00 26.37 163 ARG A O 1
ATOM 1246 N N . PRO A 1 164 ? 26.313 48.898 21.100 1.00 26.47 164 PRO A N 1
ATOM 1247 C CA . PRO A 1 164 ? 24.845 48.824 21.274 1.00 26.64 164 PRO A CA 1
ATOM 1248 C C . PRO A 1 164 ? 24.247 47.422 21.122 1.00 25.98 164 PRO A C 1
ATOM 1249 O O . PRO A 1 164 ? 23.045 47.254 21.371 1.00 25.95 164 PRO A O 1
ATOM 1253 N N . VAL A 1 165 ? 25.056 46.455 20.694 1.00 25.78 165 VAL A N 1
ATOM 1254 C CA . VAL A 1 165 ? 24.700 45.036 20.704 1.00 26.33 165 VAL A CA 1
ATOM 1255 C C . VAL A 1 165 ? 25.673 44.189 21.559 1.00 27.35 165 VAL A C 1
ATOM 1256 O O . VAL A 1 165 ? 25.897 43.017 21.278 1.00 28.13 165 VAL A O 1
ATOM 1260 N N . LYS A 1 166 ? 26.198 44.767 22.632 1.00 28.92 166 LYS A N 1
ATOM 1261 C CA . LYS A 1 166 ? 27.194 44.085 23.471 1.00 30.31 166 LYS A CA 1
ATOM 1262 C C . LYS A 1 166 ? 26.628 42.890 24.273 1.00 31.45 166 LYS A C 1
ATOM 1263 O O . LYS A 1 166 ? 27.387 42.077 24.789 1.00 31.68 166 LYS A O 1
ATOM 1269 N N . ASP A 1 167 ? 25.305 42.764 24.346 1.00 32.70 167 ASP A N 1
ATOM 1270 C CA . ASP A 1 167 ? 24.682 41.601 24.966 1.00 33.63 167 ASP A CA 1
ATOM 1271 C C . ASP A 1 167 ? 24.969 40.311 24.193 1.00 33.32 167 ASP A C 1
ATOM 1272 O O . ASP A 1 167 ? 24.732 39.222 24.710 1.00 33.49 167 ASP A O 1
ATOM 1277 N N . TYR A 1 168 ? 25.494 40.438 22.970 1.00 33.04 168 TYR A N 1
ATOM 1278 C CA . TYR A 1 168 ? 25.812 39.307 22.104 1.00 32.50 168 TYR A CA 1
ATOM 1279 C C . TYR A 1 168 ? 27.324 39.089 22.044 1.00 32.62 168 TYR A C 1
ATOM 1280 O O . TYR A 1 168 ? 28.095 40.031 22.268 1.00 32.82 168 TYR A O 1
ATOM 1289 N N . GLU A 1 169 ? 27.732 37.843 21.800 1.00 32.38 169 GLU A N 1
ATOM 1290 C CA . GLU A 1 169 ? 29.142 37.464 21.638 1.00 32.63 169 GLU A CA 1
ATOM 1291 C C . GLU A 1 169 ? 29.678 37.748 20.241 1.00 31.79 169 GLU A C 1
ATOM 1292 O O . GLU A 1 169 ? 30.881 37.925 20.073 1.00 31.17 169 GLU A O 1
ATOM 1298 N N . MET A 1 170 ? 28.789 37.744 19.245 1.00 30.49 170 MET A N 1
ATOM 1299 C CA . MET A 1 170 ? 29.159 38.026 17.862 1.00 29.62 170 MET A CA 1
ATOM 1300 C C . MET A 1 170 ? 28.066 38.832 17.126 1.00 28.53 170 MET A C 1
ATOM 1301 O O . MET A 1 170 ? 26.880 38.616 17.338 1.00 27.25 170 MET A O 1
ATOM 1306 N N . LEU A 1 171 ? 28.497 39.758 16.274 1.00 27.32 171 LEU A N 1
ATOM 1307 C CA . LEU A 1 171 ? 27.628 40.433 15.306 1.00 26.73 171 LEU A CA 1
ATOM 1308 C C . LEU A 1 171 ? 28.064 39.987 13.919 1.00 26.28 171 LEU A C 1
ATOM 1309 O O . LEU A 1 171 ? 29.254 40.054 13.603 1.00 26.44 171 LEU A O 1
ATOM 1314 N N . ILE A 1 172 ? 27.122 39.518 13.107 1.00 25.79 172 ILE A N 1
ATOM 1315 C CA . ILE A 1 172 ? 27.376 39.200 11.706 1.00 25.42 172 ILE A CA 1
ATOM 1316 C C . ILE A 1 172 ? 26.660 40.221 10.815 1.00 24.88 172 ILE A C 1
ATOM 1317 O O . ILE A 1 172 ? 25.461 40.430 10.951 1.00 24.18 172 ILE A O 1
ATOM 1322 N N . VAL A 1 173 ? 27.411 40.852 9.912 1.00 24.59 173 VAL A N 1
ATOM 1323 C CA . VAL A 1 173 ? 26.856 41.791 8.937 1.00 24.75 173 VAL A CA 1
ATOM 1324 C C . VAL A 1 173 ? 27.290 41.402 7.520 1.00 24.71 173 VAL A C 1
ATOM 1325 O O . VAL A 1 173 ? 28.336 40.790 7.342 1.00 24.50 173 VAL A O 1
ATOM 1329 N N . ALA A 1 174 ? 26.476 41.753 6.526 1.00 24.75 174 ALA A N 1
ATOM 1330 C CA . ALA A 1 174 ? 26.814 41.536 5.113 1.00 24.92 174 ALA A CA 1
ATOM 1331 C C . ALA A 1 174 ? 27.500 42.726 4.427 1.00 25.72 174 ALA A C 1
ATOM 1332 O O . ALA A 1 174 ? 28.264 42.546 3.467 1.00 25.36 174 ALA A O 1
ATOM 1334 N N . SER A 1 175 ? 27.238 43.936 4.908 1.00 26.15 175 SER A N 1
ATOM 1335 C CA . SER A 1 175 ? 27.581 45.142 4.156 1.00 26.91 175 SER A CA 1
ATOM 1336 C C . SER A 1 175 ? 29.072 45.411 3.874 1.00 27.40 175 SER A C 1
ATOM 1337 O O . SER A 1 175 ? 29.369 46.074 2.898 1.00 26.52 175 SER A O 1
ATOM 1340 N N . PRO A 1 176 ? 30.010 44.966 4.708 1.00 28.15 176 PRO A N 1
ATOM 1341 C CA . PRO A 1 176 ? 31.427 45.139 4.343 1.00 29.02 176 PRO A CA 1
ATOM 1342 C C . PRO A 1 176 ? 31.834 44.566 2.967 1.00 29.90 176 PRO A C 1
ATOM 1343 O O . PRO A 1 176 ? 32.732 45.135 2.332 1.00 30.28 176 PRO A O 1
ATOM 1347 N N . MET A 1 177 ? 31.201 43.471 2.546 1.00 31.06 177 MET A N 1
ATOM 1348 C CA . MET A 1 177 ? 31.470 42.769 1.278 1.00 32.56 177 MET A CA 1
ATOM 1349 C C . MET A 1 177 ? 32.806 42.010 1.230 1.00 32.95 177 MET A C 1
ATOM 1350 O O . MET A 1 177 ? 33.058 41.280 0.285 1.00 33.94 177 MET A O 1
ATOM 1355 N N . TYR A 1 178 ? 33.653 42.199 2.236 1.00 33.49 178 TYR A N 1
ATOM 1356 C CA . TYR A 1 178 ? 34.915 41.481 2.361 1.00 33.64 178 TYR A CA 1
ATOM 1357 C C . TYR A 1 178 ? 34.923 40.777 3.714 1.00 33.39 178 TYR A C 1
ATOM 1358 O O . TYR A 1 178 ? 34.207 41.180 4.624 1.00 33.11 178 TYR A O 1
ATOM 1367 N N . PRO A 1 179 ? 35.726 39.729 3.855 1.00 33.60 179 PRO A N 1
ATOM 1368 C CA . PRO A 1 179 ? 35.978 39.142 5.173 1.00 33.57 179 PRO A CA 1
ATOM 1369 C C . PRO A 1 179 ? 36.356 40.195 6.212 1.00 33.49 179 PRO A C 1
ATOM 1370 O O . PRO A 1 179 ? 37.222 41.042 5.949 1.00 33.08 179 PRO A O 1
ATOM 1374 N N . VAL A 1 180 ? 35.641 40.185 7.342 1.00 33.38 180 VAL A N 1
ATOM 1375 C CA . VAL A 1 180 ? 35.993 40.957 8.532 1.00 33.47 180 VAL A CA 1
ATOM 1376 C C . VAL A 1 180 ? 35.990 39.991 9.729 1.00 34.05 180 VAL A C 1
ATOM 1377 O O . VAL A 1 180 ? 35.111 39.148 9.857 1.00 33.03 180 VAL A O 1
ATOM 1381 N N . ASP A 1 181 ? 36.991 40.123 10.595 1.00 34.97 181 ASP A N 1
ATOM 1382 C CA . ASP A 1 181 ? 37.083 39.351 11.825 1.00 35.89 181 ASP A CA 1
ATOM 1383 C C . ASP A 1 181 ? 37.776 40.228 12.854 1.00 36.02 181 ASP A C 1
ATOM 1384 O O . ASP A 1 181 ? 39.003 40.171 13.002 1.00 36.33 181 ASP A O 1
ATOM 1389 N N . ALA A 1 182 ? 36.981 41.029 13.557 1.00 35.80 182 ALA A N 1
ATOM 1390 C CA . ALA A 1 182 ? 37.481 42.025 14.488 1.00 36.02 182 ALA A CA 1
ATOM 1391 C C . ALA A 1 182 ? 37.011 41.698 15.894 1.00 36.56 182 ALA A C 1
ATOM 1392 O O . ALA A 1 182 ? 35.844 41.902 16.225 1.00 36.09 182 ALA A O 1
ATOM 1394 N N . MET A 1 183 ? 37.920 41.188 16.720 1.00 36.93 183 MET A N 1
ATOM 1395 C CA . MET A 1 183 ? 37.657 41.069 18.156 1.00 37.77 183 MET A CA 1
ATOM 1396 C C . MET A 1 183 ? 37.615 42.465 18.785 1.00 36.82 183 MET A C 1
ATOM 1397 O O . MET A 1 183 ? 38.454 43.317 18.491 1.00 37.28 183 MET A O 1
ATOM 1402 N N . THR A 1 184 ? 36.612 42.700 19.626 1.00 35.77 184 THR A N 1
ATOM 1403 C CA . THR A 1 184 ? 36.516 43.921 20.425 1.00 34.91 184 THR A CA 1
ATOM 1404 C C . THR A 1 184 ? 36.185 43.526 21.853 1.00 34.66 184 THR A C 1
ATOM 1405 O O . THR A 1 184 ? 35.830 42.381 22.125 1.00 34.84 184 THR A O 1
ATOM 1409 N N . ARG A 1 185 ? 36.279 44.482 22.762 1.00 34.54 185 ARG A N 1
ATOM 1410 C CA . ARG A 1 185 ? 35.915 44.232 24.159 1.00 34.85 185 ARG A CA 1
ATOM 1411 C C . ARG A 1 185 ? 34.421 43.915 24.377 1.00 34.46 185 ARG A C 1
ATOM 1412 O O . ARG A 1 185 ? 34.031 43.467 25.459 1.00 34.48 185 ARG A O 1
ATOM 1420 N N . TYR A 1 186 ? 33.584 44.171 23.367 1.00 33.62 186 TYR A N 1
ATOM 1421 C CA . TYR A 1 186 ? 32.140 43.942 23.466 1.00 32.72 186 TYR A CA 1
ATOM 1422 C C . TYR A 1 186 ? 31.681 42.703 22.678 1.00 32.59 186 TYR A C 1
ATOM 1423 O O . TYR A 1 186 ? 30.493 42.349 22.701 1.00 31.70 186 TYR A O 1
ATOM 1432 N N . GLY A 1 187 ? 32.617 42.045 21.997 1.00 32.15 187 GLY A N 1
ATOM 1433 C CA . GLY A 1 187 ? 32.323 40.900 21.153 1.00 31.80 187 GLY A CA 1
ATOM 1434 C C . GLY A 1 187 ? 33.013 40.997 19.805 1.00 31.79 187 GLY A C 1
ATOM 1435 O O . GLY A 1 187 ? 33.726 41.961 19.527 1.00 32.55 187 GLY A O 1
ATOM 1436 N N . ARG A 1 188 ? 32.775 40.004 18.959 1.00 31.24 188 ARG A N 1
ATOM 1437 C CA . ARG A 1 188 ? 33.459 39.869 17.679 1.00 31.09 188 ARG A CA 1
ATOM 1438 C C . ARG A 1 188 ? 32.542 40.288 16.532 1.00 30.58 188 ARG A C 1
ATOM 1439 O O . ARG A 1 188 ? 31.417 39.806 16.439 1.00 30.69 188 ARG A O 1
ATOM 1443 N N . VAL A 1 189 ? 33.027 41.177 15.664 1.00 29.60 189 VAL A N 1
ATOM 1444 C CA . VAL A 1 189 ? 32.295 41.591 14.456 1.00 29.20 189 VAL A CA 1
ATOM 1445 C C . VAL A 1 189 ? 32.823 40.831 13.236 1.00 28.61 189 VAL A C 1
ATOM 1446 O O . VAL A 1 189 ? 34.012 40.894 12.928 1.00 29.08 189 VAL A O 1
ATOM 1450 N N . VAL A 1 190 ? 31.934 40.126 12.541 1.00 28.04 190 VAL A N 1
ATOM 1451 C CA . VAL A 1 190 ? 32.299 39.250 11.444 1.00 28.02 190 VAL A CA 1
ATOM 1452 C C . VAL A 1 190 ? 31.478 39.555 10.191 1.00 28.03 190 VAL A C 1
ATOM 1453 O O . VAL A 1 190 ? 30.259 39.704 10.258 1.00 27.63 190 VAL A O 1
ATOM 1457 N N . CYS A 1 191 ? 32.167 39.660 9.059 1.00 27.56 191 CYS A N 1
ATOM 1458 C CA . CYS A 1 191 ? 31.536 39.579 7.747 1.00 27.63 191 CYS A CA 1
ATOM 1459 C C . CYS A 1 191 ? 32.139 38.382 7.024 1.00 27.76 191 CYS A C 1
ATOM 1460 O O . CYS A 1 191 ? 33.354 38.250 6.959 1.00 27.98 191 CYS A O 1
ATOM 1463 N N . PRO A 1 192 ? 31.302 37.500 6.492 1.00 28.13 192 PRO A N 1
ATOM 1464 C CA . PRO A 1 192 ? 31.791 36.282 5.834 1.00 28.38 192 PRO A CA 1
ATOM 1465 C C . PRO A 1 192 ? 32.376 36.511 4.445 1.00 28.73 192 PRO A C 1
ATOM 1466 O O . PRO A 1 192 ? 32.900 35.560 3.866 1.00 29.04 192 PRO A O 1
ATOM 1470 N N . GLY A 1 193 ? 32.298 37.735 3.933 1.00 28.83 193 GLY A N 1
ATOM 1471 C CA . GLY A 1 193 ? 32.581 38.009 2.540 1.00 29.12 193 GLY A CA 1
ATOM 1472 C C . GLY A 1 193 ? 31.318 37.978 1.691 1.00 29.23 193 GLY A C 1
ATOM 1473 O O . GLY A 1 193 ? 30.200 37.951 2.211 1.00 28.59 193 GLY A O 1
ATOM 1474 N N . SER A 1 194 ? 31.511 37.955 0.373 1.00 29.34 194 SER A N 1
ATOM 1475 C CA . SER A 1 194 ? 30.426 38.014 -0.594 1.00 29.49 194 SER A CA 1
ATOM 1476 C C . SER A 1 194 ? 30.464 36.780 -1.475 1.00 30.07 194 SER A C 1
ATOM 1477 O O . SER A 1 194 ? 31.496 36.493 -2.086 1.00 30.58 194 SER A O 1
ATOM 1480 N N . VAL A 1 195 ? 29.341 36.066 -1.546 1.00 30.44 195 VAL A N 1
ATOM 1481 C CA . VAL A 1 195 ? 29.204 34.869 -2.375 1.00 30.79 195 VAL A CA 1
ATOM 1482 C C . VAL A 1 195 ? 29.058 35.234 -3.854 1.00 31.21 195 VAL A C 1
ATOM 1483 O O . VAL A 1 195 ? 29.792 34.709 -4.695 1.00 31.74 195 VAL A O 1
ATOM 1487 N N . GLY A 1 196 ? 28.131 36.134 -4.168 1.00 30.86 196 GLY A N 1
ATOM 1488 C CA . GLY A 1 196 ? 27.751 36.402 -5.555 1.00 31.06 196 GLY A CA 1
ATOM 1489 C C . GLY A 1 196 ? 27.855 37.833 -6.062 1.00 30.95 196 GLY A C 1
ATOM 1490 O O . GLY A 1 196 ? 27.634 38.084 -7.255 1.00 31.16 196 GLY A O 1
ATOM 1491 N N . PHE A 1 197 ? 28.151 38.778 -5.175 1.00 30.58 197 PHE A N 1
ATOM 1492 C CA . PHE A 1 197 ? 28.289 40.182 -5.557 1.00 30.67 197 PHE A CA 1
ATOM 1493 C C . PHE A 1 197 ? 29.765 40.561 -5.516 1.00 30.79 197 PHE A C 1
ATOM 1494 O O . PHE A 1 197 ? 30.309 40.826 -4.440 1.00 30.11 197 PHE A O 1
ATOM 1502 N N . PRO A 1 198 ? 30.422 40.584 -6.678 1.00 30.86 198 PRO A N 1
ATOM 1503 C CA . PRO A 1 198 ? 31.843 40.937 -6.724 1.00 31.03 198 PRO A CA 1
ATOM 1504 C C . PRO A 1 198 ? 32.100 42.356 -6.195 1.00 31.22 198 PRO A C 1
ATOM 1505 O O . PRO A 1 198 ? 31.508 43.314 -6.701 1.00 30.71 198 PRO A O 1
ATOM 1509 N N . PRO A 1 199 ? 32.958 42.485 -5.182 1.00 31.31 199 PRO A N 1
ATOM 1510 C CA . PRO A 1 199 ? 33.352 43.800 -4.676 1.00 31.87 199 PRO A CA 1
ATOM 1511 C C . PRO A 1 199 ? 34.448 44.435 -5.547 1.00 32.55 199 PRO A C 1
ATOM 1512 O O . PRO A 1 199 ? 34.599 45.658 -5.562 1.00 32.41 199 PRO A O 1
ATOM 1516 N N . GLY A 1 200 ? 35.204 43.594 -6.246 1.00 33.27 200 GLY A N 1
ATOM 1517 C CA . GLY A 1 200 ? 36.261 44.039 -7.135 1.00 34.15 200 GLY A CA 1
ATOM 1518 C C . GLY A 1 200 ? 36.553 43.003 -8.207 1.00 34.65 200 GLY A C 1
ATOM 1519 O O . GLY A 1 200 ? 35.712 42.158 -8.516 1.00 34.63 200 GLY A O 1
ATOM 1520 N N . LYS A 1 201 ? 37.757 43.062 -8.768 1.00 35.34 201 LYS A N 1
ATOM 1521 C CA . LYS A 1 201 ? 38.156 42.140 -9.834 1.00 35.84 201 LYS A CA 1
ATOM 1522 C C . LYS A 1 201 ? 38.433 40.704 -9.355 1.00 35.99 201 LYS A C 1
ATOM 1523 O O . LYS A 1 201 ? 38.617 40.449 -8.158 1.00 35.88 201 LYS A O 1
ATOM 1526 N N . GLU A 1 202 ? 38.443 39.780 -10.318 1.00 36.10 202 GLU A N 1
ATOM 1527 C CA . GLU A 1 202 ? 38.795 38.366 -10.107 1.00 36.05 202 GLU A CA 1
ATOM 1528 C C . GLU A 1 202 ? 38.080 37.741 -8.900 1.00 36.04 202 GLU A C 1
ATOM 1529 O O . GLU A 1 202 ? 38.684 36.985 -8.123 1.00 35.95 202 GLU A O 1
ATOM 1532 N N . HIS A 1 203 ? 36.791 38.042 -8.759 1.00 35.74 203 HIS A N 1
ATOM 1533 C CA . HIS A 1 203 ? 36.029 37.627 -7.578 1.00 35.50 203 HIS A CA 1
ATOM 1534 C C . HIS A 1 203 ? 35.799 36.113 -7.521 1.00 35.15 203 HIS A C 1
ATOM 1535 O O . HIS A 1 203 ? 35.419 35.493 -8.508 1.00 35.18 203 HIS A O 1
ATOM 1542 N N . LYS A 1 204 ? 36.043 35.532 -6.352 1.00 34.99 204 LYS A N 1
ATOM 1543 C CA . LYS A 1 204 ? 35.637 34.167 -6.059 1.00 35.08 204 LYS A CA 1
ATOM 1544 C C . LYS A 1 204 ? 34.520 34.203 -5.011 1.00 34.88 204 LYS A C 1
ATOM 1545 O O . LYS A 1 204 ? 34.437 35.149 -4.213 1.00 35.03 204 LYS A O 1
ATOM 1549 N N . ALA A 1 205 ? 33.639 33.205 -5.051 1.00 34.68 205 ALA A N 1
ATOM 1550 C CA . ALA A 1 205 ? 32.605 33.054 -4.027 1.00 34.35 205 ALA A CA 1
ATOM 1551 C C . ALA A 1 205 ? 33.255 32.863 -2.659 1.00 34.20 205 ALA A C 1
ATOM 1552 O O . ALA A 1 205 ? 33.996 31.908 -2.429 1.00 34.44 205 ALA A O 1
ATOM 1554 N N . THR A 1 206 ? 32.974 33.800 -1.762 1.00 34.04 206 THR A N 1
ATOM 1555 C CA . THR A 1 206 ? 33.597 33.861 -0.454 1.00 33.58 206 THR A CA 1
ATOM 1556 C C . THR A 1 206 ? 32.537 33.681 0.641 1.00 33.67 206 THR A C 1
ATOM 1557 O O . THR A 1 206 ? 31.457 34.293 0.593 1.00 32.55 206 THR A O 1
ATOM 1561 N N . PHE A 1 207 ? 32.856 32.827 1.608 1.00 33.37 207 PHE A N 1
ATOM 1562 C CA . PHE A 1 207 ? 31.995 32.583 2.767 1.00 33.68 207 PHE A CA 1
ATOM 1563 C C . PHE A 1 207 ? 32.857 32.144 3.939 1.00 33.97 207 PHE A C 1
ATOM 1564 O O . PHE A 1 207 ? 34.061 32.001 3.782 1.00 34.03 207 PHE A O 1
ATOM 1572 N N . ALA A 1 208 ? 32.253 31.940 5.110 1.00 34.34 208 ALA A N 1
ATOM 1573 C CA . ALA A 1 208 ? 33.010 31.581 6.311 1.00 34.83 208 ALA A CA 1
ATOM 1574 C C . ALA A 1 208 ? 32.474 30.333 7.006 1.00 35.70 208 ALA A C 1
ATOM 1575 O O . ALA A 1 208 ? 31.290 30.007 6.907 1.00 35.33 208 ALA A O 1
ATOM 1577 N N . LEU A 1 209 ? 33.366 29.632 7.699 1.00 36.63 209 LEU A N 1
ATOM 1578 C CA . LEU A 1 209 ? 32.978 28.608 8.659 1.00 37.70 209 LEU A CA 1
ATOM 1579 C C . LEU A 1 209 ? 33.343 29.148 10.031 1.00 38.68 209 LEU A C 1
ATOM 1580 O O . LEU A 1 209 ? 34.507 29.424 10.304 1.00 39.02 209 LEU A O 1
ATOM 1585 N N . VAL A 1 210 ? 32.346 29.322 10.887 1.00 39.76 210 VAL A N 1
ATOM 1586 C CA . VAL A 1 210 ? 32.570 29.870 12.213 1.00 40.82 210 VAL A CA 1
ATOM 1587 C C . VAL A 1 210 ? 32.611 28.721 13.216 1.00 41.71 210 VAL A C 1
ATOM 1588 O O . VAL A 1 210 ? 31.626 28.008 13.412 1.00 41.50 210 VAL A O 1
ATOM 1592 N N . ASP A 1 211 ? 33.782 28.549 13.818 1.00 43.05 211 ASP A N 1
ATOM 1593 C CA . ASP A 1 211 ? 34.007 27.588 14.886 1.00 44.14 211 ASP A CA 1
ATOM 1594 C C . ASP A 1 211 ? 33.006 27.865 16.004 1.00 44.85 211 ASP A C 1
ATOM 1595 O O . ASP A 1 211 ? 32.954 28.971 16.526 1.00 45.13 211 ASP A O 1
ATOM 1600 N N . VAL A 1 212 ? 32.202 26.867 16.351 1.00 45.91 212 VAL A N 1
ATOM 1601 C CA . VAL A 1 212 ? 31.158 27.028 17.374 1.00 46.73 212 VAL A CA 1
ATOM 1602 C C . VAL A 1 212 ? 31.736 27.323 18.779 1.00 47.33 212 VAL A C 1
ATOM 1603 O O . VAL A 1 212 ? 31.128 28.060 19.561 1.00 47.62 212 VAL A O 1
ATOM 1607 N N . ASP A 1 213 ? 32.912 26.769 19.080 1.00 47.85 213 ASP A N 1
ATOM 1608 C CA . ASP A 1 213 ? 33.555 26.962 20.383 1.00 48.06 213 ASP A CA 1
ATOM 1609 C C . ASP A 1 213 ? 34.237 28.331 20.520 1.00 48.28 213 ASP A C 1
ATOM 1610 O O . ASP A 1 213 ? 33.948 29.074 21.459 1.00 48.48 213 ASP A O 1
ATOM 1612 N N . THR A 1 214 ? 35.123 28.669 19.580 1.00 48.37 214 THR A N 1
ATOM 1613 C CA . THR A 1 214 ? 35.941 29.892 19.668 1.00 48.29 214 THR A CA 1
ATOM 1614 C C . THR A 1 214 ? 35.321 31.107 18.974 1.00 47.92 214 THR A C 1
ATOM 1615 O O . THR A 1 214 ? 35.706 32.246 19.258 1.00 48.08 214 THR A O 1
ATOM 1619 N N . LEU A 1 215 ? 34.369 30.859 18.074 1.00 47.35 215 LEU A N 1
ATOM 1620 C CA . LEU A 1 215 ? 33.814 31.881 17.178 1.00 47.15 215 LEU A CA 1
ATOM 1621 C C . LEU A 1 215 ? 34.854 32.490 16.224 1.00 46.74 215 LEU A C 1
ATOM 1622 O O . LEU A 1 215 ? 34.699 33.626 15.781 1.00 47.03 215 LEU A O 1
ATOM 1627 N N . LYS A 1 216 ? 35.898 31.730 15.900 1.00 45.97 216 LYS A N 1
ATOM 1628 C CA . LYS A 1 216 ? 36.911 32.175 14.946 1.00 45.62 216 LYS A CA 1
ATOM 1629 C C . LYS A 1 216 ? 36.447 31.784 13.544 1.00 44.68 216 LYS A C 1
ATOM 1630 O O . LYS A 1 216 ? 36.133 30.618 13.299 1.00 44.19 216 LYS A O 1
ATOM 1636 N N . PRO A 1 217 ? 36.352 32.754 12.638 1.00 43.68 217 PRO A N 1
ATOM 1637 C CA . PRO A 1 217 ? 35.962 32.466 11.256 1.00 43.36 217 PRO A CA 1
ATOM 1638 C C . PRO A 1 217 ? 37.121 31.960 10.387 1.00 42.99 217 PRO A C 1
ATOM 1639 O O . PRO A 1 217 ? 38.228 32.483 10.451 1.00 43.12 217 PRO A O 1
ATOM 1643 N N . LYS A 1 218 ? 36.832 30.955 9.572 1.00 42.50 218 LYS A N 1
ATOM 1644 C CA . LYS A 1 218 ? 37.741 30.440 8.564 1.00 42.25 218 LYS A CA 1
ATOM 1645 C C . LYS A 1 218 ? 37.171 30.844 7.202 1.00 41.76 218 LYS A C 1
ATOM 1646 O O . LYS A 1 218 ? 36.083 30.411 6.833 1.00 41.32 218 LYS A O 1
ATOM 1650 N N . PHE A 1 219 ? 37.884 31.682 6.456 1.00 41.13 219 PHE A N 1
ATOM 1651 C CA . PHE A 1 219 ? 37.352 32.175 5.190 1.00 40.74 219 PHE A CA 1
ATOM 1652 C C . PHE A 1 219 ? 37.749 31.275 4.033 1.00 41.07 219 PHE A C 1
ATOM 1653 O O . PHE A 1 219 ? 38.906 30.876 3.904 1.00 41.05 219 PHE A O 1
ATOM 1661 N N . ILE A 1 220 ? 36.761 30.959 3.204 1.00 41.31 220 ILE A N 1
ATOM 1662 C CA . ILE A 1 220 ? 36.908 30.029 2.103 1.00 41.64 220 ILE A CA 1
ATOM 1663 C C . ILE A 1 220 ? 36.545 30.734 0.799 1.00 41.73 220 ILE A C 1
ATOM 1664 O O . ILE A 1 220 ? 35.543 31.451 0.737 1.00 40.95 220 ILE A O 1
ATOM 1669 N N . GLU A 1 221 ? 37.374 30.537 -0.227 1.00 41.54 221 GLU A N 1
ATOM 1670 C CA . GLU A 1 221 ? 37.168 31.141 -1.541 1.00 41.80 221 GLU A CA 1
ATOM 1671 C C . GLU A 1 221 ? 37.058 30.059 -2.619 1.00 41.98 221 GLU A C 1
ATOM 1672 O O . GLU A 1 221 ? 37.912 29.185 -2.714 1.00 41.87 221 GLU A O 1
ATOM 1678 N N . VAL A 1 222 ? 36.008 30.131 -3.431 1.00 42.15 222 VAL A N 1
ATOM 1679 C CA . VAL A 1 222 ? 35.704 29.103 -4.425 1.00 42.47 222 VAL A CA 1
ATOM 1680 C C . VAL A 1 222 ? 35.513 29.751 -5.787 1.00 42.52 222 VAL A C 1
ATOM 1681 O O . VAL A 1 222 ? 34.862 30.782 -5.907 1.00 42.30 222 VAL A O 1
ATOM 1685 N N . GLU A 1 223 ? 36.050 29.106 -6.816 1.00 42.92 223 GLU A N 1
ATOM 1686 C CA . GLU A 1 223 ? 35.992 29.617 -8.175 1.00 43.16 223 GLU A CA 1
ATOM 1687 C C . GLU A 1 223 ? 34.640 29.252 -8.795 1.00 42.73 223 GLU A C 1
ATOM 1688 O O . GLU A 1 223 ? 34.061 28.211 -8.471 1.00 42.62 223 GLU A O 1
ATOM 1694 N N . TYR A 1 224 ? 34.135 30.125 -9.665 1.00 42.28 224 TYR A N 1
ATOM 1695 C CA . TYR A 1 224 ? 32.943 29.845 -10.463 1.00 42.15 224 TYR A CA 1
ATOM 1696 C C . TYR A 1 224 ? 33.030 30.479 -11.853 1.00 42.50 224 TYR A C 1
ATOM 1697 O O . TYR A 1 224 ? 33.891 31.316 -12.110 1.00 42.29 224 TYR A O 1
ATOM 1706 N N . ASP A 1 225 ? 32.115 30.092 -12.737 1.00 43.12 225 ASP A N 1
ATOM 1707 C CA . ASP A 1 225 ? 32.140 30.543 -14.128 1.00 43.67 225 ASP A CA 1
ATOM 1708 C C . ASP A 1 225 ? 31.336 31.825 -14.348 1.00 43.52 225 ASP A C 1
ATOM 1709 O O . ASP A 1 225 ? 30.103 31.849 -14.212 1.00 43.24 225 ASP A O 1
ATOM 1714 N N . LYS A 1 226 ? 32.044 32.883 -14.724 1.00 43.23 226 LYS A N 1
ATOM 1715 C CA . LYS A 1 226 ? 31.415 34.163 -15.003 1.00 43.29 226 LYS A CA 1
ATOM 1716 C C . LYS A 1 226 ? 30.873 34.259 -16.421 1.00 43.52 226 LYS A C 1
ATOM 1717 O O . LYS A 1 226 ? 29.970 35.046 -16.670 1.00 43.66 226 LYS A O 1
ATOM 1723 N N . LYS A 1 227 ? 31.410 33.473 -17.353 1.00 43.79 227 LYS A N 1
ATOM 1724 C CA . LYS A 1 227 ? 30.983 33.587 -18.751 1.00 43.86 227 LYS A CA 1
ATOM 1725 C C . LYS A 1 227 ? 29.521 33.192 -18.962 1.00 43.45 227 LYS A C 1
ATOM 1726 O O . LYS A 1 227 ? 28.812 33.863 -19.704 1.00 42.80 227 LYS A O 1
ATOM 1732 N N . ILE A 1 228 ? 29.072 32.118 -18.310 1.00 43.48 228 ILE A N 1
ATOM 1733 C CA . ILE A 1 228 ? 27.660 31.712 -18.389 1.00 43.57 228 ILE A CA 1
ATOM 1734 C C . ILE A 1 228 ? 26.742 32.789 -17.831 1.00 43.09 228 ILE A C 1
ATOM 1735 O O . ILE A 1 228 ? 25.614 32.937 -18.302 1.00 43.05 228 ILE A O 1
ATOM 1740 N N . ILE A 1 229 ? 27.226 33.534 -16.836 1.00 42.55 229 ILE A N 1
ATOM 1741 C CA . ILE A 1 229 ? 26.456 34.633 -16.253 1.00 42.10 229 ILE A CA 1
ATOM 1742 C C . ILE A 1 229 ? 26.419 35.783 -17.246 1.00 41.97 229 ILE A C 1
ATOM 1743 O O . ILE A 1 229 ? 25.370 36.364 -17.480 1.00 41.47 229 ILE A O 1
ATOM 1748 N N . GLU A 1 230 ? 27.575 36.102 -17.825 1.00 42.22 230 GLU A N 1
ATOM 1749 C CA . GLU A 1 230 ? 27.668 37.126 -18.865 1.00 42.46 230 GLU A CA 1
ATOM 1750 C C . GLU A 1 230 ? 26.700 36.836 -20.009 1.00 42.61 230 GLU A C 1
ATOM 1751 O O . GLU A 1 230 ? 26.060 37.748 -20.501 1.00 42.46 230 GLU A O 1
ATOM 1757 N N . GLU A 1 231 ? 26.596 35.567 -20.408 1.00 43.20 231 GLU A N 1
ATOM 1758 C CA . GLU A 1 231 ? 25.719 35.149 -21.510 1.00 43.78 231 GLU A CA 1
ATOM 1759 C C . GLU A 1 231 ? 24.246 35.338 -21.158 1.00 44.26 231 GLU A C 1
ATOM 1760 O O . GLU A 1 231 ? 23.464 35.783 -21.989 1.00 44.10 231 GLU A O 1
ATOM 1762 N N . ARG A 1 232 ? 23.879 35.011 -19.920 1.00 44.84 232 ARG A N 1
ATOM 1763 C CA . ARG A 1 232 ? 22.502 35.182 -19.446 1.00 45.24 232 ARG A CA 1
ATOM 1764 C C . ARG A 1 232 ? 22.117 36.662 -19.345 1.00 45.04 232 ARG A C 1
ATOM 1765 O O . ARG A 1 232 ? 20.987 37.020 -19.658 1.00 44.90 232 ARG A O 1
ATOM 1773 N N . ILE A 1 233 ? 23.052 37.518 -18.926 1.00 44.82 233 ILE A N 1
ATOM 1774 C CA . ILE A 1 233 ? 22.798 38.963 -18.855 1.00 44.59 233 ILE A CA 1
ATOM 1775 C C . ILE A 1 233 ? 22.463 39.512 -20.253 1.00 44.73 233 ILE A C 1
ATOM 1776 O O . ILE A 1 233 ? 21.455 40.199 -20.433 1.00 44.57 233 ILE A O 1
ATOM 1781 N N . ARG A 1 234 ? 23.304 39.197 -21.234 1.00 45.08 234 ARG A N 1
ATOM 1782 C CA . ARG A 1 234 ? 23.084 39.639 -22.620 1.00 45.46 234 ARG A CA 1
ATOM 1783 C C . ARG A 1 234 ? 21.798 39.063 -23.224 1.00 45.55 234 ARG A C 1
ATOM 1784 O O . ARG A 1 234 ? 21.039 39.781 -23.861 1.00 45.38 234 ARG A O 1
ATOM 1790 N N . ALA A 1 235 ? 21.556 37.775 -23.003 1.00 46.11 235 ALA A N 1
ATOM 1791 C CA . ALA A 1 235 ? 20.370 37.098 -23.543 1.00 46.44 235 ALA A CA 1
ATOM 1792 C C . ALA A 1 235 ? 19.059 37.665 -22.983 1.00 46.69 235 ALA A C 1
ATOM 1793 O O . ALA A 1 235 ? 18.035 37.652 -23.667 1.00 46.61 235 ALA A O 1
ATOM 1795 N N . GLU A 1 236 ? 19.105 38.174 -21.749 1.00 46.84 236 GLU A N 1
ATOM 1796 C CA . GLU A 1 236 ? 17.923 38.698 -21.057 1.00 46.96 236 GLU A CA 1
ATOM 1797 C C . GLU A 1 236 ? 17.711 40.205 -21.274 1.00 46.76 236 GLU A C 1
ATOM 1798 O O . GLU A 1 236 ? 16.697 40.749 -20.847 1.00 46.93 236 GLU A O 1
ATOM 1804 N N . GLY A 1 237 ? 18.669 40.874 -21.913 1.00 46.62 237 GLY A N 1
ATOM 1805 C CA . GLY A 1 237 ? 18.555 42.289 -22.237 1.00 46.57 237 GLY A CA 1
ATOM 1806 C C . GLY A 1 237 ? 18.973 43.287 -21.158 1.00 46.47 237 GLY A C 1
ATOM 1807 O O . GLY A 1 237 ? 18.735 44.485 -21.306 1.00 46.38 237 GLY A O 1
ATOM 1808 N N . LEU A 1 238 ? 19.602 42.816 -20.083 1.00 46.54 238 LEU A N 1
ATOM 1809 C CA . LEU A 1 238 ? 20.005 43.690 -18.973 1.00 46.34 238 LEU A CA 1
ATOM 1810 C C . LEU A 1 238 ? 21.234 44.540 -19.330 1.00 46.28 238 LEU A C 1
ATOM 1811 O O . LEU A 1 238 ? 22.013 44.148 -20.194 1.00 46.04 238 LEU A O 1
ATOM 1816 N N . PRO A 1 239 ? 21.426 45.681 -18.657 1.00 46.17 239 PRO A N 1
ATOM 1817 C CA . PRO A 1 239 ? 22.470 46.646 -19.046 1.00 46.07 239 PRO A CA 1
ATOM 1818 C C . PRO A 1 239 ? 23.898 46.101 -19.021 1.00 45.94 239 PRO A C 1
ATOM 1819 O O . PRO A 1 239 ? 24.201 45.170 -18.264 1.00 45.58 239 PRO A O 1
ATOM 1823 N N . GLU A 1 240 ? 24.767 46.703 -19.833 1.00 45.69 240 GLU A N 1
ATOM 1824 C CA . GLU A 1 240 ? 26.177 46.315 -19.881 1.00 45.79 240 GLU A CA 1
ATOM 1825 C C . GLU A 1 240 ? 26.908 46.597 -18.556 1.00 44.76 240 GLU A C 1
ATOM 1826 O O . GLU A 1 240 ? 27.938 45.986 -18.290 1.00 44.59 240 GLU A O 1
ATOM 1832 N N . GLU A 1 241 ? 26.392 47.520 -17.743 1.00 43.80 241 GLU A N 1
ATOM 1833 C CA . GLU A 1 241 ? 27.019 47.840 -16.456 1.00 43.12 241 GLU A CA 1
ATOM 1834 C C . GLU A 1 241 ? 26.989 46.671 -15.458 1.00 42.32 241 GLU A C 1
ATOM 1835 O O . GLU A 1 241 ? 27.826 46.610 -14.565 1.00 42.36 241 GLU A O 1
ATOM 1837 N N . ILE A 1 242 ? 26.040 45.750 -15.607 1.00 41.29 242 ILE A N 1
ATOM 1838 C CA . ILE A 1 242 ? 25.977 44.570 -14.735 1.00 40.72 242 ILE A CA 1
ATOM 1839 C C . ILE A 1 242 ? 27.128 43.624 -15.087 1.00 39.73 242 ILE A C 1
ATOM 1840 O O . ILE A 1 242 ? 27.693 42.971 -14.219 1.00 39.56 242 ILE A O 1
ATOM 1845 N N . ILE A 1 243 ? 27.477 43.575 -16.368 1.00 39.01 243 ILE A N 1
ATOM 1846 C CA . ILE A 1 243 ? 28.644 42.829 -16.820 1.00 38.20 243 ILE A CA 1
ATOM 1847 C C . ILE A 1 243 ? 29.927 43.462 -16.272 1.00 37.47 243 ILE A C 1
ATOM 1848 O O . ILE A 1 243 ? 30.847 42.750 -15.878 1.00 36.64 243 ILE A O 1
ATOM 1853 N N . LYS A 1 244 ? 29.988 44.792 -16.245 1.00 37.01 244 LYS A N 1
ATOM 1854 C CA . LYS A 1 244 ? 31.155 45.490 -15.692 1.00 37.04 244 LYS A CA 1
ATOM 1855 C C . LYS A 1 244 ? 31.334 45.206 -14.197 1.00 36.68 244 LYS A C 1
ATOM 1856 O O . LYS A 1 244 ? 32.455 45.151 -13.703 1.00 36.69 244 LYS A O 1
ATOM 1860 N N . ILE A 1 245 ? 30.229 45.028 -13.483 1.00 36.16 245 ILE A N 1
ATOM 1861 C CA . ILE A 1 245 ? 30.274 44.699 -12.055 1.00 35.83 245 ILE A CA 1
ATOM 1862 C C . ILE A 1 245 ? 30.739 43.250 -11.859 1.00 35.43 245 ILE A C 1
ATOM 1863 O O . ILE A 1 245 ? 31.526 42.957 -10.958 1.00 34.67 245 ILE A O 1
ATOM 1868 N N . LEU A 1 246 ? 30.276 42.361 -12.733 1.00 35.23 246 LEU A N 1
ATOM 1869 C CA . LEU A 1 246 ? 30.663 40.957 -12.706 1.00 35.35 246 LEU A CA 1
ATOM 1870 C C . LEU A 1 246 ? 32.185 40.808 -12.727 1.00 35.45 246 LEU A C 1
ATOM 1871 O O . LEU A 1 246 ? 32.729 39.985 -11.996 1.00 35.14 246 LEU A O 1
ATOM 1876 N N . TYR A 1 247 ? 32.858 41.635 -13.537 1.00 35.92 247 TYR A N 1
ATOM 1877 C CA . TYR A 1 247 ? 34.307 41.526 -13.754 1.00 35.84 247 TYR A CA 1
ATOM 1878 C C . TYR A 1 247 ? 35.181 42.541 -13.008 1.00 35.94 247 TYR A C 1
ATOM 1879 O O . TYR A 1 247 ? 36.361 42.277 -12.821 1.00 35.92 247 TYR A O 1
ATOM 1888 N N . HIS A 1 248 ? 34.626 43.680 -12.591 1.00 36.12 248 HIS A N 1
ATOM 1889 C CA . HIS A 1 248 ? 35.423 44.747 -11.953 1.00 36.58 248 HIS A CA 1
ATOM 1890 C C . HIS A 1 248 ? 34.913 45.235 -10.596 1.00 36.87 248 HIS A C 1
ATOM 1891 O O . HIS A 1 248 ? 35.596 46.007 -9.918 1.00 36.63 248 HIS A O 1
ATOM 1898 N N . GLY A 1 249 ? 33.703 44.829 -10.234 1.00 37.12 249 GLY A N 1
ATOM 1899 C CA . GLY A 1 249 ? 33.197 45.032 -8.896 1.00 37.27 249 GLY A CA 1
ATOM 1900 C C . GLY A 1 249 ? 32.231 46.181 -8.802 1.00 37.41 249 GLY A C 1
ATOM 1901 O O . GLY A 1 249 ? 32.107 46.996 -9.714 1.00 37.37 249 GLY A O 1
ATOM 1902 N N . GLY A 1 250 ? 31.539 46.232 -7.671 1.00 37.45 250 GLY A N 1
ATOM 1903 C CA . GLY A 1 250 ? 30.609 47.304 -7.369 1.00 37.44 250 GLY A CA 1
ATOM 1904 C C . GLY A 1 250 ? 30.144 47.213 -5.926 1.00 37.81 250 GLY A C 1
ATOM 1905 O O . GLY A 1 250 ? 30.619 46.361 -5.171 1.00 37.08 250 GLY A O 1
ATOM 1906 N N . ARG A 1 251 ? 29.220 48.094 -5.553 1.00 38.41 251 ARG A N 1
ATOM 1907 C CA . ARG A 1 251 ? 28.632 48.114 -4.214 1.00 39.35 251 ARG A CA 1
ATOM 1908 C C . ARG A 1 251 ? 27.100 48.207 -4.325 1.00 39.87 251 ARG A C 1
ATOM 1909 O O . ARG A 1 251 ? 26.591 48.982 -5.134 1.00 40.21 251 ARG A O 1
ATOM 1912 N N . PRO A 1 252 ? 26.361 47.417 -3.546 1.00 40.58 252 PRO A N 1
ATOM 1913 C CA . PRO A 1 252 ? 24.904 47.589 -3.478 1.00 41.13 252 PRO A CA 1
ATOM 1914 C C . PRO A 1 252 ? 24.508 48.916 -2.831 1.00 41.46 252 PRO A C 1
ATOM 1915 O O . PRO A 1 252 ? 23.366 49.332 -2.983 1.00 42.58 252 PRO A O 1
ATOM 1920 C C . MET B 1 1 ? -0.362 38.781 38.346 1.00 33.17 1 MET B C 1
ATOM 1921 N N . VAL B 1 2 ? 0.142 38.165 37.267 1.00 33.53 2 VAL B N 1
ATOM 1922 C CA . VAL B 1 2 ? 1.550 38.322 36.865 1.00 32.57 2 VAL B CA 1
ATOM 1923 C C . VAL B 1 2 ? 1.683 39.101 35.546 1.00 31.74 2 VAL B C 1
ATOM 1924 O O . VAL B 1 2 ? 1.148 38.684 34.515 1.00 31.42 2 VAL B O 1
ATOM 1926 N N . TYR B 1 3 ? 2.403 40.225 35.595 1.00 30.37 3 TYR B N 1
ATOM 1927 C CA . TYR B 1 3 ? 2.504 41.153 34.468 1.00 29.48 3 TYR B CA 1
ATOM 1928 C C . TYR B 1 3 ? 3.927 41.648 34.256 1.00 28.69 3 TYR B C 1
ATOM 1929 O O . TYR B 1 3 ? 4.738 41.659 35.178 1.00 28.89 3 TYR B O 1
ATOM 1938 N N . VAL B 1 4 ? 4.217 42.072 33.030 1.00 27.93 4 VAL B N 1
ATOM 1939 C CA . VAL B 1 4 ? 5.398 42.867 32.737 1.00 27.22 4 VAL B CA 1
ATOM 1940 C C . VAL B 1 4 ? 4.956 44.325 32.574 1.00 26.37 4 VAL B C 1
ATOM 1941 O O . VAL B 1 4 ? 4.032 44.624 31.813 1.00 26.04 4 VAL B O 1
ATOM 1945 N N . ALA B 1 5 ? 5.600 45.220 33.313 1.00 26.03 5 ALA B N 1
ATOM 1946 C CA . ALA B 1 5 ? 5.346 46.655 33.192 1.00 25.39 5 ALA B CA 1
ATOM 1947 C C . ALA B 1 5 ? 6.127 47.196 31.993 1.00 24.93 5 ALA B C 1
ATOM 1948 O O . ALA B 1 5 ? 7.342 47.108 31.973 1.00 25.71 5 ALA B O 1
ATOM 1950 N N . VAL B 1 6 ? 5.426 47.750 31.006 1.00 23.89 6 VAL B N 1
ATOM 1951 C CA . VAL B 1 6 ? 6.047 48.239 29.775 1.00 22.87 6 VAL B CA 1
ATOM 1952 C C . VAL B 1 6 ? 5.839 49.754 29.695 1.00 23.18 6 VAL B C 1
ATOM 1953 O O . VAL B 1 6 ? 4.705 50.240 29.693 1.00 23.25 6 VAL B O 1
ATOM 1957 N N . LEU B 1 7 ? 6.952 50.480 29.663 1.00 23.22 7 LEU B N 1
ATOM 1958 C CA . LEU B 1 7 ? 6.971 51.944 29.650 1.00 23.99 7 LEU B CA 1
ATOM 1959 C C . LEU B 1 7 ? 7.804 52.424 28.464 1.00 24.34 7 LEU B C 1
ATOM 1960 O O . LEU B 1 7 ? 8.775 51.765 28.091 1.00 24.85 7 LEU B O 1
ATOM 1965 N N . ALA B 1 8 ? 7.440 53.577 27.902 1.00 24.28 8 ALA B N 1
ATOM 1966 C CA . ALA B 1 8 ? 8.136 54.149 26.753 1.00 24.35 8 ALA B CA 1
ATOM 1967 C C . ALA B 1 8 ? 8.087 55.668 26.757 1.00 24.31 8 ALA B C 1
ATOM 1968 O O . ALA B 1 8 ? 7.173 56.262 27.311 1.00 24.69 8 ALA B O 1
ATOM 1970 N N . ASN B 1 9 ? 9.077 56.285 26.121 1.00 24.76 9 ASN B N 1
ATOM 1971 C CA . ASN B 1 9 ? 9.076 57.715 25.831 1.00 25.11 9 ASN B CA 1
ATOM 1972 C C . ASN B 1 9 ? 8.998 58.581 27.096 1.00 25.74 9 ASN B C 1
ATOM 1973 O O . ASN B 1 9 ? 8.165 59.459 27.208 1.00 25.58 9 ASN B O 1
ATOM 1978 N N . ILE B 1 10 ? 9.875 58.303 28.052 1.00 26.36 10 ILE B N 1
ATOM 1979 C CA . ILE B 1 10 ? 10.037 59.159 29.219 1.00 26.86 10 ILE B CA 1
ATOM 1980 C C . ILE B 1 10 ? 10.482 60.575 28.810 1.00 27.17 10 ILE B C 1
ATOM 1981 O O . ILE B 1 10 ? 9.989 61.558 29.359 1.00 26.96 10 ILE B O 1
ATOM 1986 N N . ALA B 1 11 ? 11.433 60.647 27.877 1.00 27.69 11 ALA B N 1
ATOM 1987 C CA . ALA B 1 11 ? 11.866 61.894 27.229 1.00 28.43 11 ALA B CA 1
ATOM 1988 C C . ALA B 1 11 ? 12.320 62.997 28.193 1.00 28.97 11 ALA B C 1
ATOM 1989 O O . ALA B 1 11 ? 12.093 64.177 27.932 1.00 29.88 11 ALA B O 1
ATOM 1991 N N . GLY B 1 12 ? 12.980 62.608 29.282 1.00 29.43 12 GLY B N 1
ATOM 1992 C CA . GLY B 1 12 ? 13.500 63.541 30.271 1.00 30.01 12 GLY B CA 1
ATOM 1993 C C . GLY B 1 12 ? 12.457 64.105 31.225 1.00 30.28 12 GLY B C 1
ATOM 1994 O O . GLY B 1 12 ? 12.737 65.045 31.966 1.00 30.31 12 GLY B O 1
ATOM 1995 N N . ASN B 1 13 ? 11.260 63.525 31.219 1.00 30.58 13 ASN B N 1
ATOM 1996 C CA . ASN B 1 13 ? 10.147 63.995 32.041 1.00 30.51 13 ASN B CA 1
ATOM 1997 C C . ASN B 1 13 ? 10.097 63.259 33.382 1.00 31.06 13 ASN B C 1
ATOM 1998 O O . ASN B 1 13 ? 9.416 62.237 33.514 1.00 31.30 13 ASN B O 1
ATOM 2003 N N . LEU B 1 14 ? 10.813 63.779 34.381 1.00 31.49 14 LEU B N 1
ATOM 2004 C CA . LEU B 1 14 ? 10.881 63.127 35.695 1.00 32.14 14 LEU B CA 1
ATOM 2005 C C . LEU B 1 14 ? 9.520 62.995 36.402 1.00 32.45 14 LEU B C 1
ATOM 2006 O O . LEU B 1 14 ? 9.209 61.908 36.881 1.00 32.86 14 LEU B O 1
ATOM 2011 N N . PRO B 1 15 ? 8.712 64.060 36.490 1.00 32.22 15 PRO B N 1
ATOM 2012 C CA . PRO B 1 15 ? 7.391 63.954 37.141 1.00 32.13 15 PRO B CA 1
ATOM 2013 C C . PRO B 1 15 ? 6.455 62.896 36.565 1.00 31.80 15 PRO B C 1
ATOM 2014 O O . PRO B 1 15 ? 5.715 62.264 37.325 1.00 31.53 15 PRO B O 1
ATOM 2018 N N . ALA B 1 16 ? 6.471 62.712 35.252 1.00 31.36 16 ALA B N 1
ATOM 2019 C CA . ALA B 1 16 ? 5.629 61.695 34.632 1.00 31.16 16 ALA B CA 1
ATOM 2020 C C . ALA B 1 16 ? 6.170 60.315 34.989 1.00 31.05 16 ALA B C 1
ATOM 2021 O O . ALA B 1 16 ? 5.412 59.431 35.366 1.00 30.87 16 ALA B O 1
ATOM 2023 N N . LEU B 1 17 ? 7.485 60.140 34.910 1.00 31.10 17 LEU B N 1
ATOM 2024 C CA . LEU B 1 17 ? 8.089 58.859 35.259 1.00 31.43 17 LEU B CA 1
ATOM 2025 C C . LEU B 1 17 ? 7.789 58.493 36.723 1.00 31.81 17 LEU B C 1
ATOM 2026 O O . LEU B 1 17 ? 7.339 57.384 37.011 1.00 31.68 17 LEU B O 1
ATOM 2031 N N . THR B 1 18 ? 8.026 59.441 37.628 1.00 32.23 18 THR B N 1
ATOM 2032 C CA . THR B 1 18 ? 7.726 59.283 39.052 1.00 32.64 18 THR B CA 1
ATOM 2033 C C . THR B 1 18 ? 6.277 58.856 39.286 1.00 32.32 18 THR B C 1
ATOM 2034 O O . THR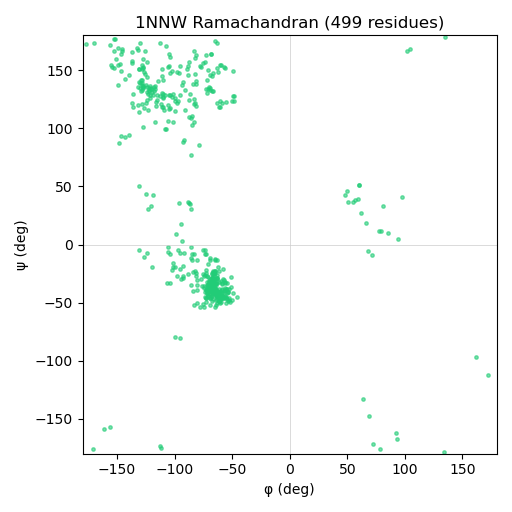 B 1 18 ? 6.022 57.922 40.045 1.00 32.44 18 THR B O 1
ATOM 2038 N N . ALA B 1 19 ? 5.342 59.508 38.606 1.00 32.05 19 ALA B N 1
ATOM 2039 C CA . ALA B 1 19 ? 3.917 59.187 38.752 1.00 32.05 19 ALA B CA 1
ATOM 2040 C C . ALA B 1 19 ? 3.579 57.774 38.260 1.00 31.59 19 ALA B C 1
ATOM 2041 O O . ALA B 1 19 ? 2.743 57.096 38.847 1.00 31.07 19 ALA B O 1
ATOM 2043 N N . ALA B 1 20 ? 4.226 57.336 37.181 1.00 31.16 20 ALA B N 1
ATOM 2044 C CA . ALA B 1 20 ? 3.966 56.007 36.633 1.00 30.86 20 ALA B CA 1
ATOM 2045 C C . ALA B 1 20 ? 4.472 54.913 37.573 1.00 30.72 20 ALA B C 1
ATOM 2046 O O . ALA B 1 20 ? 3.756 53.960 37.847 1.00 30.42 20 ALA B O 1
ATOM 2048 N N . LEU B 1 21 ? 5.688 55.076 38.087 1.00 30.89 21 LEU B N 1
ATOM 2049 C CA . LEU B 1 21 ? 6.291 54.088 38.973 1.00 31.53 21 LEU B CA 1
ATOM 2050 C C . LEU B 1 21 ? 5.581 54.019 40.315 1.00 31.83 21 LEU B C 1
ATOM 2051 O O . LEU B 1 21 ? 5.430 52.941 40.859 1.00 31.93 21 LEU B O 1
ATOM 2056 N N . SER B 1 22 ? 5.130 55.160 40.831 1.00 32.65 22 SER B N 1
ATOM 2057 C CA . SER B 1 22 ? 4.337 55.178 42.066 1.00 32.80 22 SER B CA 1
ATOM 2058 C C . SER B 1 22 ? 2.996 54.477 41.877 1.00 32.73 22 SER B C 1
ATOM 2059 O O . SER B 1 22 ? 2.530 53.783 42.783 1.00 33.06 22 SER B O 1
ATOM 2062 N N . ARG B 1 23 ? 2.372 54.658 40.715 1.00 32.55 23 ARG B N 1
ATOM 2063 C CA . ARG B 1 23 ? 1.125 53.960 40.407 1.00 32.69 23 ARG B CA 1
ATOM 2064 C C . ARG B 1 23 ? 1.373 52.454 40.344 1.00 32.32 23 ARG B C 1
ATOM 2065 O O . ARG B 1 23 ? 0.563 51.680 40.826 1.00 31.48 23 ARG B O 1
ATOM 2073 N N . ILE B 1 24 ? 2.499 52.051 39.764 1.00 32.09 24 ILE B N 1
ATOM 2074 C CA . ILE B 1 24 ? 2.847 50.638 39.692 1.00 32.36 24 ILE B CA 1
ATOM 2075 C C . ILE B 1 24 ? 2.993 50.050 41.103 1.00 32.81 24 ILE B C 1
ATOM 2076 O O . ILE B 1 24 ? 2.573 48.920 41.336 1.00 32.59 24 ILE B O 1
ATOM 2081 N N . GLU B 1 25 ? 3.557 50.823 42.028 1.00 33.55 25 GLU B N 1
ATOM 2082 C CA . GLU B 1 25 ? 3.727 50.372 43.413 1.00 34.81 25 GLU B CA 1
ATOM 2083 C C . GLU B 1 25 ? 2.380 50.228 44.114 1.00 34.80 25 GLU B C 1
ATOM 2084 O O . GLU B 1 25 ? 2.188 49.285 44.871 1.00 35.11 25 GLU B O 1
ATOM 2090 N N . GLU B 1 26 ? 1.451 51.143 43.840 1.00 35.11 26 GLU B N 1
ATOM 2091 C CA . GLU B 1 26 ? 0.091 51.072 44.376 1.00 35.59 26 GLU B CA 1
ATOM 2092 C C . GLU B 1 26 ? -0.612 49.821 43.866 1.00 35.56 26 GLU B C 1
ATOM 2093 O O . GLU B 1 26 ? -1.308 49.133 44.615 1.00 35.40 26 GLU B O 1
ATOM 2096 N N . MET B 1 27 ? -0.436 49.537 42.577 1.00 35.39 27 MET B N 1
ATOM 2097 C CA . MET B 1 27 ? -1.082 48.389 41.952 1.00 35.23 27 MET B CA 1
ATOM 2098 C C . MET B 1 27 ? -0.527 47.073 42.496 1.00 35.24 27 MET B C 1
ATOM 2099 O O . MET B 1 27 ? -1.263 46.099 42.574 1.00 35.06 27 MET B O 1
ATOM 2104 N N . ARG B 1 28 ? 0.744 47.051 42.898 1.00 35.71 28 ARG B N 1
ATOM 2105 C CA . ARG B 1 28 ? 1.300 45.888 43.610 1.00 36.54 28 ARG B CA 1
ATOM 2106 C C . ARG B 1 28 ? 0.550 45.623 44.917 1.00 36.81 28 ARG B C 1
ATOM 2107 O O . ARG B 1 28 ? 0.313 44.475 45.269 1.00 36.79 28 ARG B O 1
ATOM 2115 N N . GLU B 1 29 ? 0.201 46.692 45.631 1.00 37.34 29 GLU B N 1
ATOM 2116 C CA . GLU B 1 29 ? -0.588 46.592 46.866 1.00 37.78 29 GLU B CA 1
ATOM 2117 C C . GLU B 1 29 ? -2.003 46.093 46.565 1.00 37.98 29 GLU B C 1
ATOM 2118 O O . GLU B 1 29 ? -2.656 45.530 47.435 1.00 38.46 29 GLU B O 1
ATOM 2122 N N . GLU B 1 30 ? -2.464 46.298 45.329 1.00 38.28 30 GLU B N 1
ATOM 2123 C CA . GLU B 1 30 ? -3.793 45.881 44.892 1.00 38.44 30 GLU B CA 1
ATOM 2124 C C . GLU B 1 30 ? -3.839 44.511 44.200 1.00 38.53 30 GLU B C 1
ATOM 2125 O O . GLU B 1 30 ? -4.820 44.203 43.517 1.00 38.89 30 GLU B O 1
ATOM 2128 N N . GLY B 1 31 ? -2.800 43.693 44.365 1.00 38.61 31 GLY B N 1
ATOM 2129 C CA . GLY B 1 31 ? -2.800 42.324 43.851 1.00 38.66 31 GLY B CA 1
ATOM 2130 C C . GLY B 1 31 ? -2.182 42.101 42.474 1.00 38.64 31 GLY B C 1
ATOM 2131 O O . GLY B 1 31 ? -2.238 40.991 41.949 1.00 38.90 31 GLY B O 1
ATOM 2132 N N . TYR B 1 32 ? -1.608 43.146 41.879 1.00 38.40 32 TYR B N 1
ATOM 2133 C CA . TYR B 1 32 ? -0.891 43.013 40.609 1.00 38.09 32 TYR B CA 1
ATOM 2134 C C . TYR B 1 32 ? 0.560 42.655 40.879 1.00 37.97 32 TYR B C 1
ATOM 2135 O O . TYR B 1 32 ? 1.319 43.476 41.383 1.00 38.62 32 TYR B O 1
ATOM 2144 N N . GLU B 1 33 ? 0.945 41.428 40.552 1.00 37.69 33 GLU B N 1
ATOM 2145 C CA . GLU B 1 33 ? 2.335 40.999 40.679 1.00 37.65 33 GLU B CA 1
ATOM 2146 C C . GLU B 1 33 ? 3.113 41.450 39.431 1.00 36.61 33 GLU B C 1
ATOM 2147 O O . GLU B 1 33 ? 2.763 41.077 38.320 1.00 36.50 33 GLU B O 1
ATOM 2153 N N . ILE B 1 34 ? 4.152 42.255 39.622 1.00 35.85 34 ILE B N 1
ATOM 2154 C CA . ILE B 1 34 ? 4.994 42.728 38.519 1.00 35.43 34 ILE B CA 1
ATOM 2155 C C . ILE B 1 34 ? 6.289 41.927 38.477 1.00 34.50 34 ILE B C 1
ATOM 2156 O O . ILE B 1 34 ? 7.168 42.118 39.304 1.00 34.67 34 ILE B O 1
ATOM 2161 N N . GLU B 1 35 ? 6.391 41.025 37.508 1.00 33.74 35 GLU B N 1
ATOM 2162 C CA . GLU B 1 35 ? 7.583 40.199 37.314 1.00 33.09 35 GLU B CA 1
ATOM 2163 C C . GLU B 1 35 ? 8.825 41.014 36.943 1.00 32.08 35 GLU B C 1
ATOM 2164 O O . GLU B 1 35 ? 9.925 40.753 37.446 1.00 31.72 35 GLU B O 1
ATOM 2168 N N . LYS B 1 36 ? 8.650 41.973 36.034 1.00 30.68 36 LYS B N 1
ATOM 2169 C CA . LYS B 1 36 ? 9.771 42.723 35.459 1.00 29.23 36 LYS B CA 1
ATOM 2170 C C . LYS B 1 36 ? 9.307 43.926 34.641 1.00 27.96 36 LYS B C 1
ATOM 2171 O O . LYS B 1 36 ? 8.116 44.100 34.395 1.00 27.05 36 LYS B O 1
ATOM 2177 N N . TYR B 1 37 ? 10.274 44.733 34.206 1.00 27.06 37 TYR B N 1
ATOM 2178 C CA . TYR B 1 37 ? 10.022 45.992 33.522 1.00 26.51 37 TYR B CA 1
ATOM 2179 C C . TYR B 1 37 ? 10.738 46.023 32.177 1.00 25.90 37 TYR B C 1
ATOM 2180 O O . TYR B 1 37 ? 11.891 45.616 32.084 1.00 25.09 37 TYR B O 1
ATOM 2189 N N . TYR B 1 38 ? 10.044 46.507 31.150 1.00 25.11 38 TYR B N 1
ATOM 2190 C CA . TYR B 1 38 ? 10.664 46.917 29.891 1.00 24.96 38 TYR B CA 1
ATOM 2191 C C . TYR B 1 38 ? 10.548 48.439 29.772 1.00 25.11 38 TYR B C 1
ATOM 2192 O O . TYR B 1 38 ? 9.473 48.980 29.969 1.00 25.12 38 TYR B O 1
ATOM 2201 N N . ILE B 1 39 ? 11.643 49.125 29.463 1.00 24.86 39 ILE B N 1
ATOM 2202 C CA . ILE B 1 39 ? 11.601 50.580 29.305 1.00 25.21 39 ILE B CA 1
ATOM 2203 C C . ILE B 1 39 ? 12.188 50.903 27.948 1.00 24.85 39 ILE B C 1
ATOM 2204 O O . ILE B 1 39 ? 13.350 50.587 27.674 1.00 24.42 39 ILE B O 1
ATOM 2209 N N . LEU B 1 40 ? 11.356 51.489 27.095 1.00 24.27 40 LEU B N 1
ATOM 2210 C CA . LEU B 1 40 ? 11.722 51.819 25.730 1.00 24.08 40 LEU B CA 1
ATOM 2211 C C . LEU B 1 40 ? 12.007 53.315 25.667 1.00 23.96 40 LEU B C 1
ATOM 2212 O O . LEU B 1 40 ? 11.422 54.104 26.417 1.00 23.53 40 LEU B O 1
ATOM 2217 N N . GLY B 1 41 ? 12.913 53.714 24.782 1.00 23.98 41 GLY B N 1
ATOM 2218 C CA . GLY B 1 41 ? 13.190 55.134 24.599 1.00 23.88 41 GLY B CA 1
ATOM 2219 C C . GLY B 1 41 ? 11.978 55.873 24.036 1.00 23.88 41 GLY B C 1
ATOM 2220 O O . GLY B 1 41 ? 10.970 55.245 23.724 1.00 23.40 41 GLY B O 1
ATOM 2221 N N . ASN B 1 42 ? 12.050 57.198 23.899 1.00 23.96 42 ASN B N 1
ATOM 2222 C CA . ASN B 1 42 ? 13.201 57.997 24.306 1.00 24.39 42 ASN B CA 1
ATOM 2223 C C . ASN B 1 42 ? 13.331 58.067 25.822 1.00 24.49 42 ASN B C 1
ATOM 2224 O O . ASN B 1 42 ? 12.343 58.274 26.530 1.00 24.52 42 ASN B O 1
ATOM 2229 N N . ILE B 1 43 ? 14.549 57.895 26.321 1.00 24.94 43 ILE B N 1
ATOM 2230 C CA . ILE B 1 43 ? 14.814 58.001 27.757 1.00 25.75 43 ILE B CA 1
ATOM 2231 C C . ILE B 1 43 ? 15.004 59.481 28.128 1.00 26.27 43 ILE B C 1
ATOM 2232 O O . ILE B 1 43 ? 14.361 60.004 29.053 1.00 25.83 43 ILE B O 1
ATOM 2237 N N . VAL B 1 44 ? 15.891 60.149 27.402 1.00 27.48 44 VAL B N 1
ATOM 2238 C CA . VAL B 1 44 ? 16.091 61.593 27.574 1.00 28.76 44 VAL B CA 1
ATOM 2239 C C . VAL B 1 44 ? 15.500 62.318 26.372 1.00 29.90 44 VAL B C 1
ATOM 2240 O O . VAL B 1 44 ? 15.099 61.690 25.406 1.00 30.02 44 VAL B O 1
ATOM 2244 N N . GLY B 1 45 ? 15.422 63.639 26.424 1.00 31.66 45 GLY B N 1
ATOM 2245 C CA . GLY B 1 45 ? 14.894 64.349 25.276 1.00 33.16 45 GLY B CA 1
ATOM 2246 C C . GLY B 1 45 ? 14.640 65.827 25.426 1.00 34.41 45 GLY B C 1
ATOM 2247 O O . GLY B 1 45 ? 15.574 66.612 25.526 1.00 34.76 45 GLY B O 1
ATOM 2248 N N . LEU B 1 46 ? 13.365 66.203 25.392 1.00 35.69 46 LEU B N 1
ATOM 2249 C CA . LEU B 1 46 ? 12.991 67.604 25.346 1.00 36.45 46 LEU B CA 1
ATOM 2250 C C . LEU B 1 46 ? 12.856 68.175 26.742 1.00 36.56 46 LEU B C 1
ATOM 2251 O O . LEU B 1 46 ? 13.035 69.370 26.937 1.00 37.07 46 LEU B O 1
ATOM 2256 N N . PHE B 1 47 ? 12.574 67.325 27.724 1.00 36.30 47 PHE B N 1
ATOM 2257 C CA . PHE B 1 47 ? 12.293 67.818 29.057 1.00 36.22 47 PHE B CA 1
ATOM 2258 C C . PHE B 1 47 ? 13.537 67.783 29.938 1.00 36.16 47 PHE B C 1
ATOM 2259 O O . PHE B 1 47 ? 14.425 66.952 29.746 1.00 36.00 47 PHE B O 1
ATOM 2267 N N . PRO B 1 48 ? 13.621 68.740 30.862 1.00 36.13 48 PRO B N 1
ATOM 2268 C CA . PRO B 1 48 ? 14.890 69.103 31.497 1.00 36.25 48 PRO B CA 1
ATOM 2269 C C . PRO B 1 48 ? 15.304 68.306 32.729 1.00 36.09 48 PRO B C 1
ATOM 2270 O O . PRO B 1 48 ? 15.943 68.887 33.609 1.00 36.08 48 PRO B O 1
ATOM 2274 N N . TYR B 1 49 ? 14.997 67.009 32.794 1.00 35.85 49 TYR B N 1
ATOM 2275 C CA . TYR B 1 49 ? 15.471 66.189 33.910 1.00 35.33 49 TYR B CA 1
ATOM 2276 C C . TYR B 1 49 ? 16.269 64.933 33.477 1.00 34.93 49 TYR B C 1
ATOM 2277 O O . TYR B 1 49 ? 16.077 63.866 34.055 1.00 33.96 49 TYR B O 1
ATOM 2286 N N . PRO B 1 50 ? 17.176 65.045 32.504 1.00 34.84 50 PRO B N 1
ATOM 2287 C CA . PRO B 1 50 ? 17.884 63.859 31.982 1.00 34.80 50 PRO B CA 1
ATOM 2288 C C . PRO B 1 50 ? 18.726 63.081 33.004 1.00 34.88 50 PRO B C 1
ATOM 2289 O O . PRO B 1 50 ? 18.687 61.848 32.990 1.00 34.51 50 PRO B O 1
ATOM 2293 N N . LYS B 1 51 ? 19.488 63.776 33.851 1.00 34.74 51 LYS B N 1
ATOM 2294 C CA . LYS B 1 51 ? 20.293 63.112 34.882 1.00 34.79 51 LYS B CA 1
ATOM 2295 C C . LYS B 1 51 ? 19.420 62.443 35.943 1.00 34.21 51 LYS B C 1
ATOM 2296 O O . LYS B 1 51 ? 19.759 61.379 36.421 1.00 33.88 51 LYS B O 1
ATOM 2299 N N . GLU B 1 52 ? 18.290 63.059 36.280 1.00 34.06 52 GLU B N 1
ATOM 2300 C CA . GLU B 1 52 ? 17.411 62.554 37.337 1.00 34.10 52 GLU B CA 1
ATOM 2301 C C . GLU B 1 52 ? 16.649 61.299 36.877 1.00 33.11 52 GLU B C 1
ATOM 2302 O O . GLU B 1 52 ? 16.482 60.356 37.640 1.00 32.49 52 GLU B O 1
ATOM 2308 N N . VAL B 1 53 ? 16.190 61.312 35.629 1.00 32.06 53 VAL B N 1
ATOM 2309 C CA . VAL B 1 53 ? 15.553 60.150 35.006 1.00 31.54 53 VAL B CA 1
ATOM 2310 C C . VAL B 1 53 ? 16.511 58.960 35.035 1.00 30.83 53 VAL B C 1
ATOM 2311 O O . VAL B 1 53 ? 16.127 57.859 35.417 1.00 30.19 53 VAL B O 1
ATOM 2315 N N . ILE B 1 54 ? 17.766 59.187 34.661 1.00 30.72 54 ILE B N 1
ATOM 2316 C CA . ILE B 1 54 ? 18.741 58.103 34.634 1.00 30.88 54 ILE B CA 1
ATOM 2317 C C . ILE B 1 54 ? 18.997 57.533 36.041 1.00 30.77 54 ILE B C 1
ATOM 2318 O O . ILE B 1 54 ? 19.097 56.312 36.198 1.00 30.01 54 ILE B O 1
ATOM 2323 N N . GLU B 1 55 ? 19.076 58.402 37.050 1.00 30.88 55 GLU B N 1
ATOM 2324 C CA . GLU B 1 55 ? 19.269 57.956 38.443 1.00 30.96 55 GLU B CA 1
ATOM 2325 C C . GLU B 1 55 ? 18.142 57.021 38.911 1.00 30.41 55 GLU B C 1
ATOM 2326 O O . GLU B 1 55 ? 18.391 55.990 39.537 1.00 29.51 55 GLU B O 1
ATOM 2329 N N . VAL B 1 56 ? 16.907 57.399 38.597 1.00 30.66 56 VAL B N 1
ATOM 2330 C CA . VAL B 1 56 ? 15.721 56.621 38.961 1.00 30.80 56 VAL B CA 1
ATOM 2331 C C . VAL B 1 56 ? 15.736 55.243 38.294 1.00 30.92 56 VAL B C 1
ATOM 2332 O O . VAL B 1 56 ? 15.396 54.233 38.926 1.00 30.66 56 VAL B O 1
ATOM 2336 N N . ILE B 1 57 ? 16.133 55.209 37.023 1.00 30.84 57 ILE B N 1
ATOM 2337 C CA . ILE B 1 57 ? 16.209 53.961 36.273 1.00 31.00 57 ILE B CA 1
ATOM 2338 C C . ILE B 1 57 ? 17.319 53.078 36.829 1.00 31.29 57 ILE B C 1
ATOM 2339 O O . ILE B 1 57 ? 17.142 51.872 36.923 1.00 30.35 57 ILE B O 1
ATOM 2344 N N . LYS B 1 58 ? 18.451 53.679 37.200 1.00 32.06 58 LYS B N 1
ATOM 2345 C CA . LYS B 1 58 ? 19.576 52.912 37.740 1.00 32.77 58 LYS B CA 1
ATOM 2346 C C . LYS B 1 58 ? 19.220 52.247 39.075 1.00 33.15 58 LYS B C 1
ATOM 2347 O O . LYS B 1 58 ? 19.584 51.087 39.307 1.00 33.40 58 LYS B O 1
ATOM 2353 N N . ASP B 1 59 ? 18.499 52.967 39.936 1.00 33.45 59 ASP B N 1
ATOM 2354 C CA . ASP B 1 59 ? 18.018 52.409 41.206 1.00 33.90 59 ASP B CA 1
ATOM 2355 C C . ASP B 1 59 ? 17.054 51.254 40.970 1.00 34.08 59 ASP B C 1
ATOM 2356 O O . ASP B 1 59 ? 17.124 50.236 41.658 1.00 34.42 59 ASP B O 1
ATOM 2358 N N . LEU B 1 60 ? 16.168 51.411 39.983 1.00 33.81 60 LEU B N 1
ATOM 2359 C CA . LEU B 1 60 ? 15.182 50.394 39.645 1.00 33.73 60 LEU B CA 1
ATOM 2360 C C . LEU B 1 60 ? 15.855 49.147 39.069 1.00 34.05 60 LEU B C 1
ATOM 2361 O O . LEU B 1 60 ? 15.434 48.025 39.331 1.00 33.67 60 LEU B O 1
ATOM 2366 N N . THR B 1 61 ? 16.910 49.357 38.295 1.00 34.24 61 THR B N 1
ATOM 2367 C CA . THR B 1 61 ? 17.639 48.275 37.656 1.00 34.89 61 THR B CA 1
ATOM 2368 C C . THR B 1 61 ? 18.358 47.402 38.707 1.00 35.71 61 THR B C 1
ATOM 2369 O O . THR B 1 61 ? 18.479 46.196 38.524 1.00 35.88 61 THR B O 1
ATOM 2373 N N . LYS B 1 62 ? 18.784 48.023 39.807 1.00 36.28 62 LYS B N 1
ATOM 2374 C CA . LYS B 1 62 ? 19.379 47.317 40.945 1.00 37.21 62 LYS B CA 1
ATOM 2375 C C . LYS B 1 62 ? 18.333 46.506 41.722 1.00 37.18 62 LYS B C 1
ATOM 2376 O O . LYS B 1 62 ? 18.558 45.351 42.036 1.00 37.36 62 LYS B O 1
ATOM 2380 N N . LYS B 1 63 ? 17.179 47.118 41.973 1.00 37.30 63 LYS B N 1
ATOM 2381 C CA . LYS B 1 63 ? 16.112 46.543 42.795 1.00 37.24 63 LYS B CA 1
ATOM 2382 C C . LYS B 1 63 ? 15.229 45.517 42.066 1.00 36.31 63 LYS B C 1
ATOM 2383 O O . LYS B 1 63 ? 14.692 44.593 42.692 1.00 36.11 63 LYS B O 1
ATOM 2389 N N . GLU B 1 64 ? 15.072 45.687 40.753 1.00 35.17 64 GLU B N 1
ATOM 2390 C CA . GLU B 1 64 ? 14.143 44.881 39.953 1.00 34.12 64 GLU B CA 1
ATOM 2391 C C . GLU B 1 64 ? 14.817 44.314 38.708 1.00 33.06 64 GLU B C 1
ATOM 2392 O O . GLU B 1 64 ? 15.962 44.641 38.399 1.00 33.03 64 GLU B O 1
ATOM 2398 N N . ASN B 1 65 ? 14.087 43.459 38.001 1.00 32.07 65 ASN B N 1
ATOM 2399 C CA . ASN B 1 65 ? 14.499 42.946 36.696 1.00 31.64 65 ASN B CA 1
ATOM 2400 C C . ASN B 1 65 ? 14.041 43.951 35.630 1.00 30.64 65 ASN B C 1
ATOM 2401 O O . ASN B 1 65 ? 12.845 44.080 35.365 1.00 30.66 65 ASN B O 1
ATOM 2406 N N . VAL B 1 66 ? 14.994 44.667 35.042 1.00 29.81 66 VAL B N 1
ATOM 2407 C CA . VAL B 1 66 ? 14.708 45.758 34.103 1.00 29.38 66 VAL B CA 1
ATOM 2408 C C . VAL B 1 66 ? 15.504 45.584 32.803 1.00 29.05 66 VAL B C 1
ATOM 2409 O O . VAL B 1 66 ? 16.698 45.313 32.840 1.00 28.56 66 VAL B O 1
ATOM 2413 N N . LYS B 1 67 ? 14.826 45.723 31.661 1.00 28.46 67 LYS B N 1
ATOM 2414 C CA . LYS B 1 67 ? 15.477 45.773 30.348 1.00 28.34 67 LYS B CA 1
ATOM 2415 C C . LYS B 1 67 ? 15.118 47.090 29.634 1.00 27.89 67 LYS B C 1
ATOM 2416 O O . LYS B 1 67 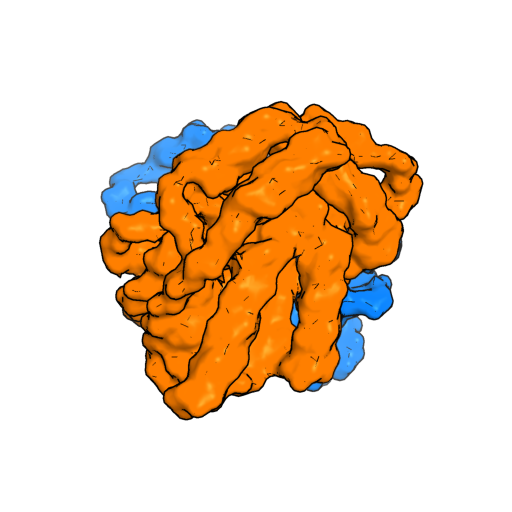? 13.960 47.493 29.604 1.00 26.44 67 LYS B O 1
ATOM 2421 N N . ILE B 1 68 ? 16.133 47.751 29.084 1.00 27.10 68 ILE B N 1
ATOM 2422 C CA . ILE B 1 68 ? 16.015 49.110 28.565 1.00 27.09 68 ILE B CA 1
ATOM 2423 C C . ILE B 1 68 ? 16.552 49.145 27.127 1.00 26.55 68 ILE B C 1
ATOM 2424 O O . ILE B 1 68 ? 17.509 48.440 26.801 1.00 25.99 68 ILE B O 1
ATOM 2429 N N . ILE B 1 69 ? 15.897 49.920 26.263 1.00 25.35 69 ILE B N 1
ATOM 2430 C CA . ILE B 1 69 ? 16.443 50.219 24.941 1.00 25.00 69 ILE B CA 1
ATOM 2431 C C . ILE B 1 69 ? 16.384 51.717 24.657 1.00 24.35 69 ILE B C 1
ATOM 2432 O O . ILE B 1 69 ? 15.532 52.438 25.173 1.00 24.18 69 ILE B O 1
ATOM 2437 N N . ARG B 1 70 ? 17.318 52.178 23.840 1.00 24.22 70 ARG B N 1
ATOM 2438 C CA . ARG B 1 70 ? 17.451 53.588 23.573 1.00 24.29 70 ARG B CA 1
ATOM 2439 C C . ARG B 1 70 ? 16.556 53.965 22.401 1.00 24.09 70 ARG B C 1
ATOM 2440 O O . ARG B 1 70 ? 16.220 53.112 21.570 1.00 23.85 70 ARG B O 1
ATOM 2448 N N . GLY B 1 71 ? 16.150 55.231 22.374 1.00 24.05 71 GLY B N 1
ATOM 2449 C CA . GLY B 1 71 ? 15.335 55.799 21.312 1.00 24.19 71 GLY B CA 1
ATOM 2450 C C . GLY B 1 71 ? 16.114 56.819 20.480 1.00 25.03 71 GLY B C 1
ATOM 2451 O O . GLY B 1 71 ? 17.319 57.041 20.673 1.00 23.94 71 GLY B O 1
ATOM 2452 N N . LYS B 1 72 ? 15.401 57.455 19.555 1.00 25.59 72 LYS B N 1
ATOM 2453 C CA . LYS B 1 72 ? 15.982 58.388 18.582 1.00 26.55 72 LYS B CA 1
ATOM 2454 C C . LYS B 1 72 ? 16.818 59.510 19.225 1.00 25.93 72 LYS B C 1
ATOM 2455 O O . LYS B 1 72 ? 17.940 59.775 18.795 1.00 25.10 72 LYS B O 1
ATOM 2461 N N . TYR B 1 73 ? 16.274 60.171 20.239 1.00 26.22 73 TYR B N 1
ATOM 2462 C CA . TYR B 1 73 ? 16.996 61.253 20.926 1.00 26.82 73 TYR B CA 1
ATOM 2463 C C . TYR B 1 73 ? 18.223 60.730 21.672 1.00 27.14 73 TYR B C 1
ATOM 2464 O O . TYR B 1 73 ? 19.292 61.346 21.641 1.00 26.81 73 TYR B O 1
ATOM 2473 N N . ASP B 1 74 ? 18.068 59.588 22.330 1.00 26.95 74 ASP B N 1
ATOM 2474 C CA . ASP B 1 74 ? 19.203 58.929 23.001 1.00 27.19 74 ASP B CA 1
ATOM 2475 C C . ASP B 1 74 ? 20.339 58.627 22.037 1.00 27.32 74 ASP B C 1
ATOM 2476 O O . ASP B 1 74 ? 21.509 58.802 22.384 1.00 27.61 74 ASP B O 1
ATOM 2481 N N . GLN B 1 75 ? 19.989 58.159 20.841 1.00 27.27 75 GLN B N 1
ATOM 2482 C CA . GLN B 1 75 ? 20.957 57.857 19.797 1.00 27.74 75 GLN B CA 1
ATOM 2483 C C . GLN B 1 75 ? 21.680 59.105 19.292 1.00 28.16 75 GLN B C 1
ATOM 2484 O O . GLN B 1 75 ? 22.882 59.049 19.030 1.00 28.12 75 GLN B O 1
ATOM 2490 N N . ILE B 1 76 ? 20.963 60.215 19.139 1.00 28.97 76 ILE B N 1
ATOM 2491 C CA . ILE B 1 76 ? 21.590 61.466 18.692 1.00 29.64 76 ILE B CA 1
ATOM 2492 C C . ILE B 1 76 ? 22.703 61.876 19.673 1.00 30.00 76 ILE B C 1
ATOM 2493 O O . ILE B 1 76 ? 23.786 62.267 19.257 1.00 30.11 76 ILE B O 1
ATOM 2498 N N . ILE B 1 77 ? 22.451 61.742 20.969 1.00 30.53 77 ILE B N 1
ATOM 2499 C CA . ILE B 1 77 ? 23.487 62.012 21.970 1.00 30.98 77 ILE B CA 1
ATOM 2500 C C . ILE B 1 77 ? 24.609 60.961 21.934 1.00 31.11 77 ILE B C 1
ATOM 2501 O O . ILE B 1 77 ? 25.797 61.312 21.921 1.00 30.77 77 ILE B O 1
ATOM 2506 N N . ALA B 1 78 ? 24.240 59.683 21.882 1.00 31.33 78 ALA B N 1
ATOM 2507 C CA . ALA B 1 78 ? 25.217 58.602 22.006 1.00 31.65 78 ALA B CA 1
ATOM 2508 C C . ALA B 1 78 ? 26.198 58.591 20.831 1.00 32.90 78 ALA B C 1
ATOM 2509 O O . ALA B 1 78 ? 27.380 58.283 21.016 1.00 32.37 78 ALA B O 1
ATOM 2511 N N . MET B 1 79 ? 25.724 58.973 19.641 1.00 34.09 79 MET B N 1
ATOM 2512 C CA . MET B 1 79 ? 26.541 58.894 18.420 1.00 35.80 79 MET B CA 1
ATOM 2513 C C . MET B 1 79 ? 27.686 59.932 18.390 1.00 36.88 79 MET B C 1
ATOM 2514 O O . MET B 1 79 ? 28.641 59.775 17.624 1.00 37.38 79 MET B O 1
ATOM 2519 N N . SER B 1 80 ? 27.608 60.964 19.233 1.00 38.06 80 SER B N 1
ATOM 2520 C CA . SER B 1 80 ? 28.636 62.010 19.280 1.00 39.01 80 SER B CA 1
ATOM 2521 C C . SER B 1 80 ? 30.014 61.480 19.690 1.00 40.20 80 SER B C 1
ATOM 2522 O O . SER B 1 80 ? 30.126 60.503 20.440 1.00 39.28 80 SER B O 1
ATOM 2525 N N . ASP B 1 81 ? 31.051 62.125 19.149 1.00 41.70 81 ASP B N 1
ATOM 2526 C CA . ASP B 1 81 ? 32.440 61.894 19.539 1.00 43.16 81 ASP B CA 1
ATOM 2527 C C . ASP B 1 81 ? 32.545 61.968 21.071 1.00 43.73 81 ASP B C 1
ATOM 2528 O O . ASP B 1 81 ? 32.135 62.970 21.661 1.00 44.01 81 ASP B O 1
ATOM 2533 N N . PRO B 1 82 ? 33.048 60.916 21.722 1.00 44.67 82 PRO B N 1
ATOM 2534 C CA . PRO B 1 82 ? 33.179 60.924 23.187 1.00 45.48 82 PRO B CA 1
ATOM 2535 C C . PRO B 1 82 ? 34.117 61.996 23.762 1.00 46.15 82 PRO B C 1
ATOM 2536 O O . PRO B 1 82 ? 33.990 62.299 24.947 1.00 46.12 82 PRO B O 1
ATOM 2540 N N . HIS B 1 83 ? 35.016 62.548 22.944 1.00 47.13 83 HIS B N 1
ATOM 2541 C CA . HIS B 1 83 ? 35.949 63.593 23.375 1.00 47.92 83 HIS B CA 1
ATOM 2542 C C . HIS B 1 83 ? 35.491 65.008 22.996 1.00 48.18 83 HIS B C 1
ATOM 2543 O O . HIS B 1 83 ? 36.252 65.966 23.147 1.00 48.34 83 HIS B O 1
ATOM 2550 N N . ALA B 1 84 ? 34.256 65.146 22.515 1.00 48.02 84 ALA B N 1
ATOM 2551 C CA . ALA B 1 84 ? 33.746 66.447 22.085 1.00 48.03 84 ALA B CA 1
ATOM 2552 C C . ALA B 1 84 ? 33.594 67.372 23.287 1.00 47.95 84 ALA B C 1
ATOM 2553 O O . ALA B 1 84 ? 33.263 66.920 24.379 1.00 48.10 84 ALA B O 1
ATOM 2555 N N . THR B 1 85 ? 33.846 68.664 23.080 1.00 48.03 85 THR B N 1
ATOM 2556 C CA . THR B 1 85 ? 33.829 69.645 24.170 1.00 48.09 85 THR B CA 1
ATOM 2557 C C . THR B 1 85 ? 32.526 70.438 24.226 1.00 47.77 85 THR B C 1
ATOM 2558 O O . THR B 1 85 ? 32.210 71.034 25.255 1.00 48.03 85 THR B O 1
ATOM 2562 N N . ASP B 1 86 ? 31.778 70.455 23.125 1.00 47.39 86 ASP B N 1
ATOM 2563 C CA . ASP B 1 86 ? 30.443 71.049 23.122 1.00 46.98 86 ASP B CA 1
ATOM 2564 C C . ASP B 1 86 ? 29.486 70.285 22.180 1.00 46.28 86 ASP B C 1
ATOM 2565 O O . ASP B 1 86 ? 29.925 69.465 21.373 1.00 46.07 86 ASP B O 1
ATOM 2570 N N . PRO B 1 87 ? 28.183 70.537 22.292 1.00 45.67 87 PRO B N 1
ATOM 2571 C CA . PRO B 1 87 ? 27.191 69.862 21.446 1.00 45.31 87 PRO B CA 1
ATOM 2572 C C . PRO B 1 87 ? 26.910 70.562 20.105 1.00 44.90 87 PRO B C 1
ATOM 2573 O O . PRO B 1 87 ? 25.771 70.540 19.632 1.00 44.60 87 PRO B O 1
ATOM 2577 N N . GLY B 1 88 ? 27.940 71.143 19.491 1.00 44.37 88 GLY B N 1
ATOM 2578 C CA . GLY B 1 88 ? 27.797 71.869 18.243 1.00 44.15 88 GLY B CA 1
ATOM 2579 C C . GLY B 1 88 ? 27.405 71.000 17.064 1.00 43.89 88 GLY B C 1
ATOM 2580 O O . GLY B 1 88 ? 26.705 71.458 16.166 1.00 43.89 88 GLY B O 1
ATOM 2581 N N . TYR B 1 89 ? 27.846 69.746 17.068 1.00 43.74 89 TYR B N 1
ATOM 2582 C CA . TYR B 1 89 ? 27.473 68.783 16.025 1.00 43.84 89 TYR B CA 1
ATOM 2583 C C . TYR B 1 89 ? 25.951 68.695 15.766 1.00 43.96 89 TYR B C 1
ATOM 2584 O O . TYR B 1 89 ? 25.539 68.361 14.659 1.00 43.82 89 TYR B O 1
ATOM 2593 N N . ILE B 1 90 ? 25.131 68.987 16.780 1.00 44.17 90 ILE B N 1
ATOM 2594 C CA . ILE B 1 90 ? 23.671 68.880 16.666 1.00 44.54 90 ILE B CA 1
ATOM 2595 C C . ILE B 1 90 ? 23.058 69.876 15.672 1.00 45.14 90 ILE B C 1
ATOM 2596 O O . ILE B 1 90 ? 22.060 69.559 15.019 1.00 45.01 90 ILE B O 1
ATOM 2601 N N . ASP B 1 91 ? 23.649 71.065 15.557 1.00 45.81 91 ASP B N 1
ATOM 2602 C CA . ASP B 1 91 ? 23.147 72.104 14.653 1.00 46.47 91 ASP B CA 1
ATOM 2603 C C . ASP B 1 91 ? 23.192 71.690 13.182 1.00 46.74 91 ASP B C 1
ATOM 2604 O O . ASP B 1 91 ? 22.409 72.192 12.373 1.00 46.73 91 ASP B O 1
ATOM 2609 N N . LYS B 1 92 ? 24.102 70.776 12.847 1.00 47.21 92 LYS B N 1
ATOM 2610 C CA . LYS B 1 92 ? 24.203 70.228 11.493 1.00 47.35 92 LYS B CA 1
ATOM 2611 C C . LYS B 1 92 ? 23.073 69.261 11.129 1.00 47.56 92 LYS B C 1
ATOM 2612 O O . LYS B 1 92 ? 22.798 69.046 9.952 1.00 47.54 92 LYS B O 1
ATOM 2613 N N . LEU B 1 93 ? 22.417 68.685 12.135 1.00 47.81 93 LEU B N 1
ATOM 2614 C CA . LEU B 1 93 ? 21.392 67.660 11.912 1.00 47.99 93 LEU B CA 1
ATOM 2615 C C . LEU B 1 93 ? 20.056 68.234 11.448 1.00 48.10 93 LEU B C 1
ATOM 2616 O O . LEU B 1 93 ? 19.719 69.371 11.764 1.00 48.21 93 LEU B O 1
ATOM 2621 N N . GLU B 1 94 ? 19.299 67.415 10.716 1.00 48.27 94 GLU B N 1
ATOM 2622 C CA . GLU B 1 94 ? 17.986 67.795 10.193 1.00 48.37 94 GLU B CA 1
ATOM 2623 C C . GLU B 1 94 ? 16.931 67.702 11.289 1.00 48.32 94 GLU B C 1
ATOM 2624 O O . GLU B 1 94 ? 16.250 66.676 11.426 1.00 48.73 94 GLU B O 1
ATOM 2626 N N . LEU B 1 95 ? 16.808 68.779 12.066 1.00 48.01 95 LEU B N 1
ATOM 2627 C CA . LEU B 1 95 ? 15.913 68.830 13.225 1.00 47.70 95 LEU B CA 1
ATOM 2628 C C . LEU B 1 95 ? 15.328 70.231 13.416 1.00 47.42 95 LEU B C 1
ATOM 2629 O O . LEU B 1 95 ? 15.984 71.222 13.091 1.00 47.35 95 LEU B O 1
ATOM 2634 N N . PRO B 1 96 ? 14.112 70.320 13.960 1.00 47.15 96 PRO B N 1
ATOM 2635 C CA . PRO B 1 96 ? 13.538 71.617 14.353 1.00 46.90 96 PRO B CA 1
ATOM 2636 C C . PRO B 1 96 ? 14.432 72.378 15.336 1.00 46.47 96 PRO B C 1
ATOM 2637 O O . PRO B 1 96 ? 15.167 71.756 16.101 1.00 46.33 96 PRO B O 1
ATOM 2641 N N . GLY B 1 97 ? 14.358 73.708 15.318 1.00 45.97 97 GLY B N 1
ATOM 2642 C CA . GLY B 1 97 ? 15.253 74.537 16.108 1.00 45.27 97 GLY B CA 1
ATOM 2643 C C . GLY B 1 97 ? 15.172 74.299 17.608 1.00 44.78 97 GLY B C 1
ATOM 2644 O O . GLY B 1 97 ? 16.194 74.200 18.280 1.00 44.62 97 GLY B O 1
ATOM 2645 N N . HIS B 1 98 ? 13.949 74.227 18.121 1.00 44.13 98 HIS B N 1
ATOM 2646 C CA . HIS B 1 98 ? 13.693 73.986 19.540 1.00 43.84 98 HIS B CA 1
ATOM 2647 C C . HIS B 1 98 ? 14.169 72.603 20.015 1.00 43.13 98 HIS B C 1
ATOM 2648 O O . HIS B 1 98 ? 14.544 72.439 21.175 1.00 42.69 98 HIS B O 1
ATOM 2655 N N . VAL B 1 99 ? 14.156 71.625 19.112 1.00 42.49 99 VAL B N 1
ATOM 2656 C CA . VAL B 1 99 ? 14.643 70.273 19.405 1.00 41.88 99 VAL B CA 1
ATOM 2657 C C . VAL B 1 99 ? 16.178 70.269 19.511 1.00 41.43 99 VAL B C 1
ATOM 2658 O O . VAL B 1 99 ? 16.733 69.639 20.414 1.00 41.21 99 VAL B O 1
ATOM 2662 N N . LYS B 1 100 ? 16.855 70.984 18.612 1.00 40.69 100 LYS B N 1
ATOM 2663 C CA . LYS B 1 100 ? 18.310 71.121 18.671 1.00 40.32 100 LYS B CA 1
ATOM 2664 C C . LYS B 1 100 ? 18.738 71.660 20.030 1.00 39.69 100 LYS B C 1
ATOM 2665 O O . LYS B 1 100 ? 19.671 71.152 20.636 1.00 39.11 100 LYS B O 1
ATOM 2671 N N . LYS B 1 101 ? 18.033 72.680 20.511 1.00 39.42 101 LYS B N 1
ATOM 2672 C CA . LYS B 1 101 ? 18.388 73.345 21.761 1.00 38.89 101 LYS B CA 1
ATOM 2673 C C . LYS B 1 101 ? 18.129 72.463 22.986 1.00 38.43 101 LYS B C 1
ATOM 2674 O O . LYS B 1 101 ? 18.896 72.481 23.943 1.00 37.70 101 LYS B O 1
ATOM 2678 N N . ALA B 1 102 ? 17.045 71.696 22.956 1.00 37.97 102 ALA B N 1
ATOM 2679 C CA . ALA B 1 102 ? 16.744 70.774 24.050 1.00 37.66 102 ALA B CA 1
ATOM 2680 C C . ALA B 1 102 ? 17.796 69.671 24.138 1.00 36.97 102 ALA B C 1
ATOM 2681 O O . ALA B 1 102 ? 18.209 69.290 25.234 1.00 36.94 102 ALA B O 1
ATOM 2683 N N . LEU B 1 103 ? 18.253 69.181 22.988 1.00 36.82 103 LEU B N 1
ATOM 2684 C CA . LEU B 1 103 ? 19.235 68.096 22.950 1.00 36.70 103 LEU B CA 1
ATOM 2685 C C . LEU B 1 103 ? 20.655 68.560 23.268 1.00 36.82 103 LEU B C 1
ATOM 2686 O O . LEU B 1 103 ? 21.452 67.778 23.784 1.00 36.24 103 LEU B O 1
ATOM 2691 N N . LYS B 1 104 ? 20.972 69.816 22.937 1.00 37.34 104 LYS B N 1
ATOM 2692 C CA . LYS B 1 104 ? 22.260 70.411 23.291 1.00 37.62 104 LYS B CA 1
ATOM 2693 C C . LYS B 1 104 ? 22.322 70.580 24.805 1.00 37.50 104 LYS B C 1
ATOM 2694 O O . LYS B 1 104 ? 23.333 70.271 25.421 1.00 37.77 104 LYS B O 1
ATOM 2700 N N . PHE B 1 105 ? 21.229 71.070 25.386 1.00 37.26 105 PHE B N 1
ATOM 2701 C CA . PHE B 1 105 ? 21.077 71.192 26.836 1.00 37.17 105 PHE B CA 1
ATOM 2702 C C . PHE B 1 105 ? 21.248 69.841 27.526 1.00 36.69 105 PHE B C 1
ATOM 2703 O O . PHE B 1 105 ? 21.944 69.732 28.534 1.00 36.71 105 PHE B O 1
ATOM 2711 N N . THR B 1 106 ? 20.613 68.817 26.965 1.00 36.13 106 THR B N 1
ATOM 2712 C CA . THR B 1 106 ? 20.674 67.465 27.504 1.00 35.38 106 THR B CA 1
ATOM 2713 C C . THR B 1 106 ? 22.098 66.923 27.459 1.00 35.61 106 THR B C 1
ATOM 2714 O O . THR B 1 106 ? 22.590 66.361 28.435 1.00 35.22 106 THR B O 1
ATOM 2718 N N . TRP B 1 107 ? 22.764 67.124 26.330 1.00 36.21 107 TRP B N 1
ATOM 2719 C CA . TRP B 1 107 ? 24.148 66.690 26.145 1.00 36.95 107 TRP B CA 1
ATOM 2720 C C . TRP B 1 107 ? 25.052 67.250 27.258 1.00 37.30 107 TRP B C 1
ATOM 2721 O O . TRP B 1 107 ? 25.843 66.520 27.859 1.00 37.21 107 TRP B O 1
ATOM 2732 N N . GLU B 1 108 ? 24.915 68.547 27.533 1.00 38.07 108 GLU B N 1
ATOM 2733 C CA . GLU B 1 108 ? 25.747 69.230 28.528 1.00 38.33 108 GLU B CA 1
ATOM 2734 C C . GLU B 1 108 ? 25.445 68.735 29.942 1.00 38.77 108 GLU B C 1
ATOM 2735 O O . GLU B 1 108 ? 26.354 68.383 30.689 1.00 39.16 108 GLU B O 1
ATOM 2737 N N . LYS B 1 109 ? 24.162 68.683 30.285 1.00 39.22 109 LYS B N 1
ATOM 2738 C CA . LYS B 1 109 ? 23.716 68.329 31.630 1.00 39.79 109 LYS B CA 1
ATOM 2739 C C . LYS B 1 109 ? 24.041 66.875 32.016 1.00 39.52 109 LYS B C 1
ATOM 2740 O O . LYS B 1 109 ? 24.197 66.557 33.194 1.00 39.52 109 LYS B O 1
ATOM 2746 N N . LEU B 1 110 ? 24.153 66.000 31.021 1.00 39.29 110 LEU B N 1
ATOM 2747 C CA . LEU B 1 110 ? 24.467 64.595 31.265 1.00 38.83 110 LEU B CA 1
ATOM 2748 C C . LEU B 1 110 ? 25.915 64.400 31.727 1.00 38.91 110 LEU B C 1
ATOM 2749 O O . LEU B 1 110 ? 26.195 63.502 32.517 1.00 37.96 110 LEU B O 1
ATOM 2754 N N . GLY B 1 111 ? 26.831 65.216 31.201 1.00 39.11 111 GLY B N 1
ATOM 2755 C CA . GLY B 1 111 ? 28.254 65.040 31.445 1.00 39.39 111 GLY B CA 1
ATOM 2756 C C . GLY B 1 111 ? 28.777 63.828 30.691 1.00 39.83 111 GLY B C 1
ATOM 2757 O O . GLY B 1 111 ? 28.056 63.241 29.874 1.00 39.83 111 GLY B O 1
ATOM 2758 N N . HIS B 1 112 ? 30.024 63.442 30.958 1.00 39.77 112 HIS B N 1
ATOM 2759 C CA . HIS B 1 112 ? 30.595 62.264 30.320 1.00 39.97 112 HIS B CA 1
ATOM 2760 C C . HIS B 1 112 ? 29.953 60.979 30.840 1.00 39.41 112 HIS B C 1
ATOM 2761 O O . HIS B 1 112 ? 29.773 60.041 30.071 1.00 39.59 112 HIS B O 1
ATOM 2768 N N . GLU B 1 113 ? 29.593 60.941 32.124 1.00 38.58 113 GLU B N 1
ATOM 2769 C CA . GLU B 1 113 ? 29.030 59.729 32.731 1.00 37.81 113 GLU B CA 1
ATOM 2770 C C . GLU B 1 113 ? 27.627 59.418 32.185 1.00 36.90 113 GLU B C 1
ATOM 2771 O O . GLU B 1 113 ? 27.272 58.253 31.973 1.00 36.19 113 GLU B O 1
ATOM 2774 N N . GLY B 1 114 ? 26.839 60.465 31.983 1.00 35.96 114 GLY B N 1
ATOM 2775 C CA . GLY B 1 114 ? 25.495 60.338 31.437 1.00 35.52 114 GLY B CA 1
ATOM 2776 C C . GLY B 1 114 ? 25.474 59.968 29.961 1.00 34.99 114 GLY B C 1
ATOM 2777 O O . GLY B 1 114 ? 24.653 59.161 29.533 1.00 34.64 114 GLY B O 1
ATOM 2778 N N . ARG B 1 115 ? 26.370 60.569 29.180 1.00 34.42 115 ARG B N 1
ATOM 2779 C CA . ARG B 1 115 ? 26.519 60.223 27.764 1.00 33.77 115 ARG B CA 1
ATOM 2780 C C . ARG B 1 115 ? 26.932 58.762 27.614 1.00 33.41 115 ARG B C 1
ATOM 2781 O O . ARG B 1 115 ? 26.418 58.037 26.755 1.00 32.74 115 ARG B O 1
ATOM 2783 N N . GLU B 1 116 ? 27.846 58.337 28.481 1.00 32.97 116 GLU B N 1
ATOM 2784 C CA . GLU B 1 116 ? 28.371 56.976 28.492 1.00 32.89 116 GLU B CA 1
ATOM 2785 C C . GLU B 1 116 ? 27.270 55.955 28.815 1.00 31.90 116 GLU B C 1
ATOM 2786 O O . GLU B 1 116 ? 27.242 54.853 28.247 1.00 30.76 116 GLU B O 1
ATOM 2792 N N . TYR B 1 117 ? 26.382 56.324 29.735 1.00 30.82 117 TYR B N 1
ATOM 2793 C CA . TYR B 1 117 ? 25.247 55.481 30.096 1.00 30.53 117 TYR B CA 1
ATOM 2794 C C . TYR B 1 117 ? 24.357 55.216 28.862 1.00 30.02 117 TYR B C 1
ATOM 2795 O O . TYR B 1 117 ? 23.949 54.082 28.629 1.00 30.08 117 TYR B O 1
ATOM 2804 N N . LEU B 1 118 ? 24.088 56.248 28.066 1.00 29.38 118 LEU B N 1
ATOM 2805 C CA . LEU B 1 118 ? 23.275 56.078 26.859 1.00 29.00 118 LEU B CA 1
ATOM 2806 C C . LEU B 1 118 ? 23.991 55.221 25.818 1.00 28.66 118 LEU B C 1
ATOM 2807 O O . LEU B 1 118 ? 23.348 54.465 25.087 1.00 27.20 118 LEU B O 1
ATOM 2812 N N . ARG B 1 119 ? 25.326 55.312 25.779 1.00 28.66 119 ARG B N 1
ATOM 2813 C CA . ARG B 1 119 ? 26.139 54.540 24.835 1.00 28.57 119 ARG B CA 1
ATOM 2814 C C . ARG B 1 119 ? 26.095 53.044 25.131 1.00 28.08 119 ARG B C 1
ATOM 2815 O O . ARG B 1 119 ? 26.230 52.219 24.227 1.00 28.05 119 ARG B O 1
ATOM 2823 N N . ASP B 1 120 ? 25.891 52.705 26.403 1.00 27.69 120 ASP B N 1
ATOM 2824 C CA . ASP B 1 120 ? 25.736 51.324 26.831 1.00 27.34 120 ASP B CA 1
ATOM 2825 C C . ASP B 1 120 ? 24.334 50.756 26.611 1.00 26.78 120 ASP B C 1
ATOM 2826 O O . ASP B 1 120 ? 24.151 49.549 26.706 1.00 26.40 120 ASP B O 1
ATOM 2831 N N . LEU B 1 121 ? 23.350 51.605 26.326 1.00 26.45 121 LEU B N 1
ATOM 2832 C CA . LEU B 1 121 ? 21.982 51.130 26.131 1.00 26.14 121 LEU B CA 1
ATOM 2833 C C . LEU B 1 121 ? 21.836 50.284 24.859 1.00 25.40 121 LEU B C 1
ATOM 2834 O O . LEU B 1 121 ? 22.325 50.651 23.791 1.00 25.36 121 LEU B O 1
ATOM 2839 N N . PRO B 1 122 ? 21.199 49.129 24.972 1.00 24.70 122 PRO B N 1
ATOM 2840 C CA . PRO B 1 122 ? 20.885 48.327 23.784 1.00 24.11 122 PRO B CA 1
ATOM 2841 C C . PRO B 1 122 ? 19.926 49.024 22.812 1.00 23.24 122 PRO B C 1
ATOM 2842 O O . PRO B 1 122 ? 19.126 49.873 23.230 1.00 21.69 122 PRO B O 1
ATOM 2846 N N . ILE B 1 123 ? 20.040 48.686 21.529 1.00 22.61 123 ILE B N 1
ATOM 2847 C CA . ILE B 1 123 ? 19.042 49.100 20.513 1.00 22.72 123 ILE B CA 1
ATOM 2848 C C . ILE B 1 123 ? 17.826 48.188 20.547 1.00 22.57 123 ILE B C 1
ATOM 2849 O O . ILE B 1 123 ? 16.705 48.655 20.358 1.00 23.17 123 ILE B O 1
ATOM 2854 N N . TYR B 1 124 ? 18.062 46.887 20.748 1.00 22.49 124 TYR B N 1
ATOM 2855 C CA . TYR B 1 124 ? 17.054 45.842 20.563 1.00 22.58 124 TYR B CA 1
ATOM 2856 C C . TYR B 1 124 ? 16.715 45.159 21.890 1.00 23.31 124 TYR B C 1
ATOM 2857 O O . TYR B 1 124 ? 17.594 44.933 22.713 1.00 22.21 124 TYR B O 1
ATOM 2866 N N . LEU B 1 125 ? 15.433 44.861 22.082 1.00 24.19 125 LEU B N 1
ATOM 2867 C CA . LEU B 1 125 ? 14.961 44.038 23.188 1.00 25.11 125 LEU B CA 1
ATOM 2868 C C . LEU B 1 125 ? 14.588 42.686 22.607 1.00 25.55 125 LEU B C 1
ATOM 2869 O O . LEU B 1 125 ? 13.743 42.615 21.719 1.00 24.61 125 LEU B O 1
ATOM 2874 N N . VAL B 1 126 ? 15.239 41.626 23.081 1.00 25.83 126 VAL B N 1
ATOM 2875 C CA . VAL B 1 126 ? 14.876 40.257 22.719 1.00 27.14 126 VAL B CA 1
ATOM 2876 C C . VAL B 1 126 ? 14.769 39.464 24.021 1.00 28.11 126 VAL B C 1
ATOM 2877 O O . VAL B 1 126 ? 15.752 39.279 24.716 1.00 27.87 126 VAL B O 1
ATOM 2881 N N . ASP B 1 127 ? 13.564 39.021 24.354 1.00 29.00 127 ASP B N 1
ATOM 2882 C CA . ASP B 1 127 ? 13.300 38.459 25.670 1.00 30.18 127 ASP B CA 1
ATOM 2883 C C . ASP B 1 127 ? 12.205 37.399 25.571 1.00 31.20 127 ASP B C 1
ATOM 2884 O O . ASP B 1 127 ? 11.571 37.254 24.537 1.00 30.87 127 ASP B O 1
ATOM 2889 N N . LYS B 1 128 ? 12.009 36.644 26.645 1.00 32.91 128 LYS B N 1
ATOM 2890 C CA . LYS B 1 128 ? 10.883 35.720 26.746 1.00 34.22 128 LYS B CA 1
ATOM 2891 C C . LYS B 1 128 ? 10.031 36.086 27.949 1.00 35.05 128 LYS B C 1
ATOM 2892 O O . LYS B 1 128 ? 10.558 36.357 29.029 1.00 34.58 128 LYS B O 1
ATOM 2895 N N . ILE B 1 129 ? 8.715 36.117 27.747 1.00 35.94 129 ILE B N 1
ATOM 2896 C CA . ILE B 1 129 ? 7.772 36.189 28.857 1.00 36.91 129 ILE B CA 1
ATOM 2897 C C . ILE B 1 129 ? 6.791 35.040 28.742 1.00 36.80 129 ILE B C 1
ATOM 2898 O O . ILE B 1 129 ? 6.109 34.879 27.726 1.00 36.57 129 ILE B O 1
ATOM 2903 N N . GLY B 1 130 ? 6.760 34.221 29.789 1.00 36.93 130 GLY B N 1
ATOM 2904 C CA . GLY B 1 130 ? 6.147 32.909 29.716 1.00 37.14 130 GLY B CA 1
ATOM 2905 C C . GLY B 1 130 ? 6.908 32.063 28.710 1.00 36.82 130 GLY B C 1
ATOM 2906 O O . GLY B 1 130 ? 8.152 32.034 28.699 1.00 37.59 130 GLY B O 1
ATOM 2907 N N . GLY B 1 131 ? 6.164 31.396 27.837 1.00 36.06 131 GLY B N 1
ATOM 2908 C CA . GLY B 1 131 ? 6.762 30.654 26.743 1.00 35.45 131 GLY B CA 1
ATOM 2909 C C . GLY B 1 131 ? 6.863 31.465 25.465 1.00 34.60 131 GLY B C 1
ATOM 2910 O O . GLY B 1 131 ? 7.294 30.942 24.447 1.00 34.63 131 GLY B O 1
ATOM 2911 N N . ASN B 1 132 ? 6.466 32.740 25.521 1.00 33.17 132 ASN B N 1
ATOM 2912 C CA . ASN B 1 132 ? 6.393 33.598 24.336 1.00 32.12 132 ASN B CA 1
ATOM 2913 C C . ASN B 1 132 ? 7.683 34.406 24.133 1.00 31.04 132 ASN B C 1
ATOM 2914 O O . ASN B 1 132 ? 8.240 34.925 25.085 1.00 31.36 132 ASN B O 1
ATOM 2919 N N . GLU B 1 133 ? 8.158 34.499 22.898 1.00 29.65 133 GLU B N 1
ATOM 2920 C CA . GLU B 1 133 ? 9.318 35.330 22.584 1.00 28.82 133 GLU B CA 1
ATOM 2921 C C . GLU B 1 133 ? 8.849 36.735 22.157 1.00 27.33 133 GLU B C 1
ATOM 2922 O O . GLU B 1 133 ? 7.868 36.872 21.433 1.00 26.37 133 GLU B O 1
ATOM 2925 N N . VAL B 1 134 ? 9.572 37.757 22.614 1.00 26.23 134 VAL B N 1
ATOM 2926 C CA . VAL B 1 134 ? 9.219 39.169 22.417 1.00 26.05 134 VAL B CA 1
ATOM 2927 C C . VAL B 1 134 ? 10.384 39.893 21.740 1.00 24.80 134 VAL B C 1
ATOM 2928 O O . VAL B 1 134 ? 11.541 39.699 22.129 1.00 24.24 134 VAL B O 1
ATOM 2932 N N . PHE B 1 135 ? 10.081 40.718 20.740 1.00 23.41 135 PHE B N 1
ATOM 2933 C CA . PHE B 1 135 ? 11.079 41.593 20.097 1.00 22.78 135 PHE B CA 1
ATOM 2934 C C . PHE B 1 135 ? 10.659 43.053 20.306 1.00 22.37 135 PHE B C 1
ATOM 2935 O O . PHE B 1 135 ? 9.502 43.394 20.106 1.00 21.65 135 PHE B O 1
ATOM 2943 N N . GLY B 1 136 ? 11.584 43.904 20.740 1.00 21.66 136 GLY B N 1
ATOM 2944 C CA . GLY B 1 136 ? 11.282 45.313 20.949 1.00 21.22 136 GLY B CA 1
ATOM 2945 C C . GLY B 1 136 ? 12.282 46.234 20.278 1.00 20.89 136 GLY B C 1
ATOM 2946 O O . GLY B 1 136 ? 13.474 45.959 20.271 1.00 21.16 136 GLY B O 1
ATOM 2947 N N . VAL B 1 137 ? 11.781 47.341 19.730 1.00 20.39 137 VAL B N 1
ATOM 2948 C CA . VAL B 1 137 ? 12.593 48.366 19.085 1.00 20.22 137 VAL B CA 1
ATOM 2949 C C . VAL B 1 137 ? 11.843 49.702 19.169 1.00 20.29 137 VAL B C 1
ATOM 2950 O O . VAL B 1 137 ? 10.609 49.720 19.220 1.00 20.51 137 VAL B O 1
ATOM 2954 N N . TYR B 1 138 ? 12.575 50.812 19.160 1.00 20.93 138 TYR B N 1
ATOM 2955 C CA . TYR B 1 138 ? 11.985 52.134 19.361 1.00 20.95 138 TYR B CA 1
ATOM 2956 C C . TYR B 1 138 ? 11.033 52.512 18.220 1.00 21.35 138 TYR B C 1
ATOM 2957 O O . TYR B 1 138 ? 9.872 52.859 18.460 1.00 21.83 138 TYR B O 1
ATOM 2966 N N . GLY B 1 139 ? 11.529 52.431 16.990 1.00 21.76 139 GLY B N 1
ATOM 2967 C CA . GLY B 1 139 ? 10.843 53.004 15.838 1.00 21.96 139 GLY B CA 1
ATOM 2968 C C . GLY B 1 139 ? 9.997 51.981 15.109 1.00 21.85 139 GLY B C 1
ATOM 2969 O O . GLY B 1 139 ? 8.783 51.915 15.288 1.00 22.34 139 GLY B O 1
ATOM 2970 N N . SER B 1 140 ? 10.658 51.178 14.286 1.00 21.87 140 SER B N 1
ATOM 2971 C CA . SER B 1 140 ? 10.027 50.085 13.555 1.00 21.94 140 SER B CA 1
ATOM 2972 C C . SER B 1 140 ? 11.096 49.038 13.241 1.00 22.26 140 SER B C 1
ATOM 2973 O O . SER B 1 140 ? 12.277 49.375 13.194 1.00 22.08 140 SER B O 1
ATOM 2976 N N . PRO B 1 141 ? 10.705 47.775 13.054 1.00 22.71 141 PRO B N 1
ATOM 2977 C CA . PRO B 1 141 ? 11.647 46.732 12.614 1.00 22.88 141 PRO B CA 1
ATOM 2978 C C . PRO B 1 141 ? 12.569 47.128 11.459 1.00 23.17 141 PRO B C 1
ATOM 2979 O O . PRO B 1 141 ? 13.777 46.853 11.498 1.00 22.50 141 PRO B O 1
ATOM 2983 N N . ILE B 1 142 ? 12.008 47.762 10.434 1.00 23.33 142 ILE B N 1
ATOM 2984 C CA . ILE B 1 142 ? 12.787 48.179 9.273 1.00 23.99 142 ILE B CA 1
ATOM 2985 C C . ILE B 1 142 ? 13.799 49.291 9.600 1.00 24.02 142 ILE B C 1
ATOM 2986 O O . ILE B 1 142 ? 14.897 49.310 9.035 1.00 24.32 142 ILE B O 1
ATOM 2991 N N . ASN B 1 143 ? 13.414 50.217 10.478 1.00 23.57 143 ASN B N 1
ATOM 2992 C CA . ASN B 1 143 ? 14.227 51.388 10.809 1.00 23.81 143 ASN B CA 1
ATOM 2993 C C . ASN B 1 143 ? 14.095 51.746 12.300 1.00 23.95 143 ASN B C 1
ATOM 2994 O O . ASN B 1 143 ? 13.182 52.482 12.701 1.00 23.25 143 ASN B O 1
ATOM 2999 N N . PRO B 1 144 ? 15.003 51.210 13.111 1.00 23.71 144 PRO B N 1
ATOM 3000 C CA . PRO B 1 144 ? 14.965 51.365 14.575 1.00 23.97 144 PRO B CA 1
ATOM 3001 C C . PRO B 1 144 ? 14.781 52.767 15.158 1.00 23.69 144 PRO B C 1
ATOM 3002 O O . PRO B 1 144 ? 14.036 52.924 16.128 1.00 23.41 144 PRO B O 1
ATOM 3006 N N . PHE B 1 145 ? 15.446 53.772 14.603 1.00 24.07 145 PHE B N 1
ATOM 3007 C CA . PHE B 1 145 ? 15.376 55.116 15.158 1.00 24.62 145 PHE B CA 1
ATOM 3008 C C . PHE B 1 145 ? 14.485 56.073 14.361 1.00 24.96 145 PHE B C 1
ATOM 3009 O O . PHE B 1 145 ? 13.831 56.928 14.950 1.00 24.52 145 PHE B O 1
ATOM 3017 N N . ASP B 1 146 ? 14.427 55.902 13.047 1.00 25.79 146 ASP B N 1
ATOM 3018 C CA . ASP B 1 146 ? 13.651 56.808 12.189 1.00 26.58 146 ASP B CA 1
ATOM 3019 C C . ASP B 1 146 ? 12.343 56.198 11.683 1.00 27.01 146 ASP B C 1
ATOM 3020 O O . ASP B 1 146 ? 11.510 56.899 11.104 1.00 26.86 146 ASP B O 1
ATOM 3025 N N . GLY B 1 147 ? 12.126 54.912 11.948 1.00 27.06 147 GLY B N 1
ATOM 3026 C CA . GLY B 1 147 ? 10.878 54.258 11.577 1.00 27.27 147 GLY B CA 1
ATOM 3027 C C . GLY B 1 147 ? 9.700 54.709 12.426 1.00 27.40 147 GLY B C 1
ATOM 3028 O O . GLY B 1 147 ? 9.865 55.062 13.586 1.00 27.26 147 GLY B O 1
ATOM 3029 N N . GLU B 1 148 ? 8.506 54.693 11.837 1.00 28.39 148 GLU B N 1
ATOM 3030 C CA . GLU B 1 148 ? 7.295 55.15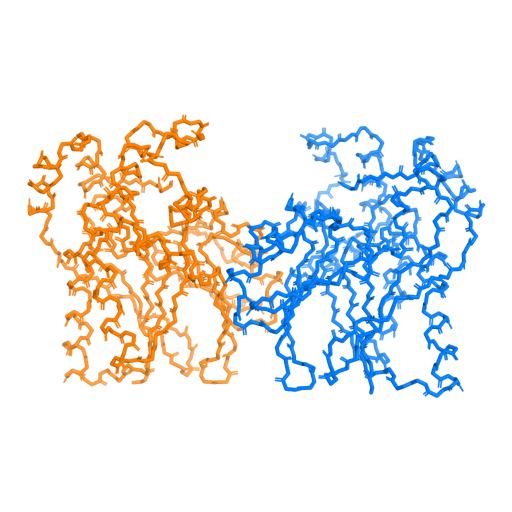9 12.495 1.00 28.69 148 GLU B CA 1
ATOM 3031 C C . GLU B 1 148 ? 6.149 54.190 12.236 1.00 28.90 148 GLU B C 1
ATOM 3032 O O . GLU B 1 148 ? 5.763 53.963 11.096 1.00 29.23 148 GLU B O 1
ATOM 3035 N N . VAL B 1 149 ? 5.634 53.601 13.311 1.00 28.45 149 VAL B N 1
ATOM 3036 C CA . VAL B 1 149 ? 4.447 52.759 13.247 1.00 28.41 149 VAL B CA 1
ATOM 3037 C C . VAL B 1 149 ? 3.304 53.639 13.741 1.00 28.42 149 VAL B C 1
ATOM 3038 O O . VAL B 1 149 ? 3.411 54.258 14.793 1.00 28.58 149 VAL B O 1
ATOM 3042 N N . LEU B 1 150 ? 2.215 53.703 12.980 1.00 28.87 150 LEU B N 1
ATOM 3043 C CA . LEU B 1 150 ? 1.086 54.559 13.341 1.00 29.18 150 LEU B CA 1
ATOM 3044 C C . LEU B 1 150 ? 0.089 53.822 14.238 1.00 28.60 150 LEU B C 1
ATOM 3045 O O . LEU B 1 150 ? -0.052 52.604 14.165 1.00 28.26 150 LEU B O 1
ATOM 3050 N N . ALA B 1 151 ? -0.598 54.588 15.076 1.00 28.76 151 ALA B N 1
ATOM 3051 C CA . ALA B 1 151 ? -1.720 54.096 15.880 1.00 28.89 151 ALA B CA 1
ATOM 3052 C C . ALA B 1 151 ? -3.012 54.112 15.040 1.00 29.25 151 ALA B C 1
ATOM 3053 O O . ALA B 1 151 ? -3.038 54.713 13.974 1.00 29.25 151 ALA B O 1
ATOM 3055 N N . GLU B 1 152 ? -4.059 53.447 15.530 1.00 29.83 152 GLU B N 1
ATOM 3056 C CA . GLU B 1 152 ? -5.417 53.467 14.936 1.00 30.51 152 GLU B CA 1
ATOM 3057 C C . GLU B 1 152 ? -5.500 53.031 13.459 1.00 30.72 152 GLU B C 1
ATOM 3058 O O . GLU B 1 152 ? -6.292 53.578 12.678 1.00 31.04 152 GLU B O 1
ATOM 3062 N N . GLN B 1 153 ? -4.714 52.020 13.092 1.00 30.28 153 GLN B N 1
ATOM 3063 C CA . GLN B 1 153 ? -4.753 51.455 11.746 1.00 30.25 153 GLN B CA 1
ATOM 3064 C C . GLN B 1 153 ? -5.502 50.123 11.750 1.00 30.37 153 GLN B C 1
ATOM 3065 O O . GLN B 1 153 ? -5.705 49.530 12.803 1.00 29.63 153 GLN B O 1
ATOM 3071 N N . PRO B 1 154 ? -5.960 49.669 10.589 1.00 31.09 154 PRO B N 1
ATOM 3072 C CA . PRO B 1 154 ? -6.594 48.347 10.502 1.00 31.56 154 PRO B CA 1
ATOM 3073 C C . PRO B 1 154 ? -5.614 47.203 10.726 1.00 31.94 154 PRO B C 1
ATOM 3074 O O . PRO B 1 154 ? -4.402 47.396 10.663 1.00 32.07 154 PRO B O 1
ATOM 3078 N N . THR B 1 155 ? -6.157 46.016 10.988 1.00 32.10 155 THR B N 1
ATOM 3079 C CA . THR B 1 155 ? -5.360 44.826 11.277 1.00 32.39 155 THR B CA 1
ATOM 3080 C C . THR B 1 155 ? -4.333 44.526 10.174 1.00 32.30 155 THR B C 1
ATOM 3081 O O . THR B 1 155 ? -3.213 44.123 10.480 1.00 32.35 155 THR B O 1
ATOM 3085 N N . SER B 1 156 ? -4.709 44.742 8.915 1.00 32.13 156 SER B N 1
ATOM 3086 C CA . SER B 1 156 ? -3.814 44.497 7.777 1.00 32.27 156 SER B CA 1
ATOM 3087 C C . SER B 1 156 ? -2.511 45.318 7.853 1.00 31.87 156 SER B C 1
ATOM 3088 O O . SER B 1 156 ? -1.440 44.827 7.480 1.00 32.28 156 SER B O 1
ATOM 3091 N N . TYR B 1 157 ? -2.621 46.571 8.292 1.00 31.14 157 TYR B N 1
ATOM 3092 C CA . TYR B 1 157 ? -1.459 47.439 8.508 1.00 30.74 157 TYR B CA 1
ATOM 3093 C C . TYR B 1 157 ? -0.430 46.810 9.455 1.00 30.36 157 TYR B C 1
ATOM 3094 O O . TYR B 1 157 ? 0.764 46.761 9.139 1.00 30.64 157 TYR B O 1
ATOM 3103 N N . TYR B 1 158 ? -0.888 46.338 10.612 1.00 29.87 158 TYR B N 1
ATOM 3104 C CA . TYR B 1 158 ? 0.016 45.764 11.621 1.00 29.10 158 TYR B CA 1
ATOM 3105 C C . TYR B 1 158 ? 0.508 44.391 11.198 1.00 28.99 158 TYR B C 1
ATOM 3106 O O . TYR B 1 158 ? 1.606 43.970 11.589 1.00 27.86 158 TYR B O 1
ATOM 3115 N N . GLU B 1 159 ? -0.288 43.711 10.373 1.00 28.56 159 GLU B N 1
ATOM 3116 C CA . GLU B 1 159 ? 0.062 42.379 9.875 1.00 28.58 159 GLU B CA 1
ATOM 3117 C C . GLU B 1 159 ? 1.278 42.489 8.958 1.00 27.78 159 GLU B C 1
ATOM 3118 O O . GLU B 1 159 ? 2.185 41.669 9.025 1.00 27.58 159 GLU B O 1
ATOM 3124 N N . ALA B 1 160 ? 1.289 43.507 8.105 1.00 27.63 160 ALA B N 1
ATOM 3125 C CA . ALA B 1 160 ? 2.417 43.743 7.208 1.00 27.35 160 ALA B CA 1
ATOM 3126 C C . ALA B 1 160 ? 3.699 44.105 7.986 1.00 27.27 160 ALA B C 1
ATOM 3127 O O . ALA B 1 160 ? 4.796 43.747 7.549 1.00 27.80 160 ALA B O 1
ATOM 3129 N N . ILE B 1 161 ? 3.555 44.813 9.115 1.00 27.01 161 ILE B N 1
ATOM 3130 C CA . ILE B 1 161 ? 4.705 45.194 9.963 1.00 26.59 161 ILE B CA 1
ATOM 3131 C C . ILE B 1 161 ? 5.237 43.995 10.767 1.00 25.98 161 ILE B C 1
ATOM 3132 O O . ILE B 1 161 ? 6.442 43.848 10.957 1.00 25.32 161 ILE B O 1
ATOM 3137 N N . MET B 1 162 ? 4.337 43.138 11.224 1.00 25.34 162 MET B N 1
ATOM 3138 C CA . MET B 1 162 ? 4.699 41.973 12.032 1.00 25.56 162 MET B CA 1
ATOM 3139 C C . MET B 1 162 ? 5.391 40.875 11.225 1.00 25.84 162 MET B C 1
ATOM 3140 O O . MET B 1 162 ? 6.167 40.085 11.781 1.00 25.12 162 MET B O 1
ATOM 3145 N N . ARG B 1 163 ? 5.095 40.824 9.930 1.00 25.83 163 ARG B N 1
ATOM 3146 C CA . ARG B 1 163 ? 5.508 39.718 9.069 1.00 26.66 163 ARG B CA 1
ATOM 3147 C C . ARG B 1 163 ? 7.032 39.461 9.043 1.00 26.58 163 ARG B C 1
ATOM 3148 O O . ARG B 1 163 ? 7.437 38.324 9.162 1.00 26.79 163 ARG B O 1
ATOM 3156 N N . PRO B 1 164 ? 7.871 40.488 8.912 1.00 27.13 164 PRO B N 1
ATOM 3157 C CA . PRO B 1 164 ? 9.333 40.275 8.909 1.00 27.36 164 PRO B CA 1
ATOM 3158 C C . PRO B 1 164 ? 9.946 39.954 10.276 1.00 27.31 164 PRO B C 1
ATOM 3159 O O . PRO B 1 164 ? 11.153 39.719 10.350 1.00 26.85 164 PRO B O 1
ATOM 3163 N N . VAL B 1 165 ? 9.131 39.998 11.325 1.00 26.64 165 VAL B N 1
ATOM 3164 C CA . VAL B 1 165 ? 9.514 39.563 12.659 1.00 26.90 165 VAL B CA 1
ATOM 3165 C C . VAL B 1 165 ? 8.551 38.470 13.179 1.00 27.65 165 VAL B C 1
ATOM 3166 O O . VAL B 1 165 ? 8.347 38.337 14.386 1.00 27.92 165 VAL B O 1
ATOM 3170 N N . LYS B 1 166 ? 7.996 37.660 12.272 1.00 28.63 166 LYS B N 1
ATOM 3171 C CA . LYS B 1 166 ? 6.985 36.657 12.644 1.00 29.22 166 LYS B CA 1
ATOM 3172 C C . LYS B 1 166 ? 7.524 35.493 13.480 1.00 29.47 166 LYS B C 1
ATOM 3173 O O . LYS B 1 166 ? 6.749 34.723 14.043 1.00 29.83 166 LYS B O 1
ATOM 3179 N N . ASP B 1 167 ? 8.847 35.385 13.583 1.00 30.04 167 ASP B N 1
ATOM 3180 C CA . ASP B 1 167 ? 9.495 34.464 14.517 1.00 30.54 167 ASP B CA 1
ATOM 3181 C C . ASP B 1 167 ? 9.074 34.717 15.980 1.00 29.95 167 ASP B C 1
ATOM 3182 O O . ASP B 1 167 ? 9.194 33.828 16.815 1.00 30.92 167 ASP B O 1
ATOM 3187 N N . TYR B 1 168 ? 8.572 35.920 16.275 1.00 29.26 168 TYR B N 1
ATOM 3188 C CA . TYR B 1 168 ? 8.213 36.334 17.632 1.00 28.42 168 TYR B CA 1
ATOM 3189 C C . TYR B 1 168 ? 6.709 36.321 17.824 1.00 27.98 168 TYR B C 1
ATOM 3190 O O . TYR B 1 168 ? 5.962 36.444 16.851 1.00 27.23 168 TYR B O 1
ATOM 3199 N N . GLU B 1 169 ? 6.277 36.140 19.069 1.00 27.37 169 GLU B N 1
ATOM 3200 C CA . GLU B 1 169 ? 4.863 36.186 19.437 1.00 27.72 169 GLU B CA 1
ATOM 3201 C C . GLU B 1 169 ? 4.355 37.636 19.644 1.00 27.40 169 GLU B C 1
ATOM 3202 O O . GLU B 1 169 ? 3.143 37.896 19.569 1.00 27.52 169 GLU B O 1
ATOM 3205 N N . MET B 1 170 ? 5.271 38.561 19.927 1.00 26.43 170 MET B N 1
ATOM 3206 C CA . MET B 1 170 ? 4.923 39.957 20.181 1.00 26.40 170 MET B CA 1
ATOM 3207 C C . MET B 1 170 ? 6.038 40.918 19.736 1.00 25.55 170 MET B C 1
ATOM 3208 O O . MET B 1 170 ? 7.220 40.663 19.973 1.00 24.93 170 MET B O 1
ATOM 3213 N N . LEU B 1 171 ? 5.634 42.011 19.096 1.00 24.81 171 LEU B N 1
ATOM 3214 C CA . LEU B 1 171 ? 6.511 43.138 18.771 1.00 24.21 171 LEU B CA 1
ATOM 3215 C C . LEU B 1 171 ? 6.092 44.322 19.643 1.00 23.74 171 LEU B C 1
ATOM 3216 O O . LEU B 1 171 ? 4.914 44.668 19.678 1.00 23.35 171 LEU B O 1
ATOM 3221 N N . ILE B 1 172 ? 7.031 44.924 20.372 1.00 23.13 172 ILE B N 1
ATOM 3222 C CA . ILE B 1 172 ? 6.744 46.151 21.097 1.00 22.83 172 ILE B CA 1
ATOM 3223 C C . ILE B 1 172 ? 7.483 47.310 20.433 1.00 22.43 172 ILE B C 1
ATOM 3224 O O . ILE B 1 172 ? 8.685 47.231 20.184 1.00 21.07 172 ILE B O 1
ATOM 3229 N N . VAL B 1 173 ? 6.750 48.380 20.145 1.00 22.54 173 VAL B N 1
ATOM 3230 C CA . VAL B 1 173 ? 7.338 49.608 19.580 1.00 23.17 173 VAL B CA 1
ATOM 3231 C C . VAL B 1 173 ? 6.917 50.835 20.392 1.00 23.38 173 VAL B C 1
ATOM 3232 O O . VAL B 1 173 ? 5.870 50.817 21.064 1.00 23.61 173 VAL B O 1
ATOM 3236 N N . ALA B 1 174 ? 7.747 51.880 20.345 1.00 22.75 174 ALA B N 1
ATOM 3237 C CA . ALA B 1 174 ? 7.458 53.151 21.016 1.00 23.18 174 ALA B CA 1
ATOM 3238 C C . ALA B 1 174 ? 6.780 54.171 20.105 1.00 23.49 174 ALA B C 1
ATOM 3239 O O . ALA B 1 174 ? 6.007 54.998 20.568 1.00 23.26 174 ALA B O 1
ATOM 3241 N N . SER B 1 175 ? 7.058 54.097 18.809 1.00 24.08 175 SER B N 1
ATOM 3242 C CA . SER B 1 175 ? 6.768 55.212 17.913 1.00 24.68 175 SER B CA 1
ATOM 3243 C C . SER B 1 175 ? 5.287 55.587 17.695 1.00 25.49 175 SER B C 1
ATOM 3244 O O . SER B 1 175 ? 5.024 56.709 17.312 1.00 25.56 175 SER B O 1
ATOM 3247 N N . PRO B 1 176 ? 4.330 54.679 17.875 1.00 26.54 176 PRO B N 1
ATOM 3248 C CA . PRO B 1 176 ? 2.920 55.088 17.807 1.00 27.26 176 PRO B CA 1
ATOM 3249 C C . PRO B 1 176 ? 2.507 56.202 18.774 1.00 28.06 176 PRO B C 1
ATOM 3250 O O . PRO B 1 176 ? 1.595 56.943 18.417 1.00 27.80 176 PRO B O 1
ATOM 3254 N N . MET B 1 177 ? 3.136 56.295 19.949 1.00 28.94 177 MET B N 1
ATOM 3255 C CA . MET B 1 177 ? 2.862 57.316 20.979 1.00 30.15 177 MET B CA 1
ATOM 3256 C C . MET B 1 177 ? 1.502 57.226 21.684 1.00 30.38 177 MET B C 1
ATOM 3257 O O . MET B 1 177 ? 1.243 57.993 22.625 1.00 31.57 177 MET B O 1
ATOM 3262 N N . TYR B 1 178 ? 0.651 56.315 21.221 1.00 30.55 178 TYR B N 1
ATOM 3263 C CA . TYR B 1 178 ? -0.624 55.986 21.845 1.00 30.76 178 TYR B CA 1
ATOM 3264 C C . TYR B 1 178 ? -0.661 54.463 22.048 1.00 30.18 178 TYR B C 1
ATOM 3265 O O . TYR B 1 178 ? 0.082 53.730 21.381 1.00 30.46 178 TYR B O 1
ATOM 3274 N N . PRO B 1 179 ? -1.512 53.980 22.949 1.00 29.83 179 PRO B N 1
ATOM 3275 C CA . PRO B 1 179 ? -1.796 52.544 23.058 1.00 29.56 179 PRO B CA 1
ATOM 3276 C C . PRO B 1 179 ? -2.102 51.868 21.722 1.00 29.18 179 PRO B C 1
ATOM 3277 O O . PRO B 1 179 ? -2.939 52.361 20.970 1.00 28.61 179 PRO B O 1
ATOM 3281 N N . VAL B 1 180 ? -1.396 50.770 21.435 1.00 28.60 180 VAL B N 1
ATOM 3282 C CA . VAL B 1 180 ? -1.692 49.891 20.305 1.00 28.38 180 VAL B CA 1
ATOM 3283 C C . VAL B 1 180 ? -1.738 48.454 20.838 1.00 28.40 180 VAL B C 1
ATOM 3284 O O . VAL B 1 180 ? -0.882 48.053 21.625 1.00 27.48 180 VAL B O 1
ATOM 3288 N N . ASP B 1 181 ? -2.756 47.706 20.423 1.00 28.86 181 ASP B N 1
ATOM 3289 C CA . ASP B 1 181 ? -2.939 46.305 20.787 1.00 29.92 181 ASP B CA 1
ATOM 3290 C C . ASP B 1 181 ? -3.592 45.607 19.590 1.00 30.42 181 ASP B C 1
ATOM 3291 O O . ASP B 1 181 ? -4.818 45.605 19.436 1.00 30.54 181 ASP B O 1
ATOM 3296 N N . ALA B 1 182 ? -2.763 45.024 18.739 1.00 30.59 182 ALA B N 1
ATOM 3297 C CA . ALA B 1 182 ? -3.215 44.532 17.445 1.00 31.28 182 ALA B CA 1
ATOM 3298 C C . ALA B 1 182 ? -2.797 43.085 17.273 1.00 31.73 182 ALA B C 1
ATOM 3299 O O . ALA B 1 182 ? -1.642 42.796 16.959 1.00 30.91 182 ALA B O 1
ATOM 3301 N N . MET B 1 183 ? -3.744 42.180 17.490 1.00 32.61 183 MET B N 1
ATOM 3302 C CA . MET B 1 183 ? -3.537 40.759 17.205 1.00 34.04 183 MET B CA 1
ATOM 3303 C C . MET B 1 183 ? -3.531 40.556 15.673 1.00 33.62 183 MET B C 1
ATOM 3304 O O . MET B 1 183 ? -4.393 41.080 14.962 1.00 34.14 183 MET B O 1
ATOM 3309 N N . THR B 1 184 ? -2.520 39.847 15.175 1.00 33.24 184 THR B N 1
ATOM 3310 C CA . THR B 1 184 ? -2.393 39.501 13.751 1.00 32.86 184 THR B CA 1
ATOM 3311 C C . THR B 1 184 ? -2.071 38.014 13.624 1.00 32.91 184 THR B C 1
ATOM 3312 O O . THR B 1 184 ? -1.700 37.379 14.598 1.00 32.72 184 THR B O 1
ATOM 3316 N N . ARG B 1 185 ? -2.171 37.473 12.415 1.00 33.22 185 ARG B N 1
ATOM 3317 C CA . ARG B 1 185 ? -1.780 36.076 12.161 1.00 33.69 185 ARG B CA 1
ATOM 3318 C C . ARG B 1 185 ? -0.290 35.782 12.440 1.00 33.26 185 ARG B C 1
ATOM 3319 O O . ARG B 1 185 ? 0.082 34.631 12.659 1.00 33.12 185 ARG B O 1
ATOM 3327 N N . TYR B 1 186 ? 0.549 36.822 12.417 1.00 32.15 186 TYR B N 1
ATOM 3328 C CA . TYR B 1 186 ? 1.984 36.689 12.655 1.00 31.62 186 TYR B CA 1
ATOM 3329 C C . TYR B 1 186 ? 2.424 37.005 14.101 1.00 31.28 186 TYR B C 1
ATOM 3330 O O . TYR B 1 186 ? 3.602 36.812 14.437 1.00 31.55 186 TYR B O 1
ATOM 3339 N N . GLY B 1 187 ? 1.491 37.459 14.941 1.00 30.32 187 GLY B N 1
ATOM 3340 C CA . GLY B 1 187 ? 1.770 37.864 16.310 1.00 29.94 187 GLY B CA 1
ATOM 3341 C C . GLY B 1 187 ? 1.109 39.188 16.690 1.00 29.46 187 GLY B C 1
ATOM 3342 O O . GLY B 1 187 ? 0.439 39.831 15.868 1.00 29.53 187 GLY B O 1
ATOM 3343 N N . ARG B 1 188 ? 1.310 39.600 17.937 1.00 28.57 188 ARG B N 1
ATOM 3344 C CA . ARG B 1 188 ? 0.675 40.795 18.485 1.00 28.69 188 ARG B CA 1
ATOM 3345 C C . ARG B 1 188 ? 1.610 42.004 18.486 1.00 27.69 188 ARG B C 1
ATOM 3346 O O . ARG B 1 188 ? 2.705 41.934 19.031 1.00 27.28 188 ARG B O 1
ATOM 3354 N N . VAL B 1 189 ? 1.158 43.112 17.898 1.00 26.76 189 VAL B N 1
ATOM 3355 C CA . VAL B 1 189 ? 1.898 44.371 17.905 1.00 25.94 189 VAL B CA 1
ATOM 3356 C C . VAL B 1 189 ? 1.368 45.279 19.029 1.00 25.48 189 VAL B C 1
ATOM 3357 O O . VAL B 1 189 ? 0.179 45.590 19.075 1.00 25.64 189 VAL B O 1
ATOM 3361 N N . VAL B 1 190 ? 2.256 45.701 19.929 1.00 24.40 190 VAL B N 1
ATOM 3362 C CA . VAL B 1 190 ? 1.876 46.482 21.110 1.00 24.30 190 VAL B CA 1
ATOM 3363 C C . VAL B 1 190 ? 2.700 47.762 21.216 1.00 24.14 190 VAL B C 1
ATOM 3364 O O . VAL B 1 190 ? 3.913 47.753 20.992 1.00 24.44 190 VAL B O 1
ATOM 3368 N N . CYS B 1 191 ? 2.025 48.865 21.540 1.00 23.71 191 CYS B N 1
ATOM 3369 C CA . CYS B 1 191 ? 2.677 50.086 22.011 1.00 23.59 191 CYS B CA 1
ATOM 3370 C C . CYS B 1 191 ? 2.063 50.415 23.361 1.00 23.62 191 CYS B C 1
ATOM 3371 O O . CYS B 1 191 ? 0.845 50.480 23.487 1.00 23.68 191 CYS B O 1
ATOM 3374 N N . PRO B 1 192 ? 2.887 50.646 24.377 1.00 23.74 192 PRO B N 1
ATOM 3375 C CA . PRO B 1 192 ? 2.374 50.942 25.722 1.00 24.00 192 PRO B CA 1
ATOM 3376 C C . PRO B 1 192 ? 1.759 52.344 25.885 1.00 24.61 192 PRO B C 1
ATOM 3377 O O . PRO B 1 192 ? 1.173 52.625 26.939 1.00 24.54 192 PRO B O 1
ATOM 3381 N N . GLY B 1 193 ? 1.900 53.192 24.870 1.00 25.20 193 GLY B N 1
ATOM 3382 C CA . GLY B 1 193 ? 1.631 54.616 24.986 1.00 25.26 193 GLY B CA 1
ATOM 3383 C C . GLY B 1 193 ? 2.899 55.373 25.350 1.00 25.52 193 GLY B C 1
ATOM 3384 O O . GLY B 1 193 ? 4.015 54.849 25.212 1.00 25.75 193 GLY B O 1
ATOM 3385 N N . SER B 1 194 ? 2.723 56.602 25.834 1.00 25.38 194 SER B N 1
ATOM 3386 C CA . SER B 1 194 ? 3.823 57.519 26.125 1.00 25.48 194 SER B CA 1
ATOM 3387 C C . SER B 1 194 ? 3.758 57.973 27.583 1.00 25.92 194 SER B C 1
ATOM 3388 O O . SER B 1 194 ? 2.754 58.540 28.025 1.00 25.37 194 SER B O 1
ATOM 3391 N N . VAL B 1 195 ? 4.849 57.766 28.310 1.00 26.22 195 VAL B N 1
ATOM 3392 C CA . VAL B 1 195 ? 4.949 58.190 29.698 1.00 26.77 195 VAL B CA 1
ATOM 3393 C C . VAL B 1 195 ? 5.089 59.706 29.821 1.00 27.82 195 VAL B C 1
ATOM 3394 O O . VAL B 1 195 ? 4.365 60.326 30.580 1.00 27.64 195 VAL B O 1
ATOM 3398 N N . GLY B 1 196 ? 6.006 60.288 29.060 1.00 28.84 196 GLY B N 1
ATOM 3399 C CA . GLY B 1 196 ? 6.427 61.661 29.288 1.00 29.86 196 GLY B CA 1
ATOM 3400 C C . GLY B 1 196 ? 6.468 62.590 28.093 1.00 30.37 196 GLY B C 1
ATOM 3401 O O . GLY B 1 196 ? 6.749 63.774 28.270 1.00 30.61 196 GLY B O 1
ATOM 3402 N N . PHE B 1 197 ? 6.217 62.078 26.893 1.00 31.21 197 PHE B N 1
ATOM 3403 C CA . PHE B 1 197 ? 6.162 62.912 25.687 1.00 32.08 197 PHE B CA 1
ATOM 3404 C C . PHE B 1 197 ? 4.707 63.021 25.220 1.00 32.60 197 PHE B C 1
ATOM 3405 O O . PHE B 1 197 ? 4.192 62.101 24.568 1.00 32.79 197 PHE B O 1
ATOM 3413 N N . PRO B 1 198 ? 4.037 64.129 25.548 1.00 33.30 198 PRO B N 1
ATOM 3414 C CA . PRO B 1 198 ? 2.637 64.328 25.152 1.00 33.76 198 PRO B CA 1
ATOM 3415 C C . PRO B 1 198 ? 2.430 64.293 23.634 1.00 33.99 198 PRO B C 1
ATOM 3416 O O . PRO B 1 198 ? 3.065 65.075 22.936 1.00 33.70 198 PRO B O 1
ATOM 3420 N N . PRO B 1 199 ? 1.587 63.393 23.130 1.00 34.85 199 PRO B N 1
ATOM 3421 C CA . PRO B 1 199 ? 1.264 63.356 21.701 1.00 35.48 199 PRO B CA 1
ATOM 3422 C C . PRO B 1 199 ? 0.132 64.332 21.337 1.00 36.44 199 PRO B C 1
ATOM 3423 O O . PRO B 1 199 ? -0.099 64.589 20.158 1.00 36.45 199 PRO B O 1
ATOM 3427 N N . GLY B 1 200 ? -0.566 64.839 22.350 1.00 37.68 200 GLY B N 1
ATOM 3428 C CA . GLY B 1 200 ? -1.668 65.772 22.163 1.00 38.54 200 GLY B CA 1
ATOM 3429 C C . GLY B 1 200 ? -1.979 66.516 23.449 1.00 39.10 200 GLY B C 1
ATOM 3430 O O . GLY B 1 200 ? -1.138 66.599 24.355 1.00 39.16 200 GLY B O 1
ATOM 3431 N N . LYS B 1 201 ? -3.197 67.048 23.527 1.00 39.78 201 LYS B N 1
ATOM 3432 C CA . LYS B 1 201 ? -3.645 67.842 24.672 1.00 40.25 201 LYS B CA 1
ATOM 3433 C C . LYS B 1 201 ? -3.927 66.978 25.899 1.00 40.22 201 LYS B C 1
ATOM 3434 O O . LYS B 1 201 ? -4.187 65.774 25.775 1.00 40.29 201 LYS B O 1
ATOM 3438 N N . GLU B 1 202 ? -3.875 67.602 27.077 1.00 39.85 202 GLU B N 1
ATOM 3439 C CA . GLU B 1 202 ? -4.279 66.963 28.337 1.00 39.74 202 GLU B CA 1
ATOM 3440 C C . GLU B 1 202 ? -3.636 65.579 28.526 1.00 39.22 202 GLU B C 1
ATOM 3441 O O . GLU B 1 202 ? -4.301 64.608 28.907 1.00 38.88 202 GLU B O 1
ATOM 3444 N N . HIS B 1 203 ? -2.334 65.505 28.264 1.00 38.48 203 HIS B N 1
ATOM 3445 C CA . HIS B 1 203 ? -1.612 64.233 28.320 1.00 37.74 203 HIS B CA 1
ATOM 3446 C C . HIS B 1 203 ? -1.523 63.656 29.736 1.00 36.81 203 HIS B C 1
ATOM 3447 O O . HIS B 1 203 ? -1.186 64.355 30.699 1.00 36.37 203 HIS B O 1
ATOM 3454 N N . LYS B 1 204 ? -1.842 62.369 29.837 1.00 35.75 204 LYS B N 1
ATOM 3455 C CA . LYS B 1 204 ? -1.649 61.591 31.050 1.00 34.80 204 LYS B CA 1
ATOM 3456 C C . LYS B 1 204 ? -0.521 60.593 30.803 1.00 33.92 204 LYS B C 1
ATOM 3457 O O . LYS B 1 204 ? -0.401 60.043 29.702 1.00 33.85 204 LYS B O 1
ATOM 3461 N N . ALA B 1 205 ? 0.315 60.384 31.817 1.00 32.45 205 ALA B N 1
ATOM 3462 C CA . ALA B 1 205 ? 1.397 59.396 31.737 1.00 31.52 205 ALA B CA 1
ATOM 3463 C C . ALA B 1 205 ? 0.804 58.004 31.516 1.00 30.49 205 ALA B C 1
ATOM 3464 O O . ALA B 1 205 ? 0.033 57.509 32.331 1.00 30.19 205 ALA B O 1
ATOM 3466 N N . THR B 1 206 ? 1.155 57.404 30.387 1.00 29.58 206 THR B N 1
ATOM 3467 C CA . THR B 1 206 ? 0.509 56.193 29.901 1.00 29.30 206 THR B CA 1
ATOM 3468 C C . THR B 1 206 ? 1.542 55.063 29.761 1.00 28.41 206 THR B C 1
ATOM 3469 O O . THR B 1 206 ? 2.638 55.267 29.233 1.00 27.91 206 THR B O 1
ATOM 3473 N N . PHE B 1 207 ? 1.179 53.880 30.246 1.00 27.84 207 PHE B N 1
ATOM 3474 C CA . PHE B 1 207 ? 2.022 52.687 30.124 1.00 27.13 207 PHE B CA 1
ATOM 3475 C C . PHE B 1 207 ? 1.134 51.452 30.098 1.00 26.44 207 PHE B C 1
ATOM 3476 O O . PHE B 1 207 ? -0.096 51.569 30.191 1.00 25.71 207 PHE B O 1
ATOM 3484 N N . ALA B 1 208 ? 1.733 50.275 29.929 1.00 25.62 208 ALA B N 1
ATOM 3485 C CA . ALA B 1 208 ? 0.949 49.048 29.900 1.00 25.65 208 ALA B CA 1
ATOM 3486 C C . ALA B 1 208 ? 1.436 47.997 30.903 1.00 26.17 208 ALA B C 1
ATOM 3487 O O . ALA B 1 208 ? 2.625 47.897 31.209 1.00 25.45 208 ALA B O 1
ATOM 3489 N N . LEU B 1 209 ? 0.491 47.226 31.429 1.00 26.54 209 LEU B N 1
ATOM 3490 C CA . LEU B 1 209 ? 0.801 45.976 32.097 1.00 27.15 209 LEU B CA 1
ATOM 3491 C C . LEU B 1 209 ? 0.422 44.827 31.152 1.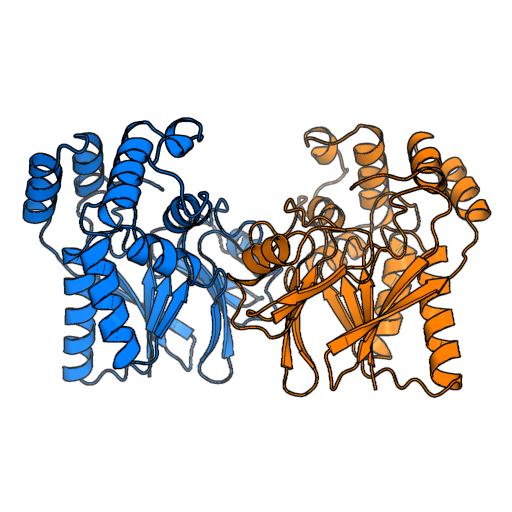00 27.74 209 LEU B C 1
ATOM 3492 O O . LEU B 1 209 ? -0.742 44.671 30.789 1.00 27.77 209 LEU B O 1
ATOM 3497 N N . VAL B 1 210 ? 1.417 44.049 30.729 1.00 28.68 210 VAL B N 1
ATOM 3498 C CA . VAL B 1 210 ? 1.211 42.947 29.792 1.00 29.56 210 VAL B CA 1
ATOM 3499 C C . VAL B 1 210 ? 1.100 41.637 30.592 1.00 30.54 210 VAL B C 1
ATOM 3500 O O . VAL B 1 210 ? 2.005 41.279 31.344 1.00 29.21 210 VAL B O 1
ATOM 3504 N N . ASP B 1 211 ? -0.029 40.954 30.418 1.00 32.17 211 ASP B N 1
ATOM 3505 C CA . ASP B 1 211 ? -0.320 39.662 31.051 1.00 34.21 211 ASP B CA 1
ATOM 3506 C C . ASP B 1 211 ? 0.684 38.618 30.548 1.00 35.24 211 ASP B C 1
ATOM 3507 O O . ASP B 1 211 ? 0.782 38.402 29.345 1.00 35.28 211 ASP B O 1
ATOM 3512 N N . VAL B 1 212 ? 1.439 37.991 31.456 1.00 36.71 212 VAL B N 1
ATOM 3513 C CA . VAL B 1 212 ? 2.518 37.075 31.045 1.00 37.98 212 VAL B CA 1
ATOM 3514 C C . VAL B 1 212 ? 1.979 35.807 30.350 1.00 38.83 212 VAL B C 1
ATOM 3515 O O . VAL B 1 212 ? 2.652 35.237 29.504 1.00 39.60 212 VAL B O 1
ATOM 3519 N N . ASP B 1 213 ? 0.767 35.392 30.706 1.00 39.66 213 ASP B N 1
ATOM 3520 C CA . ASP B 1 213 ? 0.126 34.229 30.099 1.00 40.31 213 ASP B CA 1
ATOM 3521 C C . ASP B 1 213 ? -0.378 34.521 28.675 1.00 40.27 213 ASP B C 1
ATOM 3522 O O . ASP B 1 213 ? -0.019 33.804 27.730 1.00 40.82 213 ASP B O 1
ATOM 3527 N N . THR B 1 214 ? -1.184 35.577 28.522 1.00 39.88 214 THR B N 1
ATOM 3528 C CA . THR B 1 214 ? -1.914 35.856 27.270 1.00 39.18 214 THR B CA 1
ATOM 3529 C C . THR B 1 214 ? -1.294 36.933 26.373 1.00 38.35 214 THR B C 1
ATOM 3530 O O . THR B 1 214 ? -1.652 37.035 25.199 1.00 38.44 214 THR B O 1
ATOM 3534 N N . LEU B 1 215 ? -0.385 37.732 26.926 1.00 37.02 215 LEU B N 1
ATOM 3535 C CA . LEU B 1 215 ? 0.195 38.893 26.242 1.00 36.45 215 LEU B CA 1
ATOM 3536 C C . LEU B 1 215 ? -0.795 40.041 25.959 1.00 35.29 215 LEU B C 1
ATOM 3537 O O . LEU B 1 215 ? -0.517 40.899 25.115 1.00 35.13 215 LEU B O 1
ATOM 3542 N N . LYS B 1 216 ? -1.926 40.065 26.666 1.00 34.37 216 LYS B N 1
ATOM 3543 C CA . LYS B 1 216 ? -2.916 41.135 26.510 1.00 33.54 216 LYS B CA 1
ATOM 3544 C C . LYS B 1 216 ? -2.475 42.307 27.373 1.00 32.19 216 LYS B C 1
ATOM 3545 O O . LYS B 1 216 ? -2.225 42.128 28.563 1.00 31.21 216 LYS B O 1
ATOM 3549 N N . PRO B 1 217 ? -2.336 43.496 26.790 1.00 31.13 217 PRO B N 1
ATOM 3550 C CA . PRO B 1 217 ? -1.956 44.681 27.568 1.00 30.76 217 PRO B CA 1
ATOM 3551 C C . PRO B 1 217 ? -3.146 45.354 28.256 1.00 30.41 217 PRO B C 1
ATOM 3552 O O . PRO B 1 217 ? -4.215 45.482 27.665 1.00 30.30 217 PRO B O 1
ATOM 3556 N N . LYS B 1 218 ? -2.940 45.762 29.497 1.00 29.64 218 LYS B N 1
ATOM 3557 C CA . LYS B 1 218 ? -3.845 46.640 30.212 1.00 29.93 218 LYS B CA 1
ATOM 3558 C C . LYS B 1 218 ? -3.193 48.037 30.222 1.00 29.34 218 LYS B C 1
ATOM 3559 O O . LYS B 1 218 ? -2.097 48.221 30.761 1.00 28.05 218 LYS B O 1
ATOM 3563 N N . PHE B 1 219 ? -3.859 49.004 29.605 1.00 29.16 219 PHE B N 1
ATOM 3564 C CA . PHE B 1 219 ? -3.347 50.372 29.537 1.00 29.37 219 PHE B CA 1
ATOM 3565 C C . PHE B 1 219 ? -3.761 51.184 30.771 1.00 30.11 219 PHE B C 1
ATOM 3566 O O . PHE B 1 219 ? -4.929 51.178 31.170 1.00 30.13 219 PHE B O 1
ATOM 3574 N N . ILE B 1 220 ? -2.779 51.835 31.392 1.00 30.57 220 ILE B N 1
ATOM 3575 C CA . ILE B 1 220 ? -2.969 52.636 32.599 1.00 31.23 220 ILE B CA 1
ATOM 3576 C C . ILE B 1 220 ? -2.621 54.103 32.296 1.00 32.14 220 ILE B C 1
ATOM 3577 O O . ILE B 1 220 ? -1.616 54.366 31.638 1.00 31.21 220 ILE B O 1
ATOM 3582 N N . GLU B 1 221 ? -3.447 55.040 32.778 1.00 32.95 221 GLU B N 1
ATOM 3583 C CA . GLU B 1 221 ? -3.183 56.483 32.650 1.00 34.14 221 GLU B CA 1
ATOM 3584 C C . GLU B 1 221 ? -3.112 57.160 34.035 1.00 34.91 221 GLU B C 1
ATOM 3585 O O . GLU B 1 221 ? -3.931 56.876 34.912 1.00 35.05 221 GLU B O 1
ATOM 3591 N N . VAL B 1 222 ? -2.119 58.034 34.229 1.00 35.67 222 VAL B N 1
ATOM 3592 C CA . VAL B 1 222 ? -1.826 58.637 35.535 1.00 36.45 222 VAL B CA 1
ATOM 3593 C C . VAL B 1 222 ? -1.554 60.132 35.391 1.00 37.12 222 VAL B C 1
ATOM 3594 O O . VAL B 1 222 ? -0.729 60.535 34.584 1.00 36.65 222 VAL B O 1
ATOM 3598 N N . GLU B 1 223 ? -2.227 60.944 36.204 1.00 38.30 223 GLU B N 1
ATOM 3599 C CA . GLU B 1 223 ? -2.035 62.391 36.193 1.00 39.00 223 GLU B CA 1
ATOM 3600 C C . GLU B 1 223 ? -0.686 62.775 36.803 1.00 39.66 223 GLU B C 1
ATOM 3601 O O . GLU B 1 223 ? -0.227 62.161 37.769 1.00 39.78 223 GLU B O 1
ATOM 3604 N N . TYR B 1 224 ? -0.041 63.778 36.219 1.00 40.47 224 TYR B N 1
ATOM 3605 C CA . TYR B 1 224 ? 1.151 64.380 36.814 1.00 41.14 224 TYR B CA 1
ATOM 3606 C C . TYR B 1 224 ? 1.106 65.904 36.699 1.00 42.03 224 TYR B C 1
ATOM 3607 O O . TYR B 1 224 ? 0.307 66.463 35.947 1.00 41.48 224 TYR B O 1
ATOM 3616 N N . ASP B 1 225 ? 1.977 66.560 37.457 1.00 43.61 225 ASP B N 1
ATOM 3617 C CA . ASP B 1 225 ? 1.979 68.020 37.553 1.00 45.07 225 ASP B CA 1
ATOM 3618 C C . ASP B 1 225 ? 2.775 68.654 36.417 1.00 45.52 225 ASP B C 1
ATOM 3619 O O . ASP B 1 225 ? 4.001 68.537 36.362 1.00 46.15 225 ASP B O 1
ATOM 3624 N N . LYS B 1 226 ? 2.073 69.328 35.514 1.00 46.30 226 LYS B N 1
ATOM 3625 C CA . LYS B 1 226 ? 2.714 70.033 34.410 1.00 47.08 226 LYS B CA 1
ATOM 3626 C C . LYS B 1 226 ? 3.215 71.424 34.826 1.00 47.89 226 LYS B C 1
ATOM 3627 O O . LYS B 1 226 ? 3.910 72.094 34.052 1.00 47.87 226 LYS B O 1
ATOM 3633 N N . LYS B 1 227 ? 2.852 71.844 36.041 1.00 48.53 227 LYS B N 1
ATOM 3634 C CA . LYS B 1 227 ? 3.213 73.154 36.576 1.00 48.86 227 LYS B CA 1
ATOM 3635 C C . LYS B 1 227 ? 4.703 73.264 36.862 1.00 49.30 227 LYS B C 1
ATOM 3636 O O . LYS B 1 227 ? 5.346 74.200 36.401 1.00 49.48 227 LYS B O 1
ATOM 3637 N N . ILE B 1 228 ? 5.255 72.312 37.614 1.00 49.76 228 ILE B N 1
ATOM 3638 C CA . ILE B 1 228 ? 6.685 72.351 37.944 1.00 50.18 228 ILE B CA 1
ATOM 3639 C C . ILE B 1 228 ? 7.570 72.136 36.719 1.00 50.05 228 ILE B C 1
ATOM 3640 O O . ILE B 1 228 ? 8.680 72.658 36.670 1.00 50.04 228 ILE B O 1
ATOM 3645 N N . ILE B 1 229 ? 7.078 71.391 35.732 1.00 50.18 229 ILE B N 1
ATOM 3646 C CA . ILE B 1 229 ? 7.826 71.176 34.488 1.00 50.28 229 ILE B CA 1
ATOM 3647 C C . ILE B 1 229 ? 7.949 72.487 33.718 1.00 50.43 229 ILE B C 1
ATOM 3648 O O . ILE B 1 229 ? 9.028 72.827 33.239 1.00 49.90 229 ILE B O 1
ATOM 3653 N N . GLU B 1 230 ? 6.832 73.202 33.599 1.00 51.05 230 GLU B N 1
ATOM 3654 C CA . GLU B 1 230 ? 6.786 74.513 32.947 1.00 51.57 230 GLU B CA 1
ATOM 3655 C C . GLU B 1 230 ? 7.785 75.477 33.577 1.00 51.60 230 GLU B C 1
ATOM 3656 O O . GLU B 1 230 ? 8.522 76.154 32.870 1.00 51.94 230 GLU B O 1
ATOM 3662 N N . GLU B 1 231 ? 7.811 75.514 34.907 1.00 51.76 231 GLU B N 1
ATOM 3663 C CA . GLU B 1 231 ? 8.672 76.429 35.656 1.00 51.83 231 GLU B CA 1
ATOM 3664 C C . GLU B 1 231 ? 10.142 76.017 35.592 1.00 51.87 231 GLU B C 1
ATOM 3665 O O . GLU B 1 231 ? 11.031 76.852 35.764 1.00 51.75 231 GLU B O 1
ATOM 3667 N N . ARG B 1 232 ? 10.392 74.731 35.353 1.00 51.70 232 ARG B N 1
ATOM 3668 C CA . ARG B 1 232 ? 11.753 74.220 35.245 1.00 51.68 232 ARG B CA 1
ATOM 3669 C C . ARG B 1 232 ? 12.326 74.501 33.856 1.00 51.21 232 ARG B C 1
ATOM 3670 O O . ARG B 1 232 ? 13.517 74.770 33.723 1.00 51.14 232 ARG B O 1
ATOM 3678 N N . ILE B 1 233 ? 11.477 74.443 32.832 1.00 50.84 233 ILE B N 1
ATOM 3679 C CA . ILE B 1 233 ? 11.878 74.758 31.461 1.00 50.52 233 ILE B CA 1
ATOM 3680 C C . ILE B 1 233 ? 12.352 76.219 31.381 1.00 50.48 233 ILE B C 1
ATOM 3681 O O . ILE B 1 233 ? 13.427 76.500 30.847 1.00 50.21 233 ILE B O 1
ATOM 3686 N N . ARG B 1 234 ? 11.553 77.134 31.931 1.00 50.42 234 ARG B N 1
ATOM 3687 C CA . ARG B 1 234 ? 11.863 78.570 31.890 1.00 50.34 234 ARG B CA 1
ATOM 3688 C C . ARG B 1 234 ? 13.122 78.900 32.693 1.00 50.11 234 ARG B C 1
ATOM 3689 O O . ARG B 1 234 ? 13.939 79.704 32.257 1.00 50.12 234 ARG B O 1
ATOM 3695 N N . ALA B 1 235 ? 13.274 78.251 33.846 1.00 50.04 235 ALA B N 1
ATOM 3696 C CA . ALA B 1 235 ? 14.435 78.441 34.724 1.00 50.01 235 ALA B CA 1
ATOM 3697 C C . ALA B 1 235 ? 15.762 77.950 34.127 1.00 49.93 235 ALA B C 1
ATOM 3698 O O . ALA B 1 235 ? 16.826 78.402 34.549 1.00 49.99 235 ALA B O 1
ATOM 3700 N N . GLU B 1 236 ? 15.700 77.026 33.163 1.00 49.72 236 GLU B N 1
ATOM 3701 C CA . GLU B 1 236 ? 16.895 76.533 32.464 1.00 49.46 236 GLU B CA 1
ATOM 3702 C C . GLU B 1 236 ? 17.159 77.268 31.144 1.00 49.04 236 GLU B C 1
ATOM 3703 O O . GLU B 1 236 ? 18.185 77.038 30.499 1.00 49.07 236 GLU B O 1
ATOM 3709 N N . GLY B 1 237 ? 16.222 78.122 30.731 1.00 48.63 237 GLY B N 1
ATOM 3710 C CA . GLY B 1 237 ? 16.375 78.955 29.548 1.00 48.16 237 GLY B CA 1
ATOM 3711 C C . GLY B 1 237 ? 16.087 78.260 28.230 1.00 47.81 237 GLY B C 1
ATOM 3712 O O . GLY B 1 237 ? 16.695 78.590 27.211 1.00 47.51 237 GLY B O 1
ATOM 3713 N N . LEU B 1 238 ? 15.149 77.312 28.242 1.00 47.60 238 LEU B N 1
ATOM 3714 C CA . LEU B 1 238 ? 14.825 76.505 27.061 1.00 47.31 238 LEU B CA 1
ATOM 3715 C C . LEU B 1 238 ? 13.634 77.096 26.291 1.00 46.99 238 LEU B C 1
ATOM 3716 O O . LEU B 1 238 ? 12.796 77.768 26.884 1.00 46.73 238 LEU B O 1
ATOM 3721 N N . PRO B 1 239 ? 13.554 76.844 24.982 1.00 46.83 239 PRO B N 1
ATOM 3722 C CA . PRO B 1 239 ? 12.521 77.453 24.128 1.00 46.96 239 PRO B CA 1
ATOM 3723 C C . PRO B 1 239 ? 11.089 77.359 24.664 1.00 47.13 239 PRO B C 1
ATOM 3724 O O . PRO B 1 239 ? 10.743 76.390 25.361 1.00 47.16 239 PRO B O 1
ATOM 3728 N N . GLU B 1 240 ? 10.273 78.357 24.319 1.00 46.82 240 GLU B N 1
ATOM 3729 C CA . GLU B 1 240 ? 8.858 78.372 24.673 1.00 46.64 240 GLU B CA 1
ATOM 3730 C C . GLU B 1 240 ? 8.079 77.276 23.940 1.00 46.35 240 GLU B C 1
ATOM 3731 O O . GLU B 1 240 ? 7.019 76.847 24.401 1.00 46.35 240 GLU B O 1
ATOM 3732 N N . GLU B 1 241 ? 8.607 76.842 22.797 1.00 46.03 241 GLU B N 1
ATOM 3733 C CA . GLU B 1 241 ? 8.032 75.736 22.038 1.00 46.10 241 GLU B CA 1
ATOM 3734 C C . GLU B 1 241 ? 7.936 74.418 22.826 1.00 46.00 241 GLU B C 1
ATOM 3735 O O . GLU B 1 241 ? 7.044 73.624 22.560 1.00 45.93 241 GLU B O 1
ATOM 3737 N N . ILE B 1 242 ? 8.835 74.182 23.784 1.00 46.01 242 ILE B N 1
ATOM 3738 C CA . ILE B 1 242 ? 8.781 72.950 24.590 1.00 46.14 242 ILE B CA 1
ATOM 3739 C C . ILE B 1 242 ? 7.593 72.996 25.562 1.00 46.39 242 ILE B C 1
ATOM 3740 O O . ILE B 1 242 ? 7.008 71.958 25.887 1.00 46.19 242 ILE B O 1
ATOM 3745 N N . ILE B 1 243 ? 7.249 74.195 26.034 1.00 46.61 243 ILE B N 1
ATOM 3746 C CA . ILE B 1 243 ? 6.043 74.393 26.844 1.00 46.87 243 ILE B CA 1
ATOM 3747 C C . ILE B 1 243 ? 4.775 74.172 26.010 1.00 46.93 243 ILE B C 1
ATOM 3748 O O . ILE B 1 243 ? 3.785 73.646 26.520 1.00 47.03 243 ILE B O 1
ATOM 3753 N N . LYS B 1 244 ? 4.812 74.557 24.736 1.00 47.03 244 LYS B N 1
ATOM 3754 C CA . LYS B 1 244 ? 3.681 74.337 23.837 1.00 47.35 244 LYS B CA 1
ATOM 3755 C C . LYS B 1 244 ? 3.417 72.843 23.658 1.00 46.95 244 LYS B C 1
ATOM 3756 O O . LYS B 1 244 ? 2.279 72.398 23.731 1.00 46.79 244 LYS B O 1
ATOM 3762 N N . ILE B 1 245 ? 4.481 72.082 23.417 1.00 46.55 245 ILE B N 1
ATOM 3763 C CA . ILE B 1 245 ? 4.400 70.627 23.295 1.00 46.11 245 ILE B CA 1
ATOM 3764 C C . ILE B 1 245 ? 3.873 70.004 24.593 1.00 45.70 245 ILE B C 1
ATOM 3765 O O . ILE B 1 245 ? 3.052 69.095 24.555 1.00 45.61 245 ILE B O 1
ATOM 3770 N N . LEU B 1 246 ? 4.329 70.513 25.734 1.00 45.31 246 LEU B N 1
ATOM 3771 C CA . LEU B 1 246 ? 3.890 70.019 27.036 1.00 45.07 246 LEU B CA 1
ATOM 3772 C C . LEU B 1 246 ? 2.367 70.024 27.187 1.00 45.00 246 LEU B C 1
ATOM 3773 O O . LEU B 1 246 ? 1.798 69.074 27.734 1.00 44.45 246 LEU B O 1
ATOM 3778 N N . TYR B 1 247 ? 1.722 71.091 26.699 1.00 44.80 247 TYR B N 1
ATOM 3779 C CA . TYR B 1 247 ? 0.272 71.276 26.823 1.00 44.71 247 TYR B CA 1
ATOM 3780 C C . TYR B 1 247 ? -0.523 70.940 25.551 1.00 44.78 247 TYR B C 1
ATOM 3781 O O . TYR B 1 247 ? -1.721 70.684 25.638 1.00 44.80 247 TYR B O 1
ATOM 3790 N N . HIS B 1 248 ? 0.141 70.910 24.392 1.00 44.80 248 HIS B N 1
ATOM 3791 C CA . HIS B 1 248 ? -0.532 70.779 23.088 1.00 45.06 248 HIS B CA 1
ATOM 3792 C C . HIS B 1 248 ? -0.168 69.547 22.237 1.00 45.28 248 HIS B C 1
ATOM 3793 O O . HIS B 1 248 ? -0.907 69.179 21.322 1.00 45.08 248 HIS B O 1
ATOM 3794 N N . GLY B 1 249 ? 0.975 68.930 22.526 1.00 45.49 249 GLY B N 1
ATOM 3795 C CA . GLY B 1 249 ? 1.405 67.720 21.847 1.00 45.70 249 GLY B CA 1
ATOM 3796 C C . GLY B 1 249 ? 2.503 67.939 20.827 1.00 46.08 249 GLY B C 1
ATOM 3797 O O . GLY B 1 249 ? 2.815 69.070 20.459 1.00 45.82 249 GLY B O 1
ATOM 3798 N N . GLY B 1 250 ? 3.089 66.835 20.372 1.00 46.66 250 GLY B N 1
ATOM 3799 C CA . GLY B 1 250 ? 4.132 66.852 19.357 1.00 46.81 250 GLY B CA 1
ATOM 3800 C C . GLY B 1 250 ? 4.584 65.451 18.964 1.00 47.26 250 GLY B C 1
ATOM 3801 O O . GLY B 1 250 ? 4.175 64.466 19.583 1.00 46.96 250 GLY B O 1
ATOM 3802 N N . ARG B 1 251 ? 5.431 65.371 17.938 1.00 47.60 251 ARG B N 1
ATOM 3803 C CA . ARG B 1 251 ? 6.032 64.112 17.488 1.00 47.96 251 ARG B CA 1
ATOM 3804 C C . ARG B 1 251 ? 7.557 64.248 17.554 1.00 48.25 251 ARG B C 1
ATOM 3805 O O . ARG B 1 251 ? 8.094 65.252 17.087 1.00 48.48 251 ARG B O 1
ATOM 3808 N N . PRO B 1 252 ? 8.264 63.276 18.138 1.00 48.42 252 PRO B N 1
ATOM 3809 C CA . PRO B 1 252 ? 9.727 63.358 18.221 1.00 48.69 252 PRO B CA 1
ATOM 3810 C C . PRO B 1 252 ? 10.411 63.311 16.857 1.00 48.81 252 PRO B C 1
ATOM 3811 O O . PRO B 1 252 ? 11.426 63.979 16.656 1.00 49.32 252 PRO B O 1
#

Nearest PDB structures (foldseek):
  1nnw-assembly1_A  TM=1.004E+00  e=2.725E-54  Pyrococcus furiosus
  2gju-assembly1_A  TM=9.997E-01  e=2.638E-47  Pyrococcus horikoshii OT3
  3rqz-assembly1_A  TM=7.658E-01  e=3.903E-16  Sphaerobacter thermophilus DSM 20745
  3rqz-assembly2_B  TM=7.842E-01  e=1.704E-15  Sphaerobacter thermophilus DSM 20745
  3rqz-assembly3_C  TM=7.720E-01  e=1.253E-15  Sphaerobacter thermophilus DSM 20745

Solvent-accessible surface area: 19704 Å² total

B-factor: mean 35.69, std 8.12, range [19.14, 104.22]